Protein AF-0000000084655156 (afdb_homodimer)

InterPro domains:
  IPR001694 NADH:ubiquinone oxidoreductase, subunit 1/F420H2 oxidoreductase subunit H [PF00146] (1-252)
  IPR052561 Complex I Subunit 1 [PTHR43359] (1-250)

Solvent-accessible surface area (backbone atoms only — not comparable to full-atom values): 25939 Å² total; per-residue (Å²): 130,79,80,69,74,67,76,60,91,57,41,65,58,54,49,38,55,52,23,56,71,34,74,52,56,90,54,58,68,64,24,53,49,24,44,52,50,16,36,50,28,42,49,51,19,51,50,34,60,73,71,27,32,47,48,57,59,23,50,45,33,37,52,49,16,50,50,31,38,32,47,20,13,53,60,60,76,35,72,49,14,37,52,25,20,52,50,49,50,52,42,46,63,46,41,48,60,44,52,53,52,46,52,52,48,48,22,69,69,60,74,38,54,31,42,50,56,42,34,55,25,87,63,39,42,41,79,70,33,50,37,34,49,53,32,49,56,54,39,47,45,61,62,68,45,77,68,65,49,44,61,55,80,59,78,61,86,72,64,81,76,54,66,20,47,52,61,71,44,31,23,38,56,38,28,49,50,50,52,40,50,52,50,50,51,51,53,54,38,47,57,54,24,55,31,40,18,21,55,49,73,66,26,49,55,51,11,51,49,49,32,52,49,52,52,51,48,41,52,52,48,56,71,66,52,71,80,47,49,46,66,57,52,48,52,51,40,48,51,40,35,53,50,28,32,47,47,35,46,52,55,41,56,73,76,96,130,78,80,69,74,67,74,60,90,58,42,64,57,53,49,38,56,51,23,57,71,34,74,53,57,91,53,57,69,65,25,54,50,24,45,51,50,15,37,50,27,43,49,52,20,51,51,35,60,74,71,28,31,47,49,58,59,24,51,45,34,37,52,50,15,51,51,31,39,34,47,19,14,52,60,62,75,35,74,49,15,38,52,25,20,53,52,50,50,53,43,45,62,49,41,48,60,45,52,52,50,46,51,53,47,49,22,69,69,59,74,38,55,30,42,50,57,43,36,56,23,88,62,40,43,41,77,69,33,51,36,36,49,54,32,49,55,56,40,46,45,60,64,67,45,77,67,67,50,44,61,54,80,57,79,61,87,71,64,82,76,54,66,23,45,52,62,70,42,31,22,39,56,39,27,50,50,50,51,40,51,52,49,51,51,51,52,54,38,47,56,53,23,54,30,41,17,21,55,50,73,68,26,49,54,52,12,51,48,49,31,50,51,53,54,50,50,40,52,50,48,55,72,66,52,72,79,49,49,44,66,59,52,48,51,50,40,50,49,39,35,53,50,30,31,49,48,34,46,53,56,41,57,73,76,94

Radius of gyration: 23.28 Å; Cα contacts (8 Å, |Δi|>4): 681; chains: 2; bounding box: 81×56×57 Å

Sequence (512 aa):
MQGRKGPSVLQPFYDVLKLFQKESIEVNTMHRFFVYISLIFVIFTTIIMLLGGDILLALFALTLGSIFFVLGGYASNSPYSTIGSERELLQMMAFEPMILLTAIGLYYGDKSFFIKDIIAAKIPSIVYLPGVFLGLIYILTFKLRKSPFDLSMSHHGHQEIVQGITTEYSGKDLAIIQITHWYETIITLTLVYLFFAFKSPVSHVIAILACIIAYLLEIVIDNAFARAKWQFALKSTWVITGVLASVNLIILSFFRMQGRKGPSVLQPFYDVLKLFQKESIEVNTMHRFFVYISLIFVIFTTIIMLLGGDILLALFALTLGSIFFVLGGYASNSPYSTIGSERELLQMMAFEPMILLTAIGLYYGDKSFFIKDIIAAKIPSIVYLPGVFLGLIYILTFKLRKSPFDLSMSHHGHQEIVQGITTEYSGKDLAIIQITHWYETIITLTLVYLFFAFKSPVSHVIAILACIIAYLLEIVIDNAFARAKWQFALKSTWVITGVLASVNLIILSFFR

pLDDT: mean 80.12, std 14.97, range [31.55, 95.88]

Secondary structure (DSSP, 8-state):
--------TTHHHHHHHHHHHS------HHHHHHHHHHHHHHHHHHHHHHTT-BHHHHHHHHHHHHHHHHHHHHHT--HHHHHHHHHHHHHHHHHHHHHHHHHHHHHHHHS--BHHHHHT-SS-HHHH-HHHHHHHHHHHHHHS--S--B-TTS--GGGGS--GGGGG--THHHHHHHHHHHHHHHHHHHHHHHHH--SSHHHHHHHHHHHHHHHHHHHHHHHHS---BHHHHHHHHHHHIIIIIHHHHHHHHHH-/--------TTHHHHHHHHHHHS------HHHHHHHHHHHHHHHHHHHHHHTT-BHHHHHHHHHHHHHHHHHHHHHT--HHHHHHHHHHHHHHHHHHHHHHHHHHHHHHHHS--BHHHHHT-SS-HHHH-HHHHHHHHHHHHHHS--S--B-TTS--GGGGS--GGGGG--THHHHHHHHHHHHHHHHHHHHHHHHH--SSHHHHHHHHHHHHHHHHHHHHHHHHS---BHHHHHHHHHHHIIIIIHHHHHHHHHH-

Foldseek 3Di:
DPPPPPPDPCVVVVVLVVLQVDDKDDQPPLLLVLLVQLLVLLVVLVVCLVVQHFNVSSLVSNLSSLVSNLVSLVVSVDPLSPLLSVLSVLLCLLQVLLSVLLQVLLCLVQVGRGLVSLLAAPDFSCVLAVLSLVLLLLSVLVNPQQDPQCLVPPVPPPNRPRSRNCNNTGRNSNSSNVVSVVSVLVSSLSSQLSRQRYNDPVSNVVSVVSSVVSVVVSVVCSVPDDRHHSVVSSVVSVVSSCPRSVVSVVVSVVVD/DPPPPPPDPCVVVVVLVVLQVDDKDDQPPLLLVLLVQLLVLLVVLVVCLVVQHFNVSSLVSNLSSLVSNLVSLVVSVDPLSPLLSVLSVLLCLLQVLLSVLLQVLLCLVQVGRGLVSLLAAPDFSCVLAVLSLVLLLLSVLVNPQQDPQCLVPPVDPPNRPRSRNCNNTGRNSNSSNVVSVVSVLVSSLSSQLSRQRYNDPVSNVVSVVSSVVSVVVSVVCSVPDDRHHSVVSSVVSVVSSCPRSVVSVVVSVVVD

Nearest PDB structures (foldseek):
  7z0s-assembly1_D  TM=8.161E-01  e=2.554E-07  Escherichia coli K-12
  7z80-assembly1_H  TM=7.327E-01  e=8.088E-07  Escherichia coli BL21(DE3)
  4hea-assembly1_H  TM=7.549E-01  e=2.058E-05  Thermus thermophilus HB8
  8esw-assembly1_1  TM=7.235E-01  e=9.715E-05  Drosophila melanogaster
  8beh-assembly1_M  TM=4.166E-01  e=4.038E-02  Arabidopsis thaliana

Organism: NCBI:txid1294263

Structure (mmCIF, N/CA/C/O backbone):
data_AF-0000000084655156-model_v1
#
loop_
_entity.id
_entity.type
_entity.pdbx_description
1 polymer 'Energy-conserving hydrogenase'
#
loop_
_atom_site.group_PDB
_atom_site.id
_atom_site.type_symbol
_atom_site.label_atom_id
_atom_site.label_alt_id
_atom_site.label_comp_id
_atom_site.label_asym_id
_atom_site.label_entity_id
_atom_site.label_seq_id
_atom_site.pdbx_PDB_ins_code
_atom_site.Cartn_x
_atom_site.Cartn_y
_atom_site.Cartn_z
_atom_site.occupancy
_atom_site.B_iso_or_equiv
_atom_site.auth_seq_id
_atom_site.auth_comp_id
_atom_site.auth_asym_id
_atom_site.auth_atom_id
_atom_site.pdbx_PDB_model_num
ATOM 1 N N . MET A 1 1 ? 39.312 13.789 6.031 1 31.55 1 MET A N 1
ATOM 2 C CA . MET A 1 1 ? 38.562 12.734 6.707 1 31.55 1 MET A CA 1
ATOM 3 C C . MET A 1 1 ? 39.219 12.391 8.047 1 31.55 1 MET A C 1
ATOM 5 O O . MET A 1 1 ? 40.344 11.922 8.102 1 31.55 1 MET A O 1
ATOM 9 N N . GLN A 1 2 ? 39 13.141 9.039 1 33 2 GLN A N 1
ATOM 10 C CA . GLN A 1 2 ? 39.656 12.875 10.312 1 33 2 GLN A CA 1
ATOM 11 C C . GLN A 1 2 ? 39.375 11.461 10.797 1 33 2 GLN A C 1
ATOM 13 O O . GLN A 1 2 ? 38.344 10.883 10.461 1 33 2 GLN A O 1
ATOM 18 N N . GLY A 1 3 ? 40.312 10.602 11.062 1 37.69 3 GLY A N 1
ATOM 19 C CA . GLY A 1 3 ? 40.375 9.219 11.508 1 37.69 3 GLY A CA 1
ATOM 20 C C . GLY A 1 3 ? 39.438 8.914 12.656 1 37.69 3 GLY A C 1
ATOM 21 O O . GLY A 1 3 ? 39.812 8.203 13.594 1 37.69 3 GLY A O 1
ATOM 22 N N . ARG A 1 4 ? 38.531 9.789 12.953 1 43.53 4 ARG A N 1
ATOM 23 C CA . ARG A 1 4 ? 37.625 9.383 14.031 1 43.53 4 ARG A CA 1
ATOM 24 C C . ARG A 1 4 ? 37.125 7.949 13.828 1 43.53 4 ARG A C 1
ATOM 26 O O . ARG A 1 4 ? 36.781 7.57 12.711 1 43.53 4 ARG A O 1
ATOM 33 N N . LYS A 1 5 ? 37.719 7.008 14.406 1 43.47 5 LYS A N 1
ATOM 34 C CA . LYS A 1 5 ? 37.25 5.621 14.453 1 43.47 5 LYS A CA 1
ATOM 35 C C . LYS A 1 5 ? 35.719 5.543 14.5 1 43.47 5 LYS A C 1
ATOM 37 O O . LYS A 1 5 ? 35.094 6.117 15.398 1 43.47 5 LYS A O 1
ATOM 42 N N . GLY A 1 6 ? 35.094 5.531 13.344 1 49.38 6 GLY A N 1
ATOM 43 C CA . GLY A 1 6 ? 33.656 5.359 13.305 1 49.38 6 GLY A CA 1
ATOM 44 C C . GLY A 1 6 ? 33.156 4.367 14.328 1 49.38 6 GLY A C 1
ATOM 45 O O . GLY A 1 6 ? 33.906 3.557 14.852 1 49.38 6 GLY A O 1
ATOM 46 N N . PRO A 1 7 ? 32.188 4.711 15.086 1 57.09 7 PRO A N 1
ATOM 47 C CA . PRO A 1 7 ? 31.656 3.795 16.094 1 57.09 7 PRO A CA 1
ATOM 48 C C . PRO A 1 7 ? 31.625 2.344 15.617 1 57.09 7 PRO A C 1
ATOM 50 O O . PRO A 1 7 ? 31.641 2.088 14.414 1 57.09 7 PRO A O 1
ATOM 53 N N . SER A 1 8 ? 32 1.415 16.578 1 60.12 8 SER A N 1
ATOM 54 C CA . SER A 1 8 ? 31.984 -0.03 16.375 1 60.12 8 SER A CA 1
ATOM 55 C C . SER A 1 8 ? 30.719 -0.473 15.664 1 60.12 8 SER A C 1
ATOM 57 O O . SER A 1 8 ? 29.672 0.183 15.773 1 60.12 8 SER A O 1
ATOM 59 N N . VAL A 1 9 ? 30.781 -1.319 14.742 1 67.56 9 VAL A N 1
ATOM 60 C CA . VAL A 1 9 ? 29.719 -1.931 13.953 1 67.56 9 VAL A CA 1
ATOM 61 C C . VAL A 1 9 ? 28.578 -2.359 14.875 1 67.56 9 VAL A C 1
ATOM 63 O O . VAL A 1 9 ? 27.406 -2.371 14.469 1 67.56 9 VAL A O 1
ATOM 66 N N . LEU A 1 10 ? 28.969 -2.598 16.062 1 71.81 10 LEU A N 1
ATOM 67 C CA . LEU A 1 10 ? 27.953 -3.092 16.984 1 71.81 10 LEU A CA 1
ATOM 68 C C . LEU A 1 10 ? 27.312 -1.944 17.766 1 71.81 10 LEU A C 1
ATOM 70 O O . LEU A 1 10 ? 26.375 -2.154 18.531 1 71.81 10 LEU A O 1
ATOM 74 N N . GLN A 1 11 ? 27.766 -0.851 17.594 1 73.62 11 GLN A N 1
ATOM 75 C CA . GLN A 1 11 ? 27.344 0.303 18.375 1 73.62 11 GLN A CA 1
ATOM 76 C C . GLN A 1 11 ? 25.844 0.549 18.234 1 73.62 11 GLN A C 1
ATOM 78 O O . GLN A 1 11 ? 25.156 0.809 19.234 1 73.62 11 GLN A O 1
ATOM 83 N N . PRO A 1 12 ? 25.422 0.423 17.078 1 72.94 12 PRO A N 1
ATOM 84 C CA . PRO A 1 12 ? 23.984 0.637 16.969 1 72.94 12 PRO A CA 1
ATOM 85 C C . PRO A 1 12 ? 23.172 -0.336 17.828 1 72.94 12 PRO A C 1
ATOM 87 O O . PRO A 1 12 ? 22.141 0.035 18.375 1 72.94 12 PRO A O 1
ATOM 90 N N . PHE A 1 13 ? 23.641 -1.448 18 1 79.75 13 PHE A N 1
ATOM 91 C CA . PHE A 1 13 ? 22.953 -2.434 18.828 1 79.75 13 PHE A CA 1
ATOM 92 C C . PHE A 1 13 ? 23 -2.037 20.297 1 79.75 13 PHE A C 1
ATOM 94 O O . PHE A 1 13 ? 22 -2.176 21.016 1 79.75 13 PHE A O 1
ATOM 101 N N . TYR A 1 14 ? 24.156 -1.584 20.672 1 74.62 14 TYR A N 1
ATOM 102 C CA . TYR A 1 14 ? 24.281 -1.142 22.062 1 74.62 14 TYR A CA 1
ATOM 103 C C . TYR A 1 14 ? 23.406 0.075 22.328 1 74.62 14 TYR A C 1
ATOM 105 O O . TYR A 1 14 ? 22.812 0.196 23.406 1 74.62 14 TYR A O 1
ATOM 113 N N . ASP A 1 15 ? 23.328 0.815 21.375 1 75.88 15 ASP A N 1
ATOM 114 C CA . ASP A 1 15 ? 22.5 2.014 21.531 1 75.88 15 ASP A CA 1
ATOM 115 C C . ASP A 1 15 ? 21.031 1.652 21.688 1 75.88 15 ASP A C 1
ATOM 117 O O . ASP A 1 15 ? 20.312 2.242 22.5 1 75.88 15 ASP A O 1
ATOM 121 N N . VAL A 1 16 ? 20.625 0.788 20.891 1 78.38 16 VAL A N 1
ATOM 122 C CA . VAL A 1 16 ? 19.234 0.37 20.969 1 78.38 16 VAL A CA 1
ATOM 123 C C . VAL A 1 16 ? 18.969 -0.284 22.328 1 78.38 16 VAL A C 1
ATOM 125 O O . VAL A 1 16 ? 17.922 -0.061 22.922 1 78.38 16 VAL A O 1
ATOM 128 N N . LEU A 1 17 ? 19.875 -1.057 22.75 1 78.31 17 LEU A N 1
ATOM 129 C CA . LEU A 1 17 ? 19.734 -1.694 24.062 1 78.31 17 LEU A CA 1
ATOM 130 C C . LEU A 1 17 ? 19.672 -0.652 25.172 1 78.31 17 LEU A C 1
ATOM 132 O O . LEU A 1 17 ? 18.906 -0.805 26.125 1 78.31 17 LEU A O 1
ATOM 136 N N . LYS A 1 18 ? 20.422 0.341 25.047 1 80.81 18 LYS A N 1
ATOM 137 C CA . LYS A 1 18 ? 20.406 1.43 26.016 1 80.81 18 LYS A CA 1
ATOM 138 C C . LYS A 1 18 ? 19.078 2.154 26.016 1 80.81 18 LYS A C 1
ATOM 140 O O . LYS A 1 18 ? 18.562 2.539 27.062 1 80.81 18 LYS A O 1
ATOM 145 N N . LEU A 1 19 ? 18.594 2.291 24.938 1 78.31 19 LEU A N 1
ATOM 146 C CA . LEU A 1 19 ? 17.312 2.982 24.812 1 78.31 19 LEU A CA 1
ATOM 147 C C . LEU A 1 19 ? 16.203 2.188 25.484 1 78.31 19 LEU A C 1
ATOM 149 O O . LEU A 1 19 ? 15.289 2.77 26.078 1 78.31 19 LEU A O 1
ATOM 153 N N . PHE A 1 20 ? 16.281 0.924 25.375 1 79.19 20 PHE A N 1
ATOM 154 C CA . PHE A 1 20 ? 15.258 0.072 25.984 1 79.19 20 PHE A CA 1
ATOM 155 C C . PHE A 1 20 ? 15.25 0.231 27.5 1 79.19 20 PHE A C 1
ATOM 157 O O . PHE A 1 20 ? 14.234 -0.014 28.141 1 79.19 20 PHE A O 1
ATOM 164 N N . GLN A 1 21 ? 16.328 0.692 27.938 1 74.31 21 GLN A N 1
ATOM 165 C CA . GLN A 1 21 ? 16.469 0.844 29.391 1 74.31 21 GLN A CA 1
ATOM 166 C C . GLN A 1 21 ? 15.977 2.217 29.844 1 74.31 21 GLN A C 1
ATOM 168 O O . GLN A 1 21 ? 15.766 2.445 31.031 1 74.31 21 GLN A O 1
ATOM 173 N N . LYS A 1 22 ? 15.766 3.025 28.875 1 74.94 22 LYS A N 1
ATOM 174 C CA . LYS A 1 22 ? 15.305 4.367 29.219 1 74.94 22 LYS A CA 1
ATOM 175 C C . LYS A 1 22 ? 13.781 4.426 29.25 1 74.94 22 LYS A C 1
ATOM 177 O O . LYS A 1 22 ? 13.102 3.666 28.562 1 74.94 22 LYS A O 1
ATOM 182 N N . GLU A 1 23 ? 13.281 5.227 30.234 1 68.5 23 GLU A N 1
ATOM 183 C CA . GLU A 1 23 ? 11.836 5.379 30.344 1 68.5 23 GLU A CA 1
ATOM 184 C C . GLU A 1 23 ? 11.273 6.203 29.188 1 68.5 23 GLU A C 1
ATOM 186 O O . GLU A 1 23 ? 11.898 7.16 28.75 1 68.5 23 GLU A O 1
ATOM 191 N N . SER A 1 24 ? 10.258 5.641 28.625 1 64.5 24 SER A N 1
ATOM 192 C CA . SER A 1 24 ? 9.578 6.359 27.547 1 64.5 24 SER A CA 1
ATOM 193 C C . SER A 1 24 ? 8.758 7.523 28.094 1 64.5 24 SER A C 1
ATOM 195 O O . SER A 1 24 ? 8.039 7.371 29.078 1 64.5 24 SER A O 1
ATOM 197 N N . ILE A 1 25 ? 9.219 8.711 27.812 1 61.91 25 ILE A N 1
ATOM 198 C CA . ILE A 1 25 ? 8.328 9.82 28.156 1 61.91 25 ILE A CA 1
ATOM 199 C C . ILE A 1 25 ? 6.988 9.648 27.453 1 61.91 25 ILE A C 1
ATOM 201 O O . ILE A 1 25 ? 6.926 9.125 26.328 1 61.91 25 ILE A O 1
ATOM 205 N N . GLU A 1 26 ? 5.863 9.93 28.219 1 56.53 26 GLU A N 1
ATOM 206 C CA . GLU A 1 26 ? 4.469 9.703 27.859 1 56.53 26 GLU A CA 1
ATOM 207 C C . GLU A 1 26 ? 4.18 10.211 26.453 1 56.53 26 GLU A C 1
ATOM 209 O O . GLU A 1 26 ? 4.258 11.406 26.188 1 56.53 26 GLU A O 1
ATOM 214 N N . VAL A 1 27 ? 4.441 9.336 25.516 1 61.88 27 VAL A N 1
ATOM 215 C CA . VAL A 1 27 ? 3.963 9.656 24.172 1 61.88 27 VAL A CA 1
ATOM 216 C C . VAL A 1 27 ? 2.502 9.234 24.047 1 61.88 27 VAL A C 1
ATOM 218 O O . VAL A 1 27 ? 2.016 8.391 24.797 1 61.88 27 VAL A O 1
ATOM 221 N N . ASN A 1 28 ? 1.603 10.008 23.406 1 69.88 28 ASN A N 1
ATOM 222 C CA . ASN A 1 28 ? 0.234 9.664 23.031 1 69.88 28 ASN A CA 1
ATOM 223 C C . ASN A 1 28 ? 0.107 8.188 22.688 1 69.88 28 ASN A C 1
ATOM 225 O O . ASN A 1 28 ? 0.967 7.629 22 1 69.88 28 ASN A O 1
ATOM 229 N N . THR A 1 29 ? -0.716 7.488 23.516 1 76.38 29 THR A N 1
ATOM 230 C CA . THR A 1 29 ? -0.969 6.062 23.359 1 76.38 29 THR A CA 1
ATOM 231 C C . THR A 1 29 ? -1.205 5.711 21.891 1 76.38 29 THR A C 1
ATOM 233 O O . THR A 1 29 ? -0.776 4.656 21.422 1 76.38 29 THR A O 1
ATOM 236 N N . MET A 1 30 ? -1.735 6.594 21.172 1 74.5 30 MET A N 1
ATOM 237 C CA . MET A 1 30 ? -2.021 6.328 19.766 1 74.5 30 MET A CA 1
ATOM 238 C C . MET A 1 30 ? -0.735 6.285 18.953 1 74.5 30 MET A C 1
ATOM 240 O O . MET A 1 30 ? -0.596 5.461 18.047 1 74.5 30 MET A O 1
ATOM 244 N N . HIS A 1 31 ? 0.122 7.078 19.391 1 77.62 31 HIS A N 1
ATOM 245 C CA . HIS A 1 31 ? 1.404 7.133 18.703 1 77.62 31 HIS A CA 1
ATOM 246 C C . HIS A 1 31 ? 2.182 5.836 18.875 1 77.62 31 HIS A C 1
ATOM 248 O O . HIS A 1 31 ? 2.711 5.281 17.906 1 77.62 31 HIS A O 1
ATOM 254 N N . ARG A 1 32 ? 2.146 5.371 20.031 1 82.12 32 ARG A N 1
ATOM 255 C CA . ARG A 1 32 ? 2.83 4.117 20.344 1 82.12 32 ARG A CA 1
ATOM 256 C C . ARG A 1 32 ? 2.182 2.951 19.609 1 82.12 32 ARG A C 1
ATOM 258 O O . ARG A 1 32 ? 2.877 2.082 19.078 1 82.12 32 ARG A O 1
ATOM 265 N N . PHE A 1 33 ? 0.994 3.016 19.547 1 83.94 33 PHE A N 1
ATOM 266 C CA . PHE A 1 33 ? 0.248 1.954 18.875 1 83.94 33 PHE A CA 1
ATOM 267 C C . PHE A 1 33 ? 0.639 1.854 17.406 1 83.94 33 PHE A C 1
ATOM 269 O O . PHE A 1 33 ? 0.937 0.766 16.906 1 83.94 33 PHE A O 1
ATOM 276 N N . PHE A 1 34 ? 0.738 2.914 16.75 1 85.25 34 PHE A N 1
ATOM 277 C CA . PHE A 1 34 ? 1.013 2.916 15.32 1 85.25 34 PHE A CA 1
ATOM 278 C C . PHE A 1 34 ? 2.445 2.475 15.039 1 85.25 34 PHE A C 1
ATOM 280 O O . PHE A 1 34 ? 2.699 1.74 14.086 1 85.25 34 PHE A O 1
ATOM 287 N N . VAL A 1 35 ? 3.316 2.836 15.883 1 86.69 35 VAL A N 1
ATOM 288 C CA . VAL A 1 35 ? 4.719 2.486 15.672 1 86.69 35 VAL A CA 1
ATOM 289 C C . VAL A 1 35 ? 4.918 0.991 15.906 1 86.69 35 VAL A C 1
ATOM 291 O O . VAL A 1 35 ? 5.641 0.329 15.156 1 86.69 35 VAL A O 1
ATOM 294 N N . TYR A 1 36 ? 4.219 0.467 16.859 1 90.31 36 TYR A N 1
ATOM 295 C CA . TYR A 1 36 ? 4.336 -0.958 17.141 1 90.31 36 TYR A CA 1
ATOM 296 C C . TYR A 1 36 ? 3.707 -1.791 16.031 1 90.31 36 TYR A C 1
ATOM 298 O O . TYR A 1 36 ? 4.25 -2.828 15.641 1 90.31 36 TYR A O 1
ATOM 306 N N . ILE A 1 37 ? 2.643 -1.336 15.562 1 90.12 37 ILE A N 1
ATOM 307 C CA . ILE A 1 37 ? 1.988 -2.045 14.469 1 90.12 37 ILE A CA 1
ATOM 308 C C . ILE A 1 37 ? 2.877 -2.01 13.227 1 90.12 37 ILE A C 1
ATOM 310 O O . ILE A 1 37 ? 2.932 -2.982 12.461 1 90.12 37 ILE A O 1
ATOM 314 N N . SER A 1 38 ? 3.475 -0.854 13.062 1 92.75 38 SER A N 1
ATOM 315 C CA . SER A 1 38 ? 4.406 -0.757 11.945 1 92.75 38 SER A CA 1
ATOM 316 C C . SER A 1 38 ? 5.5 -1.814 12.039 1 92.75 38 SER A C 1
ATOM 318 O O . SER A 1 38 ? 5.824 -2.473 11.047 1 92.75 38 SER A O 1
ATOM 320 N N . LEU A 1 39 ? 6.02 -1.999 13.227 1 93.88 39 LEU A N 1
ATOM 321 C CA . LEU A 1 39 ? 7.055 -3.004 13.43 1 93.88 39 LEU A CA 1
ATOM 322 C C . LEU A 1 39 ? 6.523 -4.402 13.148 1 93.88 39 LEU A C 1
ATOM 324 O O . LEU A 1 39 ? 7.203 -5.215 12.523 1 93.88 39 LEU A O 1
ATOM 328 N N . ILE A 1 40 ? 5.352 -4.66 13.562 1 94.19 40 ILE A N 1
ATOM 329 C CA . ILE A 1 40 ? 4.746 -5.969 13.359 1 94.19 40 ILE A CA 1
ATOM 330 C C . ILE A 1 40 ? 4.629 -6.258 11.859 1 94.19 40 ILE A C 1
ATOM 332 O O . ILE A 1 40 ? 4.949 -7.359 11.406 1 94.19 40 ILE A O 1
ATOM 336 N N . PHE A 1 41 ? 4.215 -5.328 11.117 1 94.75 41 PHE A N 1
ATOM 337 C CA . PHE A 1 41 ? 4.059 -5.523 9.68 1 94.75 41 PHE A CA 1
ATOM 338 C C . PHE A 1 41 ? 5.414 -5.738 9.008 1 94.75 41 PHE A C 1
ATOM 340 O O . PHE A 1 41 ? 5.531 -6.539 8.078 1 94.75 41 PHE A O 1
ATOM 347 N N . VAL A 1 42 ? 6.363 -5 9.5 1 94.75 42 VAL A N 1
ATOM 348 C CA . VAL A 1 42 ? 7.688 -5.133 8.898 1 94.75 42 VAL A CA 1
ATOM 349 C C . VAL A 1 42 ? 8.266 -6.508 9.219 1 94.75 42 VAL A C 1
ATOM 351 O O . VAL A 1 42 ? 8.891 -7.141 8.367 1 94.75 42 VAL A O 1
ATOM 354 N N . ILE A 1 43 ? 8.047 -6.977 10.422 1 95.75 43 ILE A N 1
ATOM 355 C CA . ILE A 1 43 ? 8.477 -8.32 10.797 1 95.75 43 ILE A CA 1
ATOM 356 C C . ILE A 1 43 ? 7.73 -9.352 9.961 1 95.75 43 ILE A C 1
ATOM 358 O O . ILE A 1 43 ? 8.328 -10.312 9.469 1 95.75 43 ILE A O 1
ATOM 362 N N . PHE A 1 44 ? 6.473 -9.141 9.844 1 95.56 44 PHE A N 1
ATOM 363 C CA . PHE A 1 44 ? 5.645 -10.016 9.023 1 95.56 44 PHE A CA 1
ATOM 364 C C . PHE A 1 44 ? 6.184 -10.094 7.598 1 95.56 44 PHE A C 1
ATOM 366 O O . PHE A 1 44 ? 6.258 -11.172 7.012 1 95.56 44 PHE A O 1
ATOM 373 N N . THR A 1 45 ? 6.574 -9.008 7.078 1 95.81 45 THR A N 1
ATOM 374 C CA . THR A 1 45 ? 7.156 -8.945 5.742 1 95.81 45 THR A CA 1
ATOM 375 C C . THR A 1 45 ? 8.438 -9.773 5.672 1 95.81 45 THR A C 1
ATOM 377 O O . THR A 1 45 ? 8.625 -10.555 4.734 1 95.81 45 THR A O 1
ATOM 380 N N . THR A 1 46 ? 9.281 -9.633 6.648 1 95.12 46 THR A N 1
ATOM 381 C CA . THR A 1 46 ? 10.555 -10.344 6.688 1 95.12 46 THR A CA 1
ATOM 382 C C . THR A 1 46 ? 10.32 -11.852 6.742 1 95.12 46 THR A C 1
ATOM 384 O O . THR A 1 46 ? 11 -12.617 6.051 1 95.12 46 THR A O 1
ATOM 387 N N . ILE A 1 47 ? 9.32 -12.219 7.457 1 95.06 47 ILE A N 1
ATOM 388 C CA . ILE A 1 47 ? 9.016 -13.641 7.598 1 95.06 47 ILE A CA 1
ATOM 389 C C . ILE A 1 47 ? 8.531 -14.195 6.258 1 95.06 47 ILE A C 1
ATOM 391 O O . ILE A 1 47 ? 8.961 -15.281 5.84 1 95.06 47 ILE A O 1
ATOM 395 N N . ILE A 1 48 ? 7.699 -13.523 5.598 1 94.69 48 ILE A N 1
ATOM 396 C CA . ILE A 1 48 ? 7.191 -13.953 4.301 1 94.69 48 ILE A CA 1
ATOM 397 C C . ILE A 1 48 ? 8.359 -14.133 3.326 1 94.69 48 ILE A C 1
ATOM 399 O O . ILE A 1 48 ? 8.422 -15.133 2.605 1 94.69 48 ILE A O 1
ATOM 403 N N . MET A 1 49 ? 9.266 -13.18 3.324 1 94.38 49 MET A N 1
ATOM 404 C CA . MET A 1 49 ? 10.383 -13.219 2.383 1 94.38 49 MET A CA 1
ATOM 405 C C . MET A 1 49 ? 11.328 -14.367 2.715 1 94.38 49 MET A C 1
ATOM 407 O O . MET A 1 49 ? 11.812 -15.055 1.816 1 94.38 49 MET A O 1
ATOM 411 N N . LEU A 1 50 ? 11.523 -14.625 3.99 1 92 50 LEU A N 1
ATOM 412 C CA . LEU A 1 50 ? 12.438 -15.68 4.426 1 92 50 LEU A CA 1
ATOM 413 C C . LEU A 1 50 ? 11.859 -17.062 4.117 1 92 50 LEU A C 1
ATOM 415 O O . LEU A 1 50 ? 12.602 -17.984 3.793 1 92 50 LEU A O 1
ATOM 419 N N . LEU A 1 51 ? 10.523 -17.156 4.129 1 93.44 51 LEU A N 1
ATOM 420 C CA . LEU A 1 51 ? 9.875 -18.453 3.898 1 93.44 51 LEU A CA 1
ATOM 421 C C . LEU A 1 51 ? 9.641 -18.672 2.41 1 93.44 51 LEU A C 1
ATOM 423 O O . LEU A 1 51 ? 9.062 -19.688 2.02 1 93.44 51 LEU A O 1
ATOM 427 N N . GLY A 1 52 ? 10.102 -17.812 1.6 1 93.44 52 GLY A N 1
ATOM 428 C CA . GLY A 1 52 ? 9.922 -17.938 0.164 1 93.44 52 GLY A CA 1
ATOM 429 C C . GLY A 1 52 ? 8.492 -17.719 -0.282 1 93.44 52 GLY A C 1
ATOM 430 O O . GLY A 1 52 ? 8.016 -18.375 -1.219 1 93.44 52 GLY A O 1
ATOM 431 N N . GLY A 1 53 ? 7.805 -16.828 0.424 1 93.12 53 GLY A N 1
ATOM 432 C CA . GLY A 1 53 ? 6.398 -16.578 0.136 1 93.12 53 GLY A CA 1
ATOM 433 C C . GLY A 1 53 ? 6.184 -15.641 -1.033 1 93.12 53 GLY A C 1
ATOM 434 O O . GLY A 1 53 ? 7.047 -15.508 -1.902 1 93.12 53 GLY A O 1
ATOM 435 N N . ASP A 1 54 ? 4.992 -15.188 -1.182 1 93.94 54 ASP A N 1
ATOM 436 C CA . ASP A 1 54 ? 4.594 -14.312 -2.279 1 93.94 54 ASP A CA 1
ATOM 437 C C . ASP A 1 54 ? 5.199 -12.922 -2.121 1 93.94 54 ASP A C 1
ATOM 439 O O . ASP A 1 54 ? 5.004 -12.266 -1.097 1 93.94 54 ASP A O 1
ATOM 443 N N . ILE A 1 55 ? 5.918 -12.5 -3.1 1 94.06 55 ILE A N 1
ATOM 444 C CA . ILE A 1 55 ? 6.656 -11.242 -3.027 1 94.06 55 ILE A CA 1
ATOM 445 C C . ILE A 1 55 ? 5.676 -10.07 -2.963 1 94.06 55 ILE A C 1
ATOM 447 O O . ILE A 1 55 ? 5.926 -9.078 -2.275 1 94.06 55 ILE A O 1
ATOM 451 N N . LEU A 1 56 ? 4.602 -10.164 -3.627 1 93.81 56 LEU A N 1
ATOM 452 C CA . LEU A 1 56 ? 3.617 -9.086 -3.613 1 93.81 56 LEU A CA 1
ATOM 453 C C . LEU A 1 56 ? 2.977 -8.953 -2.234 1 93.81 56 LEU A C 1
ATOM 455 O O . LEU A 1 56 ? 2.746 -7.84 -1.756 1 93.81 56 LEU A O 1
ATOM 459 N N . LEU A 1 57 ? 2.713 -10.078 -1.686 1 93.44 57 LEU A N 1
ATOM 460 C CA . LEU A 1 57 ? 2.18 -10.07 -0.328 1 93.44 57 LEU A CA 1
ATOM 461 C C . LEU A 1 57 ? 3.158 -9.406 0.635 1 93.44 57 LEU A C 1
ATOM 463 O O . LEU A 1 57 ? 2.756 -8.602 1.479 1 93.44 57 LEU A O 1
ATOM 467 N N . ALA A 1 58 ? 4.348 -9.727 0.468 1 95.06 58 ALA A N 1
ATOM 468 C CA . ALA A 1 58 ? 5.391 -9.148 1.313 1 95.06 58 ALA A CA 1
ATOM 469 C C . ALA A 1 58 ? 5.48 -7.641 1.121 1 95.06 58 ALA A C 1
ATOM 471 O O . ALA A 1 58 ? 5.504 -6.883 2.096 1 95.06 58 ALA A O 1
ATOM 472 N N . LEU A 1 59 ? 5.488 -7.215 -0.087 1 94 59 LEU A N 1
ATOM 473 C CA . LEU A 1 59 ? 5.633 -5.797 -0.387 1 94 59 LEU A CA 1
ATOM 474 C C . LEU A 1 59 ? 4.398 -5.02 0.051 1 94 59 LEU A C 1
ATOM 476 O O . LEU A 1 59 ? 4.504 -3.875 0.497 1 94 59 LEU A O 1
ATOM 480 N N . PHE A 1 60 ? 3.311 -5.621 -0.104 1 93.69 60 PHE A N 1
ATOM 481 C CA . PHE A 1 60 ? 2.08 -5 0.369 1 93.69 60 PHE A CA 1
ATOM 482 C C . PHE A 1 60 ? 2.12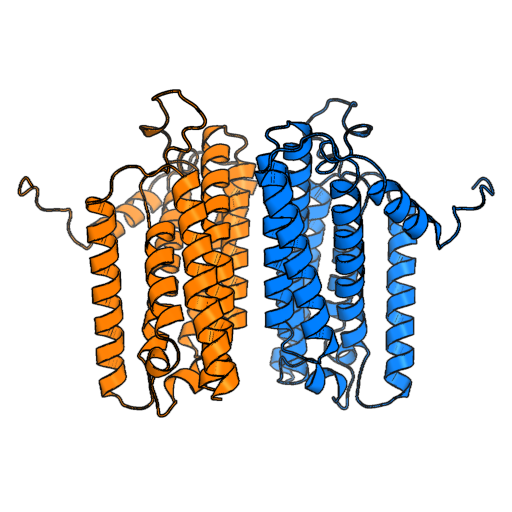3 -4.793 1.879 1 93.69 60 PHE A C 1
ATOM 484 O O . PHE A 1 60 ? 1.766 -3.725 2.375 1 93.69 60 PHE A O 1
ATOM 491 N N . ALA A 1 61 ? 2.537 -5.773 2.549 1 93.31 61 ALA A N 1
ATOM 492 C CA . ALA A 1 61 ? 2.666 -5.676 4 1 93.31 61 ALA A CA 1
ATOM 493 C C . ALA A 1 61 ? 3.664 -4.59 4.391 1 93.31 61 ALA A C 1
ATOM 495 O O . ALA A 1 61 ? 3.439 -3.848 5.352 1 93.31 61 ALA A O 1
ATOM 496 N N . LEU A 1 62 ? 4.688 -4.535 3.654 1 93.69 62 LEU A N 1
ATOM 497 C CA . LEU A 1 62 ? 5.691 -3.506 3.906 1 93.69 62 LEU A CA 1
ATOM 498 C C . LEU A 1 62 ? 5.09 -2.111 3.76 1 93.69 62 LEU A C 1
ATOM 500 O O . LEU A 1 62 ? 5.34 -1.234 4.59 1 93.69 62 LEU A O 1
ATOM 504 N N . THR A 1 63 ? 4.363 -1.917 2.705 1 91.44 63 THR A N 1
ATOM 505 C CA . THR A 1 63 ? 3.73 -0.627 2.453 1 91.44 63 THR A CA 1
ATOM 506 C C . THR A 1 63 ? 2.766 -0.268 3.578 1 91.44 63 THR A C 1
ATOM 508 O O . THR A 1 63 ? 2.711 0.885 4.012 1 91.44 63 THR A O 1
ATOM 511 N N . LEU A 1 64 ? 2.078 -1.209 4.062 1 90.56 64 LEU A N 1
ATOM 512 C CA . LEU A 1 64 ? 1.176 -0.972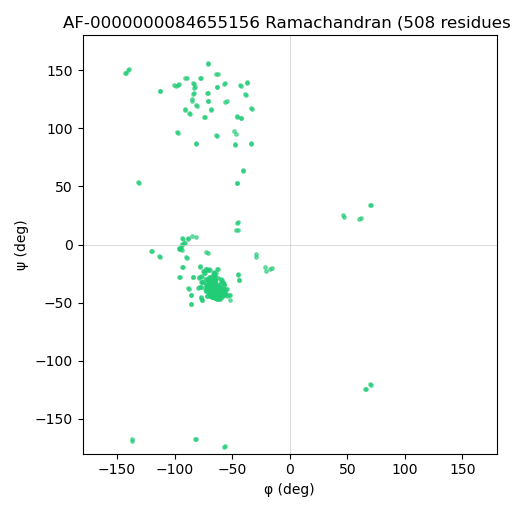 5.184 1 90.56 64 LEU A CA 1
ATOM 513 C C . LEU A 1 64 ? 1.952 -0.535 6.422 1 90.56 64 LEU A C 1
ATOM 515 O O . LEU A 1 64 ? 1.532 0.384 7.133 1 90.56 64 LEU A O 1
ATOM 519 N N . GLY A 1 65 ? 3.016 -1.236 6.629 1 92.12 65 GLY A N 1
ATOM 520 C CA . GLY A 1 65 ? 3.857 -0.828 7.742 1 92.12 65 GLY A CA 1
ATOM 521 C C . GLY A 1 65 ? 4.316 0.615 7.645 1 92.12 65 GLY A C 1
ATOM 522 O O . GLY A 1 65 ? 4.301 1.346 8.633 1 92.12 65 GLY A O 1
ATOM 523 N N . SER A 1 66 ? 4.648 1.004 6.469 1 90.38 66 SER A N 1
ATOM 524 C CA . SER A 1 66 ? 5.105 2.373 6.254 1 90.38 66 SER A CA 1
ATOM 525 C C . SER A 1 66 ? 3.975 3.373 6.469 1 90.38 66 SER A C 1
ATOM 527 O O . SER A 1 66 ? 4.199 4.473 6.977 1 90.38 66 SER A O 1
ATOM 529 N N . ILE A 1 67 ? 2.83 2.99 6.059 1 88.06 67 ILE A N 1
ATOM 530 C CA . ILE A 1 67 ? 1.678 3.869 6.234 1 88.06 67 ILE A CA 1
ATOM 531 C C . ILE A 1 67 ? 1.412 4.074 7.723 1 88.06 67 ILE A C 1
ATOM 533 O O . ILE A 1 67 ? 1.188 5.203 8.172 1 88.06 67 ILE A O 1
ATOM 537 N N . PHE A 1 68 ? 1.489 3.055 8.453 1 88.12 68 PHE A N 1
ATOM 538 C CA . PHE A 1 68 ? 1.253 3.154 9.891 1 88.12 68 PHE A CA 1
ATOM 539 C C . PHE A 1 68 ? 2.35 3.973 10.562 1 88.12 68 PHE A C 1
ATOM 541 O O . PHE A 1 68 ? 2.086 4.699 11.523 1 88.12 68 PHE A O 1
ATOM 548 N N . PHE A 1 69 ? 3.492 3.793 10.047 1 88.31 69 PHE A N 1
ATOM 549 C CA . PHE A 1 69 ? 4.59 4.586 10.586 1 88.31 69 PHE A CA 1
ATOM 550 C C . PHE A 1 69 ? 4.336 6.074 10.375 1 88.31 69 PHE A C 1
ATOM 552 O O . PHE A 1 69 ? 4.531 6.879 11.289 1 88.31 69 PHE A O 1
ATOM 559 N N . VAL A 1 70 ? 3.9 6.438 9.227 1 84.94 70 VAL A N 1
ATOM 560 C CA . VAL A 1 70 ? 3.596 7.828 8.898 1 84.94 70 VAL A CA 1
ATOM 561 C C . VAL A 1 70 ? 2.461 8.328 9.789 1 84.94 70 VAL A C 1
ATOM 563 O O . VAL A 1 70 ? 2.512 9.453 10.297 1 84.94 70 VAL A O 1
ATOM 566 N N . LEU A 1 71 ? 1.565 7.547 10.039 1 81.69 71 LEU A N 1
ATOM 567 C CA . LEU A 1 71 ? 0.432 7.926 10.875 1 81.69 71 LEU A CA 1
ATOM 568 C C . LEU A 1 71 ? 0.874 8.164 12.312 1 81.69 71 LEU A C 1
ATOM 570 O O . LEU A 1 71 ? 0.32 9.023 13 1 81.69 71 LEU A O 1
ATOM 574 N N . GLY A 1 72 ? 1.748 7.344 12.75 1 80.38 72 GLY A N 1
ATOM 575 C CA . GLY A 1 72 ? 2.293 7.586 14.078 1 80.38 72 GLY A CA 1
ATOM 576 C C . GLY A 1 72 ? 2.885 8.977 14.234 1 80.38 72 GLY A C 1
ATOM 577 O O . GLY A 1 72 ? 2.727 9.602 15.281 1 80.38 72 GLY A O 1
ATOM 578 N N . GLY A 1 73 ? 3.539 9.484 13.227 1 79.31 73 GLY A N 1
ATOM 579 C CA . GLY A 1 73 ? 4.059 10.844 13.242 1 79.31 73 GLY A C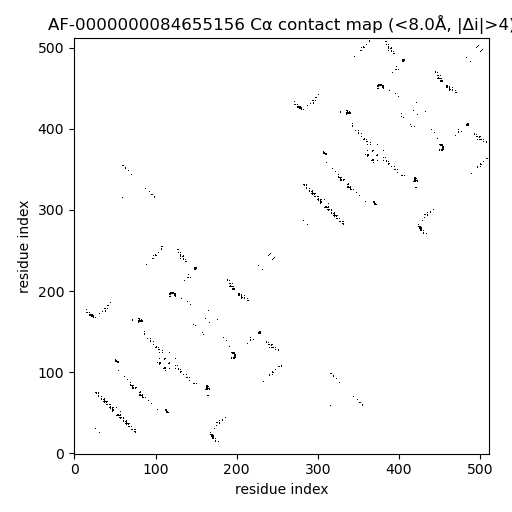A 1
ATOM 580 C C . GLY A 1 73 ? 2.971 11.898 13.273 1 79.31 73 GLY A C 1
ATOM 581 O O . GLY A 1 73 ? 3.068 12.883 14.008 1 79.31 73 GLY A O 1
ATOM 582 N N . TYR A 1 74 ? 1.906 11.648 12.531 1 74.69 74 TYR A N 1
ATOM 583 C CA . TYR A 1 74 ? 0.811 12.609 12.477 1 74.69 74 TYR A CA 1
ATOM 584 C C . TYR A 1 74 ? 0.022 12.617 13.781 1 74.69 74 TYR A C 1
ATOM 586 O O . TYR A 1 74 ? -0.565 13.633 14.156 1 74.69 74 TYR A O 1
ATOM 594 N N . ALA A 1 75 ? -0.016 11.531 14.43 1 74.75 75 ALA A N 1
ATOM 595 C CA . ALA A 1 75 ? -0.787 11.391 15.664 1 74.75 75 ALA A CA 1
ATOM 596 C C . ALA A 1 75 ? -0.109 12.125 16.812 1 74.75 75 ALA A C 1
ATOM 598 O O . ALA A 1 75 ? -0.744 12.422 17.828 1 74.75 75 ALA A O 1
ATOM 599 N N . SER A 1 76 ? 1.158 12.422 16.766 1 71.75 76 SER A N 1
ATOM 600 C CA . SER A 1 76 ? 1.883 13.109 17.844 1 71.75 76 SER A CA 1
ATOM 601 C C . SER A 1 76 ? 1.49 14.578 17.906 1 71.75 76 SER A C 1
ATOM 603 O O . SER A 1 76 ? 1.726 15.242 18.922 1 71.75 76 SER A O 1
ATOM 605 N N . ASN A 1 77 ? 0.733 15.133 17.031 1 68.06 77 ASN A N 1
ATOM 606 C CA . ASN A 1 77 ? 0.291 16.516 16.953 1 68.06 77 ASN A CA 1
ATOM 607 C C . ASN A 1 77 ? 1.449 17.484 17.172 1 68.06 77 ASN A C 1
ATOM 609 O O . ASN A 1 77 ? 1.271 18.547 17.766 1 68.06 77 ASN A O 1
ATOM 613 N N . SER A 1 78 ? 2.67 17.109 16.906 1 74.06 78 SER A N 1
ATOM 614 C CA . SER A 1 78 ? 3.83 18 16.938 1 74.06 78 SER A CA 1
ATOM 615 C C . SER A 1 78 ? 4.227 18.438 15.539 1 74.06 78 SER A C 1
ATOM 617 O O . SER A 1 78 ? 4.145 17.656 14.594 1 74.06 78 SER A O 1
ATOM 619 N N . PRO A 1 79 ? 4.512 19.719 15.508 1 75.19 79 PRO A N 1
ATOM 620 C CA . PRO A 1 79 ? 4.918 20.219 14.195 1 75.19 79 PRO A CA 1
ATOM 621 C C . PRO A 1 79 ? 6.129 19.484 13.625 1 75.19 79 PRO A C 1
ATOM 623 O O . PRO A 1 79 ? 6.199 19.25 12.414 1 75.19 79 PRO A O 1
ATOM 626 N N . TYR A 1 80 ? 6.969 19.125 14.477 1 74.5 80 TYR A N 1
ATOM 627 C CA . TYR A 1 80 ? 8.172 18.438 14.016 1 74.5 80 TYR A CA 1
ATOM 628 C C . TYR A 1 80 ? 7.848 17.031 13.539 1 74.5 80 TYR A C 1
ATOM 630 O O . TYR A 1 80 ? 8.398 16.562 12.539 1 74.5 80 TYR A O 1
ATOM 638 N N . SER A 1 81 ? 6.957 16.422 14.219 1 77.44 81 SER A N 1
ATOM 639 C CA . SER A 1 81 ? 6.543 15.078 13.82 1 77.44 81 SER A CA 1
ATOM 640 C C . SER A 1 81 ? 5.742 15.109 12.523 1 77.44 81 SER A C 1
ATOM 642 O O . SER A 1 81 ? 5.84 14.188 11.703 1 77.44 81 SER A O 1
ATOM 644 N N . THR A 1 82 ? 5.07 16.172 12.383 1 76.12 82 THR A N 1
ATOM 645 C CA . THR A 1 82 ? 4.289 16.328 11.164 1 76.12 82 THR A CA 1
ATOM 646 C C . THR A 1 82 ? 5.203 16.484 9.953 1 76.12 82 THR A C 1
ATOM 648 O O . THR A 1 82 ? 4.973 15.883 8.906 1 76.12 82 THR A O 1
ATOM 651 N N . ILE A 1 83 ? 6.211 17.234 10.125 1 75.06 83 ILE A N 1
ATOM 652 C CA . ILE A 1 83 ? 7.168 17.438 9.047 1 75.06 83 ILE A CA 1
ATOM 653 C C . ILE A 1 83 ? 7.863 16.125 8.711 1 75.06 83 ILE A C 1
ATOM 655 O O . ILE A 1 83 ? 8.07 15.797 7.543 1 75.06 83 ILE A O 1
ATOM 659 N N . GLY A 1 84 ? 8.234 15.445 9.758 1 78.81 84 GLY A N 1
ATOM 660 C CA . GLY A 1 84 ? 8.836 14.141 9.547 1 78.81 84 GLY A CA 1
ATOM 661 C C . GLY A 1 84 ? 7.93 13.172 8.812 1 78.81 84 GLY A C 1
ATOM 662 O O . GLY A 1 84 ? 8.383 12.414 7.957 1 78.81 84 GLY A O 1
ATOM 663 N N . SER A 1 85 ? 6.684 13.219 9.125 1 81.38 85 SER A N 1
ATOM 664 C CA . SER A 1 85 ? 5.715 12.344 8.469 1 81.38 85 SER A CA 1
ATOM 665 C C . SER A 1 85 ? 5.547 12.703 7 1 81.38 85 SER A C 1
ATOM 667 O O . SER A 1 85 ? 5.371 11.828 6.152 1 81.38 85 SER A O 1
ATOM 669 N N . GLU A 1 86 ? 5.566 13.93 6.746 1 76.19 86 GLU A N 1
ATOM 670 C CA . GLU A 1 86 ? 5.465 14.367 5.355 1 76.19 86 GLU A CA 1
ATOM 671 C C . GLU A 1 86 ? 6.66 13.891 4.539 1 76.19 86 GLU A C 1
ATOM 673 O O . GLU A 1 86 ? 6.512 13.516 3.375 1 76.19 86 GLU A O 1
ATOM 678 N N . ARG A 1 87 ? 7.766 13.922 5.168 1 77.31 87 ARG A N 1
ATOM 679 C CA . ARG A 1 87 ? 8.961 13.422 4.504 1 77.31 87 ARG A CA 1
ATOM 680 C C . ARG A 1 87 ? 8.852 11.93 4.219 1 77.31 87 ARG A C 1
ATOM 682 O O . ARG A 1 87 ? 9.227 11.469 3.141 1 77.31 87 ARG A O 1
ATOM 689 N N . GLU A 1 88 ? 8.391 11.219 5.176 1 82.25 88 GLU A N 1
ATOM 690 C CA . GLU A 1 88 ? 8.203 9.781 4.988 1 82.25 88 GLU A CA 1
ATOM 691 C C . GLU A 1 88 ? 7.219 9.5 3.861 1 82.25 88 GLU A C 1
ATOM 693 O O . GLU A 1 88 ? 7.395 8.539 3.104 1 82.25 88 GLU A O 1
ATOM 698 N N . LEU A 1 89 ? 6.258 10.281 3.779 1 81.25 89 LEU A N 1
ATOM 699 C CA . LEU A 1 89 ? 5.27 10.117 2.721 1 81.25 89 LEU A CA 1
ATOM 700 C C . LEU A 1 89 ? 5.891 10.367 1.352 1 81.25 89 LEU A C 1
ATOM 702 O O . LEU A 1 89 ? 5.586 9.656 0.389 1 81.25 89 LEU A O 1
ATOM 706 N N . LEU A 1 90 ? 6.73 11.352 1.324 1 78.75 90 LEU A N 1
ATOM 707 C CA . LEU A 1 90 ? 7.41 11.648 0.067 1 78.75 90 LEU A CA 1
ATOM 708 C C . LEU A 1 90 ? 8.312 10.492 -0.343 1 78.75 90 LEU A C 1
ATOM 710 O O . LEU A 1 90 ? 8.391 10.141 -1.523 1 78.75 90 LEU A O 1
ATOM 714 N N . GLN A 1 91 ? 8.938 9.953 0.626 1 83.88 91 GLN A N 1
ATOM 715 C CA . GLN A 1 91 ? 9.797 8.805 0.347 1 83.88 91 GLN A CA 1
ATOM 716 C C . GLN A 1 91 ? 8.984 7.609 -0.137 1 83.88 91 GLN A C 1
ATOM 718 O O . GLN A 1 91 ? 9.422 6.875 -1.027 1 83.88 91 GLN A O 1
ATOM 723 N N . MET A 1 92 ? 7.82 7.438 0.402 1 85.75 92 MET A N 1
ATOM 724 C CA . MET A 1 92 ? 6.941 6.352 -0.016 1 85.75 92 MET A CA 1
ATOM 725 C C . MET A 1 92 ? 6.492 6.539 -1.461 1 85.75 92 MET A C 1
ATOM 727 O O . MET A 1 92 ? 6.375 5.566 -2.211 1 85.75 92 MET A O 1
ATOM 731 N N . MET A 1 93 ? 6.387 7.656 -1.828 1 83.38 93 MET A N 1
ATOM 732 C CA . MET A 1 93 ? 5.926 7.973 -3.178 1 83.38 93 MET A CA 1
ATOM 733 C C . MET A 1 93 ? 6.988 7.613 -4.211 1 83.38 93 MET A C 1
ATOM 735 O O . MET A 1 93 ? 6.66 7.262 -5.348 1 83.38 93 MET A O 1
ATOM 739 N N . ALA A 1 94 ? 8.117 7.848 -3.795 1 83.44 94 ALA A N 1
ATOM 740 C CA . ALA A 1 94 ? 9.219 7.527 -4.703 1 83.44 94 ALA A CA 1
ATOM 741 C C . ALA A 1 94 ? 9.484 6.023 -4.734 1 83.44 94 ALA A C 1
ATOM 743 O O . ALA A 1 94 ? 9.711 5.449 -5.805 1 83.44 94 ALA A O 1
ATOM 744 N N . PHE A 1 95 ? 9.266 5.414 -3.666 1 88.5 95 PHE A N 1
ATOM 745 C CA . PHE A 1 95 ? 9.695 4.039 -3.457 1 88.5 95 PHE A CA 1
ATOM 746 C C . PHE A 1 95 ? 8.633 3.061 -3.945 1 88.5 95 PHE A C 1
ATOM 748 O O . PHE A 1 95 ? 8.945 2.059 -4.59 1 88.5 95 PHE A O 1
ATOM 755 N N . GLU A 1 96 ? 7.418 3.359 -3.758 1 89.44 96 GLU A N 1
ATOM 756 C CA . GLU A 1 96 ? 6.348 2.383 -3.934 1 89.44 96 GLU A CA 1
ATOM 757 C C . GLU A 1 96 ? 6.129 2.059 -5.41 1 89.44 96 GLU A C 1
ATOM 759 O O . GLU A 1 96 ? 5.996 0.892 -5.781 1 89.44 96 GLU A O 1
ATOM 764 N N . PRO A 1 97 ? 6.117 3.031 -6.211 1 89.38 97 PRO A N 1
ATOM 765 C CA . PRO A 1 97 ? 5.949 2.668 -7.621 1 89.38 97 PRO A CA 1
ATOM 766 C C . PRO A 1 97 ? 7.078 1.779 -8.141 1 89.38 97 PRO A C 1
ATOM 768 O O . PRO A 1 97 ? 6.832 0.854 -8.922 1 89.38 97 PRO A O 1
ATOM 771 N N . MET A 1 98 ? 8.195 2.074 -7.734 1 92 98 MET A N 1
ATOM 772 C CA . MET A 1 98 ? 9.344 1.277 -8.172 1 92 98 MET A CA 1
ATOM 773 C C . MET A 1 98 ? 9.234 -0.154 -7.652 1 92 98 MET A C 1
ATOM 775 O O . MET A 1 98 ? 9.516 -1.104 -8.383 1 92 98 MET A O 1
ATOM 779 N N . ILE A 1 99 ? 8.805 -0.304 -6.477 1 92.12 99 ILE A N 1
ATOM 780 C CA . ILE A 1 99 ? 8.719 -1.638 -5.891 1 92.12 99 ILE A CA 1
ATOM 781 C C . ILE A 1 99 ? 7.613 -2.432 -6.59 1 92.12 99 ILE A C 1
ATOM 783 O O . ILE A 1 99 ? 7.746 -3.641 -6.793 1 92.12 99 ILE A O 1
ATOM 787 N N . LEU A 1 100 ? 6.574 -1.759 -6.926 1 91.5 100 LEU A N 1
ATOM 788 C CA . LEU A 1 100 ? 5.512 -2.42 -7.676 1 91.5 100 LEU A CA 1
ATOM 789 C C . LEU A 1 100 ? 6.023 -2.92 -9.023 1 91.5 100 LEU A C 1
ATOM 791 O O . LEU A 1 100 ? 5.785 -4.07 -9.391 1 91.5 100 LEU A O 1
ATOM 795 N N . LEU A 1 101 ? 6.734 -2.1 -9.688 1 92 101 LEU A N 1
ATOM 796 C CA . LEU A 1 101 ? 7.258 -2.473 -11 1 92 101 LEU A CA 1
ATOM 797 C C . LEU A 1 101 ? 8.312 -3.572 -10.875 1 92 101 LEU A C 1
ATOM 799 O O . LEU A 1 101 ? 8.422 -4.43 -11.75 1 92 101 LEU A O 1
ATOM 803 N N . THR A 1 102 ? 9.07 -3.5 -9.828 1 92.81 102 THR A N 1
ATOM 804 C CA . THR A 1 102 ? 10.047 -4.555 -9.57 1 92.81 102 THR A CA 1
ATOM 805 C C . THR A 1 102 ? 9.359 -5.902 -9.398 1 92.81 102 THR A C 1
ATOM 807 O O . THR A 1 102 ? 9.805 -6.91 -9.961 1 92.81 102 THR A O 1
ATOM 810 N N . ALA A 1 103 ? 8.281 -5.922 -8.695 1 92.19 103 ALA A N 1
ATOM 811 C CA . ALA A 1 103 ? 7.523 -7.156 -8.492 1 92.19 103 ALA A CA 1
ATOM 812 C C . ALA A 1 103 ? 6.969 -7.684 -9.812 1 92.19 103 ALA A C 1
ATOM 814 O O . ALA A 1 103 ? 7.02 -8.883 -10.078 1 92.19 103 ALA A O 1
ATOM 815 N N . ILE A 1 104 ? 6.457 -6.801 -10.578 1 91.19 104 ILE A N 1
ATOM 816 C CA . ILE A 1 104 ? 5.922 -7.188 -11.883 1 91.19 104 ILE A CA 1
ATOM 817 C C . ILE A 1 104 ? 7.039 -7.758 -12.75 1 91.19 104 ILE A C 1
ATOM 819 O O . ILE A 1 104 ? 6.844 -8.766 -13.438 1 91.19 104 ILE A O 1
ATOM 823 N N . GLY A 1 105 ? 8.156 -7.137 -12.711 1 90.88 105 GLY A N 1
ATOM 824 C CA . GLY A 1 105 ? 9.297 -7.625 -13.477 1 90.88 105 GLY A CA 1
ATOM 825 C C . GLY A 1 105 ? 9.75 -9.008 -13.062 1 90.88 105 GLY A C 1
ATOM 826 O O . GLY A 1 105 ? 10.055 -9.852 -13.906 1 90.88 105 GLY A O 1
ATOM 827 N N . LEU A 1 106 ? 9.789 -9.211 -11.812 1 89.5 106 LEU A N 1
ATOM 828 C CA . LEU A 1 106 ? 10.203 -10.516 -11.305 1 89.5 106 LEU A CA 1
ATOM 829 C C . LEU A 1 106 ? 9.211 -11.602 -11.734 1 89.5 106 LEU A C 1
ATOM 831 O O . LEU A 1 106 ? 9.609 -12.727 -12.031 1 89.5 106 LEU A O 1
ATOM 835 N N . TYR A 1 107 ? 7.957 -11.227 -11.742 1 87.88 107 TYR A N 1
ATOM 836 C CA . TYR A 1 107 ? 6.953 -12.172 -12.219 1 87.88 107 TYR A CA 1
ATOM 837 C C . TYR A 1 107 ? 7.172 -12.516 -13.688 1 87.88 107 TYR A C 1
ATOM 839 O O . TYR A 1 107 ? 7.027 -13.672 -14.086 1 87.88 107 TYR A O 1
ATOM 847 N N . TYR A 1 108 ? 7.484 -11.508 -14.445 1 84.94 108 TYR A N 1
ATOM 848 C CA . TYR A 1 108 ? 7.672 -11.734 -15.875 1 84.94 108 TYR A CA 1
ATOM 849 C C . TYR A 1 108 ? 8.867 -12.641 -16.125 1 84.94 108 TYR A C 1
ATOM 851 O O . TYR A 1 108 ? 8.883 -13.398 -17.094 1 84.94 108 TYR A O 1
ATOM 859 N N . GLY A 1 109 ? 9.812 -12.578 -15.344 1 78.81 109 GLY A N 1
ATOM 860 C CA . GLY A 1 109 ? 10.992 -13.414 -15.516 1 78.81 109 GLY A CA 1
ATOM 861 C C . GLY A 1 109 ? 10.742 -14.867 -15.172 1 78.81 109 GLY A C 1
ATOM 862 O O . GLY A 1 109 ? 11.117 -15.766 -15.93 1 78.81 109 GLY A O 1
ATOM 863 N N . ASP A 1 110 ? 9.977 -15.133 -14.109 1 81.88 110 ASP A N 1
ATOM 864 C CA . ASP A 1 110 ? 9.867 -16.5 -13.602 1 81.88 110 ASP A CA 1
ATOM 865 C C . ASP A 1 110 ? 8.422 -16.984 -13.641 1 81.88 110 ASP A C 1
ATOM 867 O O . ASP A 1 110 ? 8.141 -18.141 -13.336 1 81.88 110 ASP A O 1
ATOM 871 N N . LYS A 1 111 ? 7.504 -16.156 -13.977 1 83.94 111 LYS A N 1
ATOM 872 C CA . LYS A 1 111 ? 6.074 -16.438 -14.094 1 83.94 111 LYS A CA 1
ATOM 873 C C . LYS A 1 111 ? 5.496 -16.875 -12.75 1 83.94 111 LYS A C 1
ATOM 875 O O . LYS A 1 111 ? 4.668 -17.797 -12.695 1 83.94 111 LYS A O 1
ATOM 880 N N . SER A 1 112 ? 6.215 -16.469 -11.727 1 88.56 112 SER A N 1
ATOM 881 C CA . SER A 1 112 ? 5.715 -16.734 -10.383 1 88.56 112 SER A CA 1
ATOM 882 C C . SER A 1 112 ? 6.027 -15.57 -9.445 1 88.56 112 SER A C 1
ATOM 884 O O . SER A 1 112 ? 7.062 -14.906 -9.586 1 88.56 112 SER A O 1
ATOM 886 N N . PHE A 1 113 ? 5.148 -15.367 -8.523 1 91.38 113 PHE A N 1
ATOM 887 C CA . PHE A 1 113 ? 5.359 -14.32 -7.535 1 91.38 113 PHE A CA 1
ATOM 888 C C . PHE A 1 113 ? 5.992 -14.883 -6.27 1 91.38 113 PHE A C 1
ATOM 890 O O . PHE A 1 113 ? 6.34 -14.141 -5.352 1 91.38 113 PHE A O 1
ATOM 897 N N . PHE A 1 114 ? 6.152 -16.172 -6.254 1 92.56 114 PHE A N 1
ATOM 898 C CA . PHE A 1 114 ? 6.723 -16.781 -5.055 1 92.56 114 PHE A CA 1
ATOM 899 C C . PHE A 1 114 ? 8.242 -16.703 -5.086 1 92.56 114 PHE A C 1
ATOM 901 O O . PHE A 1 114 ? 8.867 -17.078 -6.078 1 92.56 114 PHE A O 1
ATOM 908 N N . ILE A 1 115 ? 8.766 -16.25 -4.039 1 93.69 115 ILE A N 1
ATOM 909 C CA . ILE A 1 115 ? 10.211 -16.047 -3.92 1 93.69 115 ILE A CA 1
ATOM 910 C C . ILE A 1 115 ? 10.93 -17.391 -4.062 1 93.69 115 ILE A C 1
ATOM 912 O O . ILE A 1 115 ? 12.008 -17.453 -4.652 1 93.69 115 ILE A O 1
ATOM 916 N N . LYS A 1 116 ? 10.297 -18.469 -3.562 1 92.88 116 LYS A N 1
ATOM 917 C CA . LYS A 1 116 ? 10.883 -19.797 -3.674 1 92.88 116 LYS A CA 1
ATOM 918 C C . LYS A 1 116 ? 11.102 -20.188 -5.133 1 92.88 116 LYS A C 1
ATOM 920 O O . LYS A 1 116 ? 12.117 -20.797 -5.473 1 92.88 116 LYS A O 1
ATOM 925 N N . ASP A 1 117 ? 10.188 -19.828 -5.988 1 91.81 117 ASP A N 1
ATOM 926 C CA . ASP A 1 117 ? 10.297 -20.141 -7.41 1 91.81 117 ASP A CA 1
ATOM 927 C C . ASP A 1 117 ? 11.305 -19.219 -8.094 1 91.81 117 ASP A C 1
ATOM 929 O O . ASP A 1 117 ? 12.016 -19.656 -9.008 1 91.81 117 ASP A O 1
ATOM 933 N N . ILE A 1 118 ? 11.43 -18.016 -7.645 1 89.44 118 ILE A N 1
ATOM 934 C CA . ILE A 1 118 ? 12.336 -17.047 -8.242 1 89.44 118 ILE A CA 1
ATOM 935 C C . ILE A 1 118 ? 13.781 -17.453 -7.988 1 89.44 118 ILE A C 1
ATOM 937 O O . ILE A 1 118 ? 14.617 -17.391 -8.891 1 89.44 118 ILE A O 1
ATOM 941 N N . ILE A 1 119 ? 14 -17.938 -6.785 1 89.25 119 ILE A N 1
ATOM 942 C CA . ILE A 1 119 ? 15.359 -18.312 -6.414 1 89.25 119 ILE A CA 1
ATOM 943 C C . ILE A 1 119 ? 15.711 -19.656 -7.047 1 89.25 119 ILE A C 1
ATOM 945 O O . ILE A 1 119 ? 16.891 -19.984 -7.203 1 89.25 119 ILE A O 1
ATOM 949 N N . ALA A 1 120 ? 14.727 -20.438 -7.465 1 89.44 120 ALA A N 1
ATOM 950 C CA . ALA A 1 120 ? 14.953 -21.75 -8.07 1 89.44 120 ALA A CA 1
ATOM 951 C C . ALA A 1 120 ? 15.039 -21.641 -9.594 1 89.44 120 ALA A C 1
ATOM 953 O O . ALA A 1 120 ? 15.219 -22.641 -10.281 1 89.44 120 ALA A O 1
ATOM 954 N N . ALA A 1 121 ? 14.992 -20.484 -10.055 1 86.38 121 ALA A N 1
ATOM 955 C CA . ALA A 1 121 ? 15 -20.281 -11.5 1 86.38 121 ALA A CA 1
ATOM 956 C C . ALA A 1 121 ? 16.375 -20.609 -12.086 1 86.38 121 ALA A C 1
ATOM 958 O O . ALA A 1 121 ? 17.375 -20.609 -11.375 1 86.38 121 ALA A O 1
ATOM 959 N N . LYS A 1 122 ? 16.438 -20.922 -13.312 1 84.5 122 LYS A N 1
ATOM 960 C CA . LYS A 1 122 ? 17.672 -21.297 -13.984 1 84.5 122 LYS A CA 1
ATOM 961 C C . LYS A 1 122 ? 18.5 -20.078 -14.344 1 84.5 122 LYS A C 1
ATOM 963 O O . LYS A 1 122 ? 19.734 -20.094 -14.242 1 84.5 122 LYS A O 1
ATOM 968 N N . ILE A 1 123 ? 17.875 -18.984 -14.742 1 85.44 123 ILE A N 1
ATOM 969 C CA . ILE A 1 123 ? 18.547 -17.75 -15.133 1 85.44 123 ILE A CA 1
ATOM 970 C C . ILE A 1 123 ? 18.234 -16.656 -14.117 1 85.44 123 ILE A C 1
ATOM 972 O O . ILE A 1 123 ? 17.078 -16.484 -13.703 1 85.44 123 ILE A O 1
ATOM 976 N N . PRO A 1 124 ? 19.312 -16.031 -13.742 1 87 124 PRO A N 1
ATOM 977 C CA . PRO A 1 124 ? 19.078 -14.945 -12.781 1 87 124 PRO A CA 1
ATOM 978 C C . PRO A 1 124 ? 18.203 -13.828 -13.352 1 87 124 PRO A C 1
ATOM 980 O O . PRO A 1 124 ? 18.281 -13.531 -14.547 1 87 124 PRO A O 1
ATOM 983 N N . SER A 1 125 ? 17.438 -13.25 -12.523 1 87.81 125 SER A N 1
ATOM 984 C CA . SER A 1 125 ? 16.484 -12.227 -12.922 1 87.81 125 SER A CA 1
ATOM 985 C C . SER A 1 125 ? 17.188 -10.969 -13.43 1 87.81 125 SER A C 1
ATOM 987 O O . SER A 1 125 ? 16.609 -10.195 -14.203 1 87.81 125 SER A O 1
ATOM 989 N N . ILE A 1 126 ? 18.453 -10.75 -13.016 1 89.06 126 ILE A N 1
ATOM 990 C CA . ILE A 1 126 ? 19.188 -9.547 -13.391 1 89.06 126 ILE A CA 1
ATOM 991 C C . ILE A 1 126 ? 19.391 -9.516 -14.898 1 89.06 126 ILE A C 1
ATOM 993 O O . ILE A 1 126 ? 19.469 -8.445 -15.5 1 89.06 126 ILE A O 1
ATOM 997 N N . VAL A 1 127 ? 19.453 -10.68 -15.477 1 86.62 127 VAL A N 1
ATOM 998 C CA . VAL A 1 127 ? 19.672 -10.773 -16.906 1 86.62 127 VAL A CA 1
ATOM 999 C C . VAL A 1 127 ? 18.484 -10.203 -17.672 1 86.62 127 VAL A C 1
ATOM 1001 O O . VAL A 1 127 ? 18.641 -9.523 -18.688 1 86.62 127 VAL A O 1
ATOM 1004 N N . TYR A 1 128 ? 17.312 -10.375 -17.156 1 87.06 128 TYR A N 1
ATOM 1005 C CA . TYR A 1 128 ? 16.094 -9.922 -17.828 1 87.06 128 TYR A CA 1
ATOM 1006 C C . TYR A 1 128 ? 15.711 -8.523 -17.359 1 87.06 128 TYR A C 1
ATOM 1008 O O . TYR A 1 128 ? 15 -7.801 -18.062 1 87.06 128 TYR A O 1
ATOM 1016 N N . LEU A 1 129 ? 16.266 -8.148 -16.188 1 92.5 129 LEU A N 1
ATOM 1017 C CA . LEU A 1 129 ? 15.75 -6.934 -15.57 1 92.5 129 LEU A CA 1
ATOM 1018 C C . LEU A 1 129 ? 16.875 -6.008 -15.148 1 92.5 129 LEU A C 1
ATOM 1020 O O . LEU A 1 129 ? 16.906 -5.523 -14.016 1 92.5 129 LEU A O 1
ATOM 1024 N N . PRO A 1 130 ? 17.766 -5.656 -16 1 91.75 130 PRO A N 1
ATOM 1025 C CA . PRO A 1 130 ? 18.844 -4.746 -15.617 1 91.75 130 PRO A CA 1
ATOM 1026 C C . PRO A 1 130 ? 18.344 -3.326 -15.352 1 91.75 130 PRO A C 1
ATOM 1028 O O . PRO A 1 130 ? 18.844 -2.656 -14.438 1 91.75 130 PRO A O 1
ATOM 1031 N N . GLY A 1 131 ? 17.469 -2.908 -16.219 1 92.56 131 GLY A N 1
ATOM 1032 C CA . GLY A 1 131 ? 16.922 -1.577 -16.016 1 92.56 131 GLY A CA 1
ATOM 1033 C C . GLY A 1 131 ? 16.172 -1.435 -14.703 1 92.56 131 GLY A C 1
ATOM 1034 O O . GLY A 1 131 ? 16.328 -0.435 -14 1 92.56 131 GLY A O 1
ATOM 1035 N N . VAL A 1 132 ? 15.398 -2.393 -14.383 1 92.88 132 VAL A N 1
ATOM 1036 C CA . VAL A 1 132 ? 14.648 -2.373 -13.133 1 92.88 132 VAL A CA 1
ATOM 1037 C C . VAL A 1 132 ? 15.617 -2.389 -11.945 1 92.88 132 VAL A C 1
ATOM 1039 O O . VAL A 1 132 ? 15.406 -1.689 -10.953 1 92.88 132 VAL A O 1
ATOM 1042 N N . PHE A 1 133 ? 16.688 -3.127 -12.094 1 94.06 133 PHE A N 1
ATOM 1043 C CA . PHE A 1 133 ? 17.688 -3.211 -11.031 1 94.06 133 PHE A CA 1
ATOM 1044 C C . PHE A 1 133 ? 18.344 -1.858 -10.805 1 94.06 133 PHE A C 1
ATOM 1046 O O . PHE A 1 133 ? 18.469 -1.404 -9.664 1 94.06 133 PHE A O 1
ATOM 1053 N N . LEU A 1 134 ? 18.688 -1.229 -11.82 1 92.75 134 LEU A N 1
ATOM 1054 C CA . LEU A 1 134 ? 19.328 0.079 -11.711 1 92.75 134 LEU A CA 1
ATOM 1055 C C . LEU A 1 134 ? 18.375 1.102 -11.102 1 92.75 134 LEU A C 1
ATOM 1057 O O . LEU A 1 134 ? 18.781 1.939 -10.297 1 92.75 134 LEU A O 1
ATOM 1061 N N . GLY A 1 135 ? 17.203 1.001 -11.594 1 92.12 135 GLY A N 1
ATOM 1062 C CA . GLY A 1 135 ? 16.203 1.878 -10.992 1 92.12 135 GLY A CA 1
ATOM 1063 C C . GLY A 1 135 ? 16.016 1.634 -9.508 1 92.12 135 GLY A C 1
ATOM 1064 O O . GLY A 1 135 ? 15.867 2.58 -8.734 1 92.12 135 GLY A O 1
ATOM 1065 N N . LEU A 1 136 ? 16.031 0.402 -9.133 1 92.31 136 LEU A N 1
ATOM 1066 C CA . LEU A 1 136 ? 15.867 0.039 -7.727 1 92.31 136 LEU A CA 1
ATOM 1067 C C . LEU A 1 136 ? 17.016 0.589 -6.887 1 92.31 136 LEU A C 1
ATOM 1069 O O . LEU A 1 136 ? 16.781 1.148 -5.809 1 92.31 136 LEU A O 1
ATOM 1073 N N . ILE A 1 137 ? 18.156 0.51 -7.367 1 90.88 137 ILE A N 1
ATOM 1074 C CA . ILE A 1 137 ? 19.328 0.998 -6.648 1 90.88 137 ILE A CA 1
ATOM 1075 C C . ILE A 1 137 ? 19.234 2.512 -6.473 1 90.88 137 ILE A C 1
ATOM 1077 O O . ILE A 1 137 ? 19.562 3.043 -5.406 1 90.88 137 ILE A O 1
ATOM 1081 N N . TYR A 1 138 ? 18.781 3.125 -7.445 1 89.5 138 TYR A N 1
ATOM 1082 C CA . TYR A 1 138 ? 18.641 4.578 -7.379 1 89.5 138 TYR A CA 1
ATOM 1083 C C . TYR A 1 138 ? 17.625 4.98 -6.324 1 89.5 138 TYR A C 1
ATOM 1085 O O . TYR A 1 138 ? 17.859 5.906 -5.547 1 89.5 138 TYR A O 1
ATOM 1093 N N . ILE A 1 139 ? 16.562 4.316 -6.355 1 88.38 139 ILE A N 1
ATOM 1094 C CA . ILE A 1 139 ? 15.484 4.664 -5.434 1 88.38 139 ILE A CA 1
ATOM 1095 C C . ILE A 1 139 ? 15.906 4.328 -4.004 1 88.38 139 ILE A C 1
ATOM 1097 O O . ILE A 1 139 ? 15.492 5.004 -3.055 1 88.38 139 ILE A O 1
ATOM 1101 N N . LEU A 1 140 ? 16.734 3.336 -3.877 1 86.62 140 LEU A N 1
ATOM 1102 C CA . LEU A 1 140 ? 17.203 2.953 -2.553 1 86.62 140 LEU A CA 1
ATOM 1103 C C . LEU A 1 140 ? 18.062 4.066 -1.941 1 86.62 140 LEU A C 1
ATOM 1105 O O . LEU A 1 140 ? 18.062 4.246 -0.722 1 86.62 140 LEU A O 1
ATOM 1109 N N . THR A 1 141 ? 18.656 4.766 -2.789 1 81.94 141 THR A N 1
ATOM 1110 C CA . THR A 1 141 ? 19.453 5.895 -2.311 1 81.94 141 THR A CA 1
ATOM 1111 C C . THR A 1 141 ? 18.547 6.945 -1.659 1 81.94 141 THR A C 1
ATOM 1113 O O . THR A 1 141 ? 18.922 7.543 -0.646 1 81.94 141 THR A O 1
ATOM 1116 N N . PHE A 1 142 ? 17.422 7.035 -2.225 1 77 142 PHE A N 1
ATOM 1117 C CA . PHE A 1 142 ? 16.469 8.008 -1.706 1 77 142 PHE A CA 1
ATOM 1118 C C . PHE A 1 142 ? 15.82 7.504 -0.423 1 77 142 PHE A C 1
ATOM 1120 O O . PHE A 1 142 ? 15.602 8.273 0.515 1 77 142 PHE A O 1
ATOM 1127 N N . LYS A 1 143 ? 15.57 6.258 -0.366 1 76.69 143 LYS A N 1
ATOM 1128 C CA . LYS A 1 143 ? 14.883 5.672 0.783 1 76.69 143 LYS A CA 1
ATOM 1129 C C . LYS A 1 143 ? 15.797 5.625 2.002 1 76.69 143 LYS A C 1
ATOM 1131 O O . LYS A 1 143 ? 15.344 5.805 3.135 1 76.69 143 LYS A O 1
ATOM 1136 N N . LEU A 1 144 ? 17.047 5.395 1.782 1 70.31 144 LEU A N 1
ATOM 1137 C CA . LEU A 1 144 ? 17.953 5.184 2.9 1 70.31 144 LEU A CA 1
ATOM 1138 C C . LEU A 1 144 ? 18.625 6.492 3.303 1 70.31 144 LEU A C 1
ATOM 1140 O O . LEU A 1 144 ? 19.391 6.535 4.277 1 70.31 144 LEU A O 1
ATOM 1144 N N . ARG A 1 145 ? 18.234 7.473 2.561 1 63.47 145 ARG A N 1
ATOM 1145 C CA . ARG A 1 145 ? 18.875 8.75 2.869 1 63.47 145 ARG A CA 1
ATOM 1146 C C . ARG A 1 145 ? 18.438 9.266 4.234 1 63.47 145 ARG A C 1
ATOM 1148 O O . ARG A 1 145 ? 17.234 9.281 4.543 1 63.47 145 ARG A O 1
ATOM 1155 N N . LYS A 1 146 ? 19.391 9.352 5.141 1 55.91 146 LYS A N 1
ATOM 1156 C CA . LYS A 1 146 ? 19.203 9.836 6.508 1 55.91 146 LYS A CA 1
ATOM 1157 C C . LYS A 1 146 ? 19.078 11.352 6.539 1 55.91 146 LYS A C 1
ATOM 1159 O O . LYS A 1 146 ? 18.453 11.914 7.441 1 55.91 146 LYS A O 1
ATOM 1164 N N . SER A 1 147 ? 19.703 12 5.555 1 49.84 147 SER A N 1
ATOM 1165 C CA . SER A 1 147 ? 19.75 13.453 5.691 1 49.84 147 SER A CA 1
ATOM 1166 C C . SER A 1 147 ? 18.438 14.086 5.25 1 49.84 147 SER A C 1
ATOM 1168 O O . SER A 1 147 ? 17.812 13.633 4.289 1 49.84 147 SER A O 1
ATOM 1170 N N . PRO A 1 148 ? 17.844 14.75 6.184 1 48.22 148 PRO A N 1
ATOM 1171 C CA . PRO A 1 148 ? 16.562 15.422 5.918 1 48.22 148 PRO A CA 1
ATOM 1172 C C . PRO A 1 148 ? 16.547 16.125 4.562 1 48.22 148 PRO A C 1
ATOM 1174 O O . PRO A 1 148 ? 17.562 16.625 4.105 1 48.22 148 PRO A O 1
ATOM 1177 N N . PHE A 1 149 ? 15.891 15.68 3.684 1 48.69 149 PHE A N 1
ATOM 1178 C CA . PHE A 1 149 ? 15.648 16.516 2.514 1 48.69 149 PHE A CA 1
ATOM 1179 C C . PHE A 1 149 ? 15.242 17.922 2.93 1 48.69 149 PHE A C 1
ATOM 1181 O O . PHE A 1 149 ? 14.594 18.109 3.957 1 48.69 149 PHE A O 1
ATOM 1188 N N . ASP A 1 150 ? 16.125 18.906 2.699 1 43.44 150 ASP A N 1
ATOM 1189 C CA . ASP A 1 150 ? 15.695 20.281 2.904 1 43.44 150 ASP A CA 1
ATOM 1190 C C . ASP A 1 150 ? 14.281 20.484 2.381 1 43.44 150 ASP A C 1
ATOM 1192 O O . ASP A 1 150 ? 14.039 20.422 1.173 1 43.44 150 ASP A O 1
ATOM 1196 N N . LEU A 1 151 ? 13.406 19.844 2.961 1 44.09 151 LEU A N 1
ATOM 1197 C CA . LEU A 1 151 ? 12.102 20.375 2.572 1 44.09 151 LEU A CA 1
ATOM 1198 C C . LEU A 1 151 ? 12.109 21.906 2.633 1 44.09 151 LEU A C 1
ATOM 1200 O O . LEU A 1 151 ? 12.055 22.484 3.717 1 44.09 151 LEU A O 1
ATOM 1204 N N . SER A 1 152 ? 13.062 22.406 1.973 1 37.94 152 SER A N 1
ATOM 1205 C CA . SER A 1 152 ? 13.242 23.844 1.848 1 37.94 152 SER A CA 1
ATOM 1206 C C . SER A 1 152 ? 11.914 24.578 1.926 1 37.94 152 SER A C 1
ATOM 1208 O O . SER A 1 152 ? 11.852 25.797 1.702 1 37.94 152 SER A O 1
ATOM 1210 N N . MET A 1 153 ? 10.852 23.922 1.868 1 37.78 153 MET A N 1
ATOM 1211 C CA . MET A 1 153 ? 9.805 24.938 1.958 1 37.78 153 MET A CA 1
ATOM 1212 C C . MET A 1 153 ? 9.992 25.812 3.193 1 37.78 153 MET A C 1
ATOM 1214 O O . MET A 1 153 ? 9.344 26.844 3.33 1 37.78 153 MET A O 1
ATOM 1218 N N . SER A 1 154 ? 10.281 25.281 4.363 1 35.88 154 SER A N 1
ATOM 1219 C CA . SER A 1 154 ? 10.445 26.328 5.367 1 35.88 154 SER A CA 1
ATOM 1220 C C . SER A 1 154 ? 11.836 26.938 5.293 1 35.88 154 SER A C 1
ATOM 1222 O O . SER A 1 154 ? 12.836 26.234 5.312 1 35.88 154 SER A O 1
ATOM 1224 N N . HIS A 1 155 ? 12.07 27.844 4.551 1 35.94 155 HIS A N 1
ATOM 1225 C CA . HIS A 1 155 ? 13.156 28.812 4.566 1 35.94 155 HIS A CA 1
ATOM 1226 C C . HIS A 1 155 ? 13.852 28.844 5.926 1 35.94 155 HIS A C 1
ATOM 1228 O O . HIS A 1 155 ? 14.828 29.578 6.113 1 35.94 155 HIS A O 1
ATOM 1234 N N . HIS A 1 156 ? 13.234 28.406 6.973 1 36.84 156 HIS A N 1
ATOM 1235 C CA . HIS A 1 156 ? 13.898 28.734 8.227 1 36.84 156 HIS A CA 1
ATOM 1236 C C . HIS A 1 156 ? 14.945 27.672 8.586 1 36.84 156 HIS A C 1
ATOM 1238 O O . HIS A 1 156 ? 14.727 26.484 8.375 1 36.84 156 HIS A O 1
ATOM 1244 N N . GLY A 1 157 ? 16.266 27.906 8.586 1 38.72 157 GLY A N 1
ATOM 1245 C CA . GLY A 1 157 ? 17.531 27.328 9.016 1 38.72 157 GLY A CA 1
ATOM 1246 C C . GLY A 1 157 ? 17.375 26.297 10.102 1 38.72 157 GLY A C 1
ATOM 1247 O O . GLY A 1 157 ? 18.359 25.672 10.523 1 38.72 157 GLY A O 1
ATOM 1248 N N . HIS A 1 158 ? 16.328 26.234 10.93 1 38.94 158 HIS A N 1
ATOM 1249 C CA . HIS A 1 158 ? 16.25 25.438 12.156 1 38.94 158 HIS A CA 1
ATOM 1250 C C . HIS A 1 158 ? 15.898 24 11.859 1 38.94 158 HIS A C 1
ATOM 1252 O O . HIS A 1 158 ? 15.523 23.25 12.766 1 38.94 158 HIS A O 1
ATOM 1258 N N . GLN A 1 159 ? 15.828 23.562 10.711 1 42.72 159 GLN A N 1
ATOM 1259 C CA . GLN A 1 159 ? 15.383 22.234 10.266 1 42.72 159 GLN A CA 1
ATOM 1260 C C . GLN A 1 159 ? 16.359 21.156 10.703 1 42.72 159 GLN A C 1
ATOM 1262 O O . GLN A 1 159 ? 16.031 19.969 10.656 1 42.72 159 GLN A O 1
ATOM 1267 N N . GLU A 1 160 ? 17.656 21.469 10.875 1 43.34 160 GLU A N 1
ATOM 1268 C CA . GLU A 1 160 ? 18.703 20.531 11.25 1 43.34 160 GLU A CA 1
ATOM 1269 C C . GLU A 1 160 ? 18.328 19.766 12.508 1 43.34 160 GLU A C 1
ATOM 1271 O O . GLU A 1 160 ? 18.781 18.625 12.711 1 43.34 160 GLU A O 1
ATOM 1276 N N . ILE A 1 161 ? 17.781 20.484 13.484 1 41.72 161 ILE A N 1
ATOM 1277 C CA . ILE A 1 161 ? 17.719 19.953 14.844 1 41.72 161 ILE A CA 1
ATOM 1278 C C . ILE A 1 161 ? 16.625 18.891 14.938 1 41.72 161 ILE A C 1
ATOM 1280 O O . ILE A 1 161 ? 16.625 18.078 15.867 1 41.72 161 ILE A O 1
ATOM 1284 N N . VAL A 1 162 ? 15.578 18.859 14.047 1 47.91 162 VAL A N 1
ATOM 1285 C CA . VAL A 1 162 ? 14.375 18.125 14.43 1 47.91 162 VAL A CA 1
ATOM 1286 C C . VAL A 1 162 ? 14.406 16.734 13.812 1 47.91 162 VAL A C 1
ATOM 1288 O O . VAL A 1 162 ? 14.539 16.578 12.594 1 47.91 162 VAL A O 1
ATOM 1291 N N . GLN A 1 163 ? 14.867 15.727 14.609 1 56.19 163 GLN A N 1
ATOM 1292 C CA . GLN A 1 163 ? 14.953 14.312 14.266 1 56.19 163 GLN A CA 1
ATOM 1293 C C . GLN A 1 163 ? 13.68 13.828 13.594 1 56.19 163 GLN A C 1
ATOM 1295 O O . GLN A 1 163 ? 13.5 12.625 13.383 1 56.19 163 GLN A O 1
ATOM 1300 N N . GLY A 1 164 ? 12.961 14.852 13.102 1 61.94 164 GLY A N 1
ATOM 1301 C CA . GLY A 1 164 ? 11.789 14.484 12.328 1 61.94 164 GLY A CA 1
ATOM 1302 C C . GLY A 1 164 ? 10.727 13.781 13.148 1 61.94 164 GLY A C 1
ATOM 1303 O O . GLY A 1 164 ? 10.312 14.281 14.195 1 61.94 164 GLY A O 1
ATOM 1304 N N . ILE A 1 165 ? 10.305 12.562 12.719 1 63.56 165 ILE A N 1
ATOM 1305 C CA . ILE A 1 165 ? 9.219 11.797 13.328 1 63.56 165 ILE A CA 1
ATOM 1306 C C . ILE A 1 165 ? 9.656 11.289 14.703 1 63.56 165 ILE A C 1
ATOM 1308 O O . ILE A 1 165 ? 8.82 11.117 15.594 1 63.56 165 ILE A O 1
ATOM 1312 N N . THR A 1 166 ? 11.008 11.234 14.906 1 66.62 166 THR A N 1
ATOM 1313 C CA . THR A 1 166 ? 11.508 10.594 16.125 1 66.62 166 THR A CA 1
ATOM 1314 C C . THR A 1 166 ? 11.68 11.617 17.234 1 66.62 166 THR A C 1
ATOM 1316 O O . THR A 1 166 ? 12.016 11.25 18.375 1 66.62 166 THR A O 1
ATOM 1319 N N . THR A 1 167 ? 11.344 12.836 16.969 1 66.25 167 THR A N 1
ATOM 1320 C CA . THR A 1 167 ? 11.609 13.898 17.938 1 66.25 167 THR A CA 1
ATOM 1321 C C . THR A 1 167 ? 10.789 13.68 19.219 1 66.25 167 THR A C 1
ATOM 1323 O O . THR A 1 167 ? 11.242 14 20.312 1 66.25 167 THR A O 1
ATOM 1326 N N . GLU A 1 168 ? 9.625 13.07 19 1 69.56 168 GLU A N 1
ATOM 1327 C CA . GLU A 1 168 ? 8.734 12.938 20.156 1 69.56 168 GLU A CA 1
ATOM 1328 C C . GLU A 1 168 ? 8.898 11.578 20.828 1 69.56 168 GLU A C 1
ATOM 1330 O O . GLU A 1 168 ? 8.297 11.32 21.875 1 69.56 168 GLU A O 1
ATOM 1335 N N . TYR A 1 169 ? 9.727 10.852 20.203 1 72.31 169 TYR A N 1
ATOM 1336 C CA . TYR A 1 169 ? 9.898 9.508 20.734 1 72.31 169 TYR A CA 1
ATOM 1337 C C . TYR A 1 169 ? 11.125 9.438 21.641 1 72.31 169 TYR A C 1
ATOM 1339 O O . TYR A 1 169 ? 12.109 10.156 21.438 1 72.31 169 TYR A O 1
ATOM 1347 N N . SER A 1 170 ? 10.82 8.727 22.703 1 75.69 170 SER A N 1
ATOM 1348 C CA . SER A 1 170 ? 11.938 8.539 23.625 1 75.69 170 SER A CA 1
ATOM 1349 C C . SER A 1 170 ? 11.961 7.121 24.188 1 75.69 170 SER A C 1
ATOM 1351 O O . SER A 1 170 ? 10.969 6.395 24.078 1 75.69 170 SER A O 1
ATOM 1353 N N . GLY A 1 171 ? 13.164 6.719 24.5 1 80.5 171 GLY A N 1
ATOM 1354 C CA . GLY A 1 171 ? 13.336 5.457 25.203 1 80.5 171 GLY A CA 1
ATOM 1355 C C . GLY A 1 171 ? 13.016 4.246 24.359 1 80.5 171 GLY A C 1
ATOM 1356 O O . GLY A 1 171 ? 13.586 4.074 23.281 1 80.5 171 GLY A O 1
ATOM 1357 N N . LYS A 1 172 ? 12.07 3.523 24.844 1 81.44 172 LYS A N 1
ATOM 1358 C CA . LYS A 1 172 ? 11.727 2.26 24.188 1 81.44 172 LYS A CA 1
ATOM 1359 C C . LYS A 1 172 ? 11.094 2.492 22.828 1 81.44 172 LYS A C 1
ATOM 1361 O O . LYS A 1 172 ? 11.328 1.73 21.891 1 81.44 172 LYS A O 1
ATOM 1366 N N . ASP A 1 173 ? 10.359 3.52 22.719 1 83 173 ASP A N 1
ATOM 1367 C CA . ASP A 1 173 ? 9.688 3.814 21.453 1 83 173 ASP A CA 1
ATOM 1368 C C . ASP A 1 173 ? 10.688 4.164 20.359 1 83 173 ASP A C 1
ATOM 1370 O O . ASP A 1 173 ? 10.508 3.789 19.203 1 83 173 ASP A O 1
ATOM 1374 N N . LEU A 1 174 ? 11.703 4.871 20.797 1 82.94 174 LEU A N 1
ATOM 1375 C CA . LEU A 1 174 ? 12.758 5.191 19.844 1 82.94 174 LEU A CA 1
ATOM 1376 C C . LEU A 1 174 ? 13.508 3.932 19.406 1 82.94 174 LEU A C 1
ATOM 1378 O O . LEU A 1 174 ? 13.914 3.807 18.25 1 82.94 174 LEU A O 1
ATOM 1382 N N . ALA A 1 175 ? 13.695 3.043 20.312 1 83.88 175 ALA A N 1
ATOM 1383 C CA . ALA A 1 175 ? 14.344 1.771 20 1 83.88 175 ALA A CA 1
ATOM 1384 C C . ALA A 1 175 ? 13.531 0.98 18.969 1 83.88 175 ALA A C 1
ATOM 1386 O O . ALA A 1 175 ? 14.102 0.388 18.047 1 83.88 175 ALA A O 1
ATOM 1387 N N . ILE A 1 176 ? 12.289 1.019 19.172 1 87.06 176 ILE A N 1
ATOM 1388 C CA . ILE A 1 176 ? 11.406 0.293 18.266 1 87.06 176 ILE A CA 1
ATOM 1389 C C . ILE A 1 176 ? 11.484 0.901 16.875 1 87.06 176 ILE A C 1
ATOM 1391 O O . ILE A 1 176 ? 11.484 0.178 15.867 1 87.06 176 ILE A O 1
ATOM 1395 N N . ILE A 1 177 ? 11.578 2.143 16.844 1 86.31 177 ILE A N 1
ATOM 1396 C CA . ILE A 1 177 ? 11.68 2.824 15.555 1 86.31 177 ILE A CA 1
ATOM 1397 C C . ILE A 1 177 ? 12.992 2.441 14.875 1 86.31 177 ILE A C 1
ATOM 1399 O O . ILE A 1 177 ? 13.016 2.176 13.672 1 86.31 177 ILE A O 1
ATOM 1403 N N . GLN A 1 178 ? 14.023 2.387 15.633 1 85.75 178 GLN A N 1
ATOM 1404 C CA . GLN A 1 178 ? 15.32 2.016 15.078 1 85.75 178 GLN A CA 1
ATOM 1405 C C . GLN A 1 178 ? 15.305 0.583 14.555 1 85.75 178 GLN A C 1
ATOM 1407 O O . GLN A 1 178 ? 15.828 0.305 13.469 1 85.75 178 GLN A O 1
ATOM 1412 N N . ILE A 1 179 ? 14.711 -0.257 15.289 1 89.19 179 ILE A N 1
ATOM 1413 C CA . ILE A 1 179 ? 14.602 -1.65 14.875 1 89.19 179 ILE A CA 1
ATOM 1414 C C . ILE A 1 179 ? 13.781 -1.74 13.586 1 89.19 179 ILE A C 1
ATOM 1416 O O . ILE A 1 179 ? 14.125 -2.508 12.68 1 89.19 179 ILE A O 1
ATOM 1420 N N . THR A 1 180 ? 12.742 -0.979 13.523 1 88.69 180 THR A N 1
ATOM 1421 C CA . THR A 1 180 ? 11.914 -0.957 12.32 1 88.69 180 THR A CA 1
ATOM 1422 C C . THR A 1 180 ? 12.727 -0.529 11.109 1 88.69 180 THR A C 1
ATOM 1424 O O . THR A 1 180 ? 12.617 -1.127 10.031 1 88.69 180 THR A O 1
ATOM 1427 N N . HIS A 1 181 ? 13.562 0.418 11.312 1 85.88 181 HIS A N 1
ATOM 1428 C CA . HIS A 1 181 ? 14.398 0.896 10.219 1 85.88 181 HIS A CA 1
ATOM 1429 C C . HIS A 1 181 ? 15.414 -0.16 9.797 1 85.88 181 HIS A C 1
ATOM 1431 O O . HIS A 1 181 ? 15.688 -0.325 8.602 1 85.88 181 HIS A O 1
ATOM 1437 N N . TRP A 1 182 ? 15.914 -0.849 10.758 1 87.56 182 TRP A N 1
ATOM 1438 C CA . TRP A 1 182 ? 16.859 -1.922 10.445 1 87.56 182 TRP A CA 1
ATOM 1439 C C . TRP A 1 182 ? 16.188 -2.996 9.594 1 87.56 182 TRP A C 1
ATOM 1441 O O . TRP A 1 182 ? 16.766 -3.469 8.609 1 87.56 182 TRP A O 1
ATOM 1451 N N . TYR A 1 183 ? 15.039 -3.312 9.969 1 90.56 183 TYR A N 1
ATOM 1452 C CA . TYR A 1 183 ? 14.305 -4.32 9.211 1 90.56 183 TYR A CA 1
ATOM 1453 C C . TYR A 1 183 ? 14.008 -3.826 7.801 1 90.56 183 TYR A C 1
ATOM 1455 O O . TYR A 1 183 ? 14.094 -4.59 6.836 1 90.56 183 TYR A O 1
ATOM 1463 N N . GLU A 1 184 ? 13.641 -2.643 7.68 1 89.31 184 GLU A N 1
ATOM 1464 C CA . GLU A 1 184 ? 13.352 -2.088 6.363 1 89.31 184 GLU A CA 1
ATOM 1465 C C . GLU A 1 184 ? 14.578 -2.16 5.457 1 89.31 184 GLU A C 1
ATOM 1467 O O . GLU A 1 184 ? 14.461 -2.451 4.262 1 89.31 184 GLU A O 1
ATOM 1472 N N . THR A 1 185 ? 15.719 -1.876 6.031 1 87.25 185 THR A N 1
ATOM 1473 C CA . THR A 1 185 ? 16.953 -1.958 5.266 1 87.25 185 THR A CA 1
ATOM 1474 C C . THR A 1 185 ? 17.219 -3.391 4.809 1 87.25 185 THR A C 1
ATOM 1476 O O . THR A 1 185 ? 17.578 -3.625 3.652 1 87.25 185 THR A O 1
ATOM 1479 N N . ILE A 1 186 ? 16.953 -4.273 5.664 1 90.38 186 ILE A N 1
ATOM 1480 C CA . ILE A 1 186 ? 17.156 -5.684 5.344 1 90.38 186 ILE A CA 1
ATOM 1481 C C . ILE A 1 186 ? 16.203 -6.098 4.223 1 90.38 186 ILE A C 1
ATOM 1483 O O . ILE A 1 186 ? 16.594 -6.801 3.291 1 90.38 186 ILE A O 1
ATOM 1487 N N . ILE A 1 187 ? 15.016 -5.688 4.316 1 92.69 187 ILE A N 1
ATOM 1488 C CA . ILE A 1 187 ? 14.008 -6.023 3.316 1 92.69 187 ILE A CA 1
ATOM 1489 C C . ILE A 1 187 ? 14.422 -5.453 1.961 1 92.69 187 ILE A C 1
ATOM 1491 O O . ILE A 1 187 ? 14.328 -6.137 0.939 1 92.69 187 ILE A O 1
ATOM 1495 N N . THR A 1 188 ? 14.883 -4.281 2.01 1 89.25 188 THR A N 1
ATOM 1496 C CA . THR A 1 188 ? 15.305 -3.65 0.761 1 89.25 188 THR A CA 1
ATOM 1497 C C . THR A 1 188 ? 16.5 -4.379 0.158 1 89.25 188 THR A C 1
ATOM 1499 O O . THR A 1 188 ? 16.562 -4.578 -1.057 1 89.25 188 THR A O 1
ATOM 1502 N N . LEU A 1 189 ? 17.375 -4.797 0.973 1 90.56 189 LEU A N 1
ATOM 1503 C CA . LEU A 1 189 ? 18.531 -5.539 0.497 1 90.56 189 LEU A CA 1
ATOM 1504 C C . LEU A 1 189 ? 18.125 -6.922 -0.009 1 90.56 189 LEU A C 1
ATOM 1506 O O . LEU A 1 189 ? 18.75 -7.453 -0.934 1 90.56 189 LEU A O 1
ATOM 1510 N N . THR A 1 190 ? 17.141 -7.445 0.606 1 92.06 190 THR A N 1
ATOM 1511 C CA . THR A 1 190 ? 16.625 -8.727 0.137 1 92.06 190 THR A CA 1
ATOM 1512 C C . THR A 1 190 ? 16.109 -8.609 -1.291 1 92.06 190 THR A C 1
ATOM 1514 O O . THR A 1 190 ? 16.219 -9.555 -2.078 1 92.06 190 THR A O 1
ATOM 1517 N N . LEU A 1 191 ? 15.531 -7.543 -1.612 1 91.94 191 LEU A N 1
ATOM 1518 C CA . LEU A 1 191 ? 15.07 -7.328 -2.98 1 91.94 191 LEU A CA 1
ATOM 1519 C C . LEU A 1 191 ? 16.25 -7.34 -3.955 1 91.94 191 LEU A C 1
ATOM 1521 O O . LEU A 1 191 ? 16.141 -7.879 -5.059 1 91.94 191 LEU A O 1
ATOM 1525 N N . VAL A 1 192 ? 17.328 -6.75 -3.51 1 92 192 VAL A N 1
ATOM 1526 C CA . VAL A 1 192 ? 18.531 -6.781 -4.328 1 92 192 VAL A CA 1
ATOM 1527 C C . VAL A 1 192 ? 19.016 -8.219 -4.469 1 92 192 VAL A C 1
ATOM 1529 O O . VAL A 1 192 ? 19.422 -8.641 -5.551 1 92 192 VAL A O 1
ATOM 1532 N N . TYR A 1 193 ? 18.922 -8.945 -3.387 1 92.19 193 TYR A N 1
ATOM 1533 C CA . TYR A 1 193 ? 19.328 -10.344 -3.344 1 92.19 193 TYR A CA 1
ATOM 1534 C C . TYR A 1 193 ? 18.578 -11.164 -4.379 1 92.19 193 TYR A C 1
ATOM 1536 O O . TYR A 1 193 ? 19.156 -12.031 -5.043 1 92.19 193 TYR A O 1
ATOM 1544 N N . LEU A 1 194 ? 17.344 -10.922 -4.598 1 91 194 LEU A N 1
ATOM 1545 C CA . LEU A 1 194 ? 16.469 -11.711 -5.457 1 91 194 LEU A CA 1
ATOM 1546 C C . LEU A 1 194 ? 16.844 -11.516 -6.926 1 91 194 LEU A C 1
ATOM 1548 O O . LEU A 1 194 ? 16.531 -12.367 -7.766 1 91 194 LEU A O 1
ATOM 1552 N N . PHE A 1 195 ? 17.5 -10.43 -7.195 1 90.5 195 PHE A N 1
ATOM 1553 C CA . PHE A 1 195 ? 17.875 -10.195 -8.578 1 90.5 195 PHE A CA 1
ATOM 1554 C C . PHE A 1 195 ? 19.031 -11.109 -8.992 1 90.5 195 PHE A C 1
ATOM 1556 O O . PHE A 1 195 ? 19.172 -11.438 -10.172 1 90.5 195 PHE A O 1
ATOM 1563 N N . PHE A 1 196 ? 19.766 -11.555 -8.039 1 90.06 196 PHE A N 1
ATOM 1564 C CA . PHE A 1 196 ? 20.984 -12.289 -8.383 1 90.06 196 PHE A CA 1
ATOM 1565 C C . PHE A 1 196 ? 20.875 -13.75 -7.949 1 90.06 196 PHE A C 1
ATOM 1567 O O . PHE A 1 196 ? 21.672 -14.586 -8.359 1 90.06 196 PHE A O 1
ATOM 1574 N N . ALA A 1 197 ? 19.875 -14.023 -7.203 1 85.81 197 ALA A N 1
ATOM 1575 C CA . ALA A 1 197 ? 19.75 -15.391 -6.699 1 85.81 197 ALA A CA 1
ATOM 1576 C C . ALA A 1 197 ? 19.047 -16.281 -7.715 1 85.81 197 ALA A C 1
ATOM 1578 O O . ALA A 1 197 ? 17.984 -15.922 -8.25 1 85.81 197 ALA A O 1
ATOM 1579 N N . PHE A 1 198 ? 19.672 -17.344 -8.07 1 82.62 198 PHE A N 1
ATOM 1580 C CA . PHE A 1 198 ? 19.109 -18.375 -8.922 1 82.62 198 PHE A CA 1
ATOM 1581 C C . PHE A 1 198 ? 19.453 -19.766 -8.398 1 82.62 198 PHE A C 1
ATOM 1583 O O . PHE A 1 198 ? 19.828 -19.922 -7.234 1 82.62 198 PHE A O 1
ATOM 1590 N N . LYS A 1 199 ? 19.25 -20.828 -9.156 1 81.5 199 LYS A N 1
ATOM 1591 C CA . LYS A 1 199 ? 19.281 -22.219 -8.719 1 81.5 199 LYS A CA 1
ATOM 1592 C C . LYS A 1 199 ? 20.688 -22.625 -8.281 1 81.5 199 LYS A C 1
ATOM 1594 O O . LYS A 1 199 ? 20.859 -23.375 -7.32 1 81.5 199 LYS A O 1
ATOM 1599 N N . SER A 1 200 ? 21.734 -22.016 -8.719 1 84.31 200 SER A N 1
ATOM 1600 C CA . SER A 1 200 ? 23.094 -22.422 -8.414 1 84.31 200 SER A CA 1
ATOM 1601 C C . SER A 1 200 ? 23.547 -21.891 -7.059 1 84.31 200 SER A C 1
ATOM 1603 O O . SER A 1 200 ? 23.281 -20.75 -6.715 1 84.31 200 SER A O 1
ATOM 1605 N N . PRO A 1 201 ? 24.172 -22.719 -6.273 1 84.62 201 PRO A N 1
ATOM 1606 C CA . PRO A 1 201 ? 24.656 -22.297 -4.953 1 84.62 201 PRO A CA 1
ATOM 1607 C C . PRO A 1 201 ? 25.609 -21.109 -5.023 1 84.62 201 PRO A C 1
ATOM 1609 O O . PRO A 1 201 ? 25.641 -20.281 -4.117 1 84.62 201 PRO A O 1
ATOM 1612 N N . VAL A 1 202 ? 26.328 -21.109 -6.07 1 85.06 202 VAL A N 1
ATOM 1613 C CA . VAL A 1 202 ? 27.297 -20.016 -6.219 1 85.06 202 VAL A CA 1
ATOM 1614 C C . VAL A 1 202 ? 26.562 -18.688 -6.391 1 85.06 202 VAL A C 1
ATOM 1616 O O . VAL A 1 202 ? 27.078 -17.641 -6.023 1 85.06 202 VAL A O 1
ATOM 1619 N N . SER A 1 203 ? 25.422 -18.812 -6.852 1 88.31 203 SER A N 1
ATOM 1620 C CA . SER A 1 203 ? 24.641 -17.609 -7.102 1 88.31 203 SER A CA 1
ATOM 1621 C C . SER A 1 203 ? 24.234 -16.922 -5.793 1 88.31 203 SER A C 1
ATOM 1623 O O . SER A 1 203 ? 24.094 -15.703 -5.746 1 88.31 203 SER A O 1
ATOM 1625 N N . HIS A 1 204 ? 24.109 -17.734 -4.766 1 89.25 204 HIS A N 1
ATOM 1626 C CA . HIS A 1 204 ? 23.75 -17.156 -3.475 1 89.25 204 HIS A CA 1
ATOM 1627 C C . HIS A 1 204 ? 24.891 -16.297 -2.918 1 89.25 204 HIS A C 1
ATOM 1629 O O . HIS A 1 204 ? 24.641 -15.273 -2.287 1 89.25 204 HIS A O 1
ATOM 1635 N N . VAL A 1 205 ? 26.031 -16.719 -3.209 1 89.81 205 VAL A N 1
ATOM 1636 C CA . VAL A 1 205 ? 27.188 -15.945 -2.76 1 89.81 205 VAL A CA 1
ATOM 1637 C C . VAL A 1 205 ? 27.266 -14.633 -3.535 1 89.81 205 VAL A C 1
ATOM 1639 O O . VAL A 1 205 ? 27.516 -13.57 -2.953 1 89.81 205 VAL A O 1
ATOM 1642 N N . ILE A 1 206 ? 27.031 -14.742 -4.762 1 89.44 206 ILE A N 1
ATOM 1643 C CA . ILE A 1 206 ? 27.047 -13.555 -5.605 1 89.44 206 ILE A CA 1
ATOM 1644 C C . ILE A 1 206 ? 25.938 -12.586 -5.168 1 89.44 206 ILE A C 1
ATOM 1646 O O . ILE A 1 206 ? 26.141 -11.375 -5.16 1 89.44 206 ILE A O 1
ATOM 1650 N N . ALA A 1 207 ? 24.891 -13.148 -4.828 1 91.56 207 ALA A N 1
ATOM 1651 C CA . ALA A 1 207 ? 23.766 -12.328 -4.383 1 91.56 207 ALA A CA 1
ATOM 1652 C C . ALA A 1 207 ? 24.094 -11.602 -3.084 1 91.56 207 ALA A C 1
ATOM 1654 O O . ALA A 1 207 ? 23.766 -10.43 -2.92 1 91.56 207 ALA A O 1
ATOM 1655 N N . ILE A 1 208 ? 24.734 -12.281 -2.211 1 91.94 208 ILE A N 1
ATOM 1656 C CA . ILE A 1 208 ? 25.125 -11.672 -0.945 1 91.94 208 ILE A CA 1
ATOM 1657 C C . ILE A 1 208 ? 26.141 -10.562 -1.2 1 91.94 208 ILE A C 1
ATOM 1659 O O . ILE A 1 208 ? 26.078 -9.492 -0.593 1 91.94 208 ILE A O 1
ATOM 1663 N N . LEU A 1 209 ? 27.016 -10.852 -2.082 1 91.88 209 LEU A N 1
ATOM 1664 C CA . LEU A 1 209 ? 28.016 -9.852 -2.451 1 91.88 209 LEU A CA 1
ATOM 1665 C C . LEU A 1 209 ? 27.344 -8.625 -3.074 1 91.88 209 LEU A C 1
ATOM 1667 O O . LEU A 1 209 ? 27.734 -7.492 -2.787 1 91.88 209 LEU A O 1
ATOM 1671 N N . ALA A 1 210 ? 26.438 -8.906 -3.877 1 91.38 210 ALA A N 1
ATOM 1672 C CA . ALA A 1 210 ? 25.703 -7.809 -4.496 1 91.38 210 ALA A CA 1
ATOM 1673 C C . ALA A 1 210 ? 25 -6.949 -3.443 1 91.38 210 ALA A C 1
ATOM 1675 O O . ALA A 1 210 ? 24.953 -5.727 -3.57 1 91.38 210 ALA A O 1
ATOM 1676 N N . CYS A 1 211 ? 24.5 -7.535 -2.479 1 92.19 211 CYS A N 1
ATOM 1677 C CA . CYS A 1 211 ? 23.844 -6.809 -1.391 1 92.19 211 CYS A CA 1
ATOM 1678 C C . CYS A 1 211 ? 24.844 -5.93 -0.651 1 92.19 211 CYS A C 1
ATOM 1680 O O . CYS A 1 211 ? 24.562 -4.777 -0.337 1 92.19 211 CYS A O 1
ATOM 1682 N N . ILE A 1 212 ? 25.984 -6.48 -0.416 1 92.38 212 ILE A N 1
ATOM 1683 C CA . ILE A 1 212 ? 27.031 -5.746 0.292 1 92.38 212 ILE A CA 1
ATOM 1684 C C . ILE A 1 212 ? 27.484 -4.555 -0.548 1 92.38 212 ILE A C 1
ATOM 1686 O O . ILE A 1 212 ? 27.625 -3.443 -0.033 1 92.38 212 ILE A O 1
ATOM 1690 N N . ILE A 1 213 ? 27.641 -4.773 -1.751 1 92.19 213 ILE A N 1
ATOM 1691 C CA . ILE A 1 213 ? 28.078 -3.713 -2.65 1 92.19 213 ILE A CA 1
ATOM 1692 C C . ILE A 1 213 ? 27.016 -2.625 -2.721 1 92.19 213 ILE A C 1
ATOM 1694 O O . ILE A 1 213 ? 27.328 -1.434 -2.684 1 92.19 213 ILE A O 1
ATOM 1698 N N . ALA A 1 214 ? 25.828 -3.07 -2.865 1 90.69 214 ALA A N 1
ATOM 1699 C CA . ALA A 1 214 ? 24.734 -2.104 -2.918 1 90.69 214 ALA A CA 1
ATOM 1700 C C . ALA A 1 214 ? 24.672 -1.272 -1.639 1 90.69 214 ALA A C 1
ATOM 1702 O O . ALA A 1 214 ? 24.484 -0.056 -1.691 1 90.69 214 ALA A O 1
ATOM 1703 N N . TYR A 1 215 ? 24.812 -1.918 -0.566 1 89.44 215 TYR A N 1
ATOM 1704 C CA . TYR A 1 215 ? 24.766 -1.227 0.717 1 89.44 215 TYR A CA 1
ATOM 1705 C C . TYR A 1 215 ? 25.922 -0.244 0.846 1 89.44 215 TYR A C 1
ATOM 1707 O O . TYR A 1 215 ? 25.734 0.89 1.294 1 89.44 215 TYR A O 1
ATOM 1715 N N . LEU A 1 216 ? 27.109 -0.641 0.48 1 88.25 216 LEU A N 1
ATOM 1716 C CA . LEU A 1 216 ? 28.281 0.214 0.539 1 88.25 216 LEU A CA 1
ATOM 1717 C C . LEU A 1 216 ? 28.141 1.399 -0.411 1 88.25 216 LEU A C 1
ATOM 1719 O O . LEU A 1 216 ? 28.531 2.521 -0.07 1 88.25 216 LEU A O 1
ATOM 1723 N N . LEU A 1 217 ? 27.641 1.104 -1.508 1 87.62 217 LEU A N 1
ATOM 1724 C CA . LEU A 1 217 ? 27.391 2.172 -2.473 1 87.62 217 LEU A CA 1
ATOM 1725 C C . LEU A 1 217 ? 26.453 3.219 -1.901 1 87.62 217 LEU A C 1
ATOM 1727 O O . LEU A 1 217 ? 26.656 4.422 -2.076 1 87.62 217 LEU A O 1
ATOM 1731 N N . GLU A 1 218 ? 25.453 2.781 -1.241 1 83.62 218 GLU A N 1
ATOM 1732 C CA . GLU A 1 218 ? 24.484 3.699 -0.656 1 83.62 218 GLU A CA 1
ATOM 1733 C C . GLU A 1 218 ? 25.109 4.543 0.447 1 83.62 218 GLU A C 1
ATOM 1735 O O . GLU A 1 218 ? 24.797 5.727 0.59 1 83.62 218 GLU A O 1
ATOM 1740 N N . ILE A 1 219 ? 25.922 3.949 1.151 1 81.12 219 ILE A N 1
ATOM 1741 C CA . ILE A 1 219 ? 26.594 4.68 2.217 1 81.12 219 ILE A CA 1
ATOM 1742 C C . ILE A 1 219 ? 27.516 5.742 1.61 1 81.12 219 ILE A C 1
ATOM 1744 O O . ILE A 1 219 ? 27.562 6.879 2.088 1 81.12 219 ILE A O 1
ATOM 1748 N N . VAL A 1 220 ? 28.203 5.395 0.597 1 82.88 220 VAL A N 1
ATOM 1749 C CA . VAL A 1 220 ? 29.141 6.309 -0.055 1 82.88 220 VAL A CA 1
ATOM 1750 C C . VAL A 1 220 ? 28.359 7.473 -0.678 1 82.88 220 VAL A C 1
ATOM 1752 O O . VAL A 1 220 ? 28.766 8.633 -0.554 1 82.88 220 VAL A O 1
ATOM 1755 N N . ILE A 1 221 ? 27.281 7.129 -1.3 1 80.94 221 ILE A N 1
ATOM 1756 C CA . ILE A 1 221 ? 26.484 8.164 -1.943 1 80.94 221 ILE A CA 1
ATOM 1757 C C . ILE A 1 221 ? 25.891 9.086 -0.884 1 80.94 221 ILE A C 1
ATOM 1759 O O . ILE A 1 221 ? 25.812 10.297 -1.085 1 80.94 221 ILE A O 1
ATOM 1763 N N . ASP A 1 222 ? 25.438 8.547 0.169 1 76.06 222 ASP A N 1
ATOM 1764 C CA . ASP A 1 222 ? 24.875 9.336 1.254 1 76.06 222 ASP A CA 1
ATOM 1765 C C . ASP A 1 222 ? 25.906 10.297 1.837 1 76.06 222 ASP A C 1
ATOM 1767 O O . ASP A 1 222 ? 25.578 11.43 2.188 1 76.06 222 ASP A O 1
ATOM 1771 N N . ASN A 1 223 ? 27.047 9.867 1.896 1 72 223 ASN A N 1
ATOM 1772 C CA . ASN A 1 223 ? 28.109 10.695 2.459 1 72 223 ASN A CA 1
ATOM 1773 C C . ASN A 1 223 ? 28.609 11.734 1.458 1 72 223 ASN A C 1
ATOM 1775 O O . ASN A 1 223 ? 29.078 12.805 1.85 1 72 223 ASN A O 1
ATOM 1779 N N . ALA A 1 224 ? 28.5 11.43 0.236 1 71.38 224 ALA A N 1
ATOM 1780 C CA . ALA A 1 224 ? 29.031 12.312 -0.803 1 71.38 224 ALA A CA 1
ATOM 1781 C C . ALA A 1 224 ? 28.016 13.383 -1.179 1 71.38 224 ALA A C 1
ATOM 1783 O O . ALA A 1 224 ? 28.391 14.484 -1.601 1 71.38 224 ALA A O 1
ATOM 1784 N N . PHE A 1 225 ? 26.797 12.992 -1.317 1 64.62 225 PHE A N 1
ATOM 1785 C CA . PHE A 1 225 ? 25.812 13.922 -1.846 1 64.62 225 PHE A CA 1
ATOM 1786 C C . PHE A 1 225 ? 25.141 14.703 -0.717 1 64.62 225 PHE A C 1
ATOM 1788 O O . PHE A 1 225 ? 24.766 14.125 0.306 1 64.62 225 PHE A O 1
ATOM 1795 N N . ALA A 1 226 ? 25.406 16.062 -0.757 1 59.03 226 ALA A N 1
ATOM 1796 C CA . ALA A 1 226 ? 24.797 17.031 0.137 1 59.03 226 ALA A CA 1
ATOM 1797 C C . ALA A 1 226 ? 23.266 16.969 0.052 1 59.03 226 ALA A C 1
ATOM 1799 O O . ALA A 1 226 ? 22.719 16.219 -0.759 1 59.03 226 ALA A O 1
ATOM 1800 N N . ARG A 1 227 ? 22.594 17.906 0.735 1 61.84 227 ARG A N 1
ATOM 1801 C CA . ARG A 1 227 ? 21.156 18.125 0.894 1 61.84 227 ARG A CA 1
ATOM 1802 C C . ARG A 1 227 ? 20.5 18.438 -0.446 1 61.84 227 ARG A C 1
ATOM 1804 O O . ARG A 1 227 ? 20.922 19.344 -1.155 1 61.84 227 ARG A O 1
ATOM 1811 N N . ALA A 1 228 ? 19.984 17.391 -1.123 1 62.88 228 ALA A N 1
ATOM 1812 C CA . ALA A 1 228 ? 19.203 17.688 -2.314 1 62.88 228 ALA A CA 1
ATOM 1813 C C . ALA A 1 228 ? 17.797 18.156 -1.937 1 62.88 228 ALA A C 1
ATOM 1815 O O . ALA A 1 228 ? 17.266 17.781 -0.891 1 62.88 228 ALA A O 1
ATOM 1816 N N . LYS A 1 229 ? 17.344 19.125 -2.762 1 68.06 229 LYS A N 1
ATOM 1817 C CA . LYS A 1 229 ? 15.961 19.531 -2.596 1 68.06 229 LYS A CA 1
ATOM 1818 C C . LYS A 1 229 ? 15.008 18.375 -2.891 1 68.06 229 LYS A C 1
ATOM 1820 O O . LYS A 1 229 ? 15.234 17.594 -3.812 1 68.06 229 LYS A O 1
ATOM 1825 N N . TRP A 1 230 ? 14.094 18.25 -2.072 1 70.44 230 TRP A N 1
ATOM 1826 C CA . TRP A 1 230 ? 13.172 17.125 -2.15 1 70.44 230 TRP A CA 1
ATOM 1827 C C . TRP A 1 230 ? 12.43 17.109 -3.486 1 70.44 230 TRP A C 1
ATOM 1829 O O . TRP A 1 230 ? 12.141 16.047 -4.035 1 70.44 230 TRP A O 1
ATOM 1839 N N . GLN A 1 231 ? 12.234 18.266 -4.043 1 71.88 231 GLN A N 1
ATOM 1840 C CA . GLN A 1 231 ? 11.5 18.328 -5.305 1 71.88 231 GLN A CA 1
ATOM 1841 C C . GLN A 1 231 ? 12.305 17.688 -6.434 1 71.88 231 GLN A C 1
ATOM 1843 O O . GLN A 1 231 ? 11.758 16.922 -7.23 1 71.88 231 GLN A O 1
ATOM 1848 N N . PHE A 1 232 ? 13.5 18.062 -6.391 1 74.38 232 PHE A N 1
ATOM 1849 C CA . PHE A 1 232 ? 14.367 17.516 -7.43 1 74.38 232 PHE A CA 1
ATOM 1850 C C . PHE A 1 232 ? 14.562 16.016 -7.238 1 74.38 232 PHE A C 1
ATOM 1852 O O . PHE A 1 232 ? 14.539 15.25 -8.203 1 74.38 232 PHE A O 1
ATOM 1859 N N . ALA A 1 233 ? 14.688 15.664 -6.07 1 75.75 233 ALA A N 1
ATOM 1860 C CA . ALA A 1 233 ? 14.883 14.242 -5.77 1 75.75 233 ALA A CA 1
ATOM 1861 C C . ALA A 1 233 ? 13.664 13.422 -6.18 1 75.75 233 ALA A C 1
ATOM 1863 O O . ALA A 1 233 ? 13.805 12.375 -6.809 1 75.75 233 ALA A O 1
ATOM 1864 N N . LEU A 1 234 ? 12.562 13.945 -5.93 1 77.94 234 LEU A N 1
ATOM 1865 C CA . LEU A 1 234 ? 11.336 13.234 -6.262 1 77.94 234 LEU A CA 1
ATOM 1866 C C . LEU A 1 234 ? 11.148 13.148 -7.773 1 77.94 234 LEU A C 1
ATOM 1868 O O . LEU A 1 234 ? 10.805 12.086 -8.305 1 77.94 234 LEU A O 1
ATOM 1872 N N . LYS A 1 235 ? 11.391 14.227 -8.375 1 81.44 235 LYS A N 1
ATOM 1873 C CA . LYS A 1 235 ? 11.258 14.234 -9.836 1 81.44 235 LYS A CA 1
ATOM 1874 C C . LYS A 1 235 ? 12.234 13.25 -10.477 1 81.44 235 LYS A C 1
ATOM 1876 O O . LYS A 1 235 ? 11.875 12.531 -11.406 1 81.44 235 LYS A O 1
ATOM 1881 N N . SER A 1 236 ? 13.375 13.242 -9.992 1 85.75 236 SER A N 1
ATOM 1882 C CA . SER A 1 236 ? 14.391 12.344 -10.539 1 85.75 236 SER A CA 1
ATOM 1883 C C . SER A 1 236 ? 14.008 10.883 -10.336 1 85.75 236 SER A C 1
ATOM 1885 O O . SER A 1 236 ? 14.219 10.055 -11.219 1 85.75 236 SER A O 1
ATOM 1887 N N . THR A 1 237 ? 13.484 10.602 -9.234 1 85.81 237 THR A N 1
ATOM 1888 C CA . THR A 1 237 ? 13.094 9.219 -8.961 1 85.81 237 THR A CA 1
ATOM 1889 C C . THR A 1 237 ? 11.977 8.773 -9.891 1 85.81 237 THR A C 1
ATOM 1891 O O . THR A 1 237 ? 11.969 7.641 -10.375 1 85.81 237 THR A O 1
ATOM 1894 N N . TRP A 1 238 ? 11.125 9.617 -10.211 1 84.25 238 TRP A N 1
ATOM 1895 C CA . TRP A 1 238 ? 10 9.266 -11.07 1 84.25 238 TRP A CA 1
ATOM 1896 C C . TRP A 1 238 ? 10.461 9.078 -12.516 1 84.25 238 TRP A C 1
ATOM 1898 O O . TRP A 1 238 ? 9.969 8.195 -13.219 1 84.25 238 TRP A O 1
ATOM 1908 N N . VAL A 1 239 ? 11.352 9.922 -12.859 1 87.25 239 VAL A N 1
ATOM 1909 C CA . VAL A 1 239 ? 11.883 9.805 -14.219 1 87.25 239 VAL A CA 1
ATOM 1910 C C . VAL A 1 239 ? 12.648 8.484 -14.359 1 87.25 239 VAL A C 1
ATOM 1912 O O . VAL A 1 239 ? 12.453 7.75 -15.328 1 87.25 239 VAL A O 1
ATOM 1915 N N . ILE A 1 240 ? 13.375 8.203 -13.414 1 89.5 240 ILE A N 1
ATOM 1916 C CA . ILE A 1 240 ? 14.172 6.984 -13.453 1 89.5 240 ILE A CA 1
ATOM 1917 C C . ILE A 1 240 ? 13.258 5.762 -13.398 1 89.5 240 ILE A C 1
ATOM 1919 O O . ILE A 1 240 ? 13.461 4.793 -14.133 1 89.5 240 ILE A O 1
ATOM 1923 N N . THR A 1 241 ? 12.297 5.816 -12.555 1 89 241 THR A N 1
ATOM 1924 C CA . THR A 1 241 ? 11.344 4.715 -12.461 1 89 241 THR A CA 1
ATOM 1925 C C . THR A 1 241 ? 10.578 4.547 -13.766 1 89 241 THR A C 1
ATOM 1927 O O . THR A 1 241 ? 10.414 3.43 -14.258 1 89 241 THR A O 1
ATOM 1930 N N . GLY A 1 242 ? 10.148 5.633 -14.281 1 86.75 242 GLY A N 1
ATOM 1931 C CA . GLY A 1 242 ? 9.391 5.59 -15.523 1 86.75 242 GLY A CA 1
ATOM 1932 C C . GLY A 1 242 ? 10.211 5.105 -16.703 1 86.75 242 GLY A C 1
ATOM 1933 O O . GLY A 1 242 ? 9.75 4.262 -17.484 1 86.75 242 GLY A O 1
ATOM 1934 N N . VAL A 1 243 ? 11.367 5.523 -16.719 1 88.38 243 VAL A N 1
ATOM 1935 C CA . VAL A 1 243 ? 12.18 5.246 -17.906 1 88.38 243 VAL A CA 1
ATOM 1936 C C . VAL A 1 243 ? 12.836 3.873 -17.766 1 88.38 243 VAL A C 1
ATOM 1938 O O . VAL A 1 243 ? 12.633 2.996 -18.609 1 88.38 243 VAL A O 1
ATOM 1941 N N . LEU A 1 244 ? 13.469 3.623 -16.719 1 89.94 244 LEU A N 1
ATOM 1942 C CA . LEU A 1 244 ? 14.25 2.4 -16.609 1 89.94 244 LEU A CA 1
ATOM 1943 C C . LEU A 1 244 ? 13.352 1.197 -16.344 1 89.94 244 LEU A C 1
ATOM 1945 O O . LEU A 1 244 ? 13.508 0.151 -16.984 1 89.94 244 LEU A O 1
ATOM 1949 N N . ALA A 1 245 ? 12.469 1.336 -15.477 1 90.12 245 ALA A N 1
ATOM 1950 C CA . ALA A 1 245 ? 11.648 0.187 -15.102 1 90.12 245 ALA A CA 1
ATOM 1951 C C . ALA A 1 245 ? 10.602 -0.107 -16.172 1 90.12 245 ALA A C 1
ATOM 1953 O O . ALA A 1 245 ? 10.43 -1.256 -16.578 1 90.12 245 ALA A O 1
ATOM 1954 N N . SER A 1 246 ? 9.906 0.9 -16.609 1 88.5 246 SER A N 1
ATOM 1955 C CA . SER A 1 246 ? 8.836 0.678 -17.578 1 88.5 246 SER A CA 1
ATOM 1956 C C . SER A 1 246 ? 9.391 0.242 -18.938 1 88.5 246 SER A C 1
ATOM 1958 O O . SER A 1 246 ? 8.828 -0.645 -19.578 1 88.5 246 SER A O 1
ATOM 1960 N N . VAL A 1 247 ? 10.5 0.872 -19.281 1 88.75 247 VAL A N 1
ATOM 1961 C CA . VAL A 1 247 ? 11.094 0.511 -20.578 1 88.75 247 VAL A CA 1
ATOM 1962 C C . VAL A 1 247 ? 11.594 -0.932 -20.516 1 88.75 247 VAL A C 1
ATOM 1964 O O . VAL A 1 247 ? 11.391 -1.698 -21.469 1 88.75 247 VAL A O 1
ATOM 1967 N N . ASN A 1 248 ? 12.219 -1.272 -19.484 1 92.31 248 ASN A N 1
ATOM 1968 C CA . ASN A 1 248 ? 12.688 -2.645 -19.328 1 92.31 248 ASN A CA 1
ATOM 1969 C C . ASN A 1 248 ? 11.531 -3.641 -19.359 1 92.31 248 ASN A C 1
ATOM 1971 O O . ASN A 1 248 ? 11.633 -4.695 -20 1 92.31 248 ASN A O 1
ATOM 1975 N N . LEU A 1 249 ? 10.492 -3.334 -18.766 1 90.19 249 LEU A N 1
ATOM 1976 C CA . LEU A 1 249 ? 9.344 -4.234 -18.719 1 90.19 249 LEU A CA 1
ATOM 1977 C C . LEU A 1 249 ? 8.688 -4.352 -20.094 1 90.19 249 LEU A C 1
ATOM 1979 O O . LEU A 1 249 ? 8.234 -5.43 -20.484 1 90.19 249 LEU A O 1
ATOM 1983 N N . ILE A 1 250 ? 8.688 -3.232 -20.75 1 87.31 250 ILE A N 1
ATOM 1984 C CA . ILE A 1 250 ? 8.125 -3.254 -22.094 1 87.31 250 ILE A CA 1
ATOM 1985 C C . ILE A 1 250 ? 8.992 -4.133 -23 1 87.31 250 ILE A C 1
ATOM 1987 O O . ILE A 1 250 ? 8.469 -4.934 -23.781 1 87.31 250 ILE A O 1
ATOM 1991 N N . ILE A 1 251 ? 10.258 -3.988 -22.906 1 86.75 251 ILE A N 1
ATOM 1992 C CA . ILE A 1 251 ? 11.172 -4.797 -23.703 1 86.75 251 ILE A CA 1
ATOM 1993 C C . ILE A 1 251 ? 10.984 -6.273 -23.359 1 86.75 251 ILE A C 1
ATOM 1995 O O . ILE A 1 251 ? 10.93 -7.121 -24.25 1 86.75 251 ILE A O 1
ATOM 1999 N N . LEU A 1 252 ? 10.867 -6.562 -22.109 1 86.38 252 LEU A N 1
ATOM 2000 C CA . LEU A 1 252 ? 10.711 -7.945 -21.672 1 86.38 252 LEU A CA 1
ATOM 2001 C C . LEU A 1 252 ? 9.375 -8.516 -22.125 1 86.38 252 LEU A C 1
ATOM 2003 O O . LEU A 1 252 ? 9.266 -9.711 -22.422 1 86.38 252 LEU A O 1
ATOM 2007 N N . SER A 1 253 ? 8.328 -7.707 -22.172 1 83.19 253 SER A N 1
ATOM 2008 C CA . SER A 1 253 ? 7.012 -8.172 -22.594 1 83.19 253 SER A CA 1
ATOM 2009 C C . SER A 1 253 ? 7.02 -8.586 -24.062 1 83.19 253 SER A C 1
ATOM 2011 O O . SER A 1 253 ? 6.25 -9.461 -24.469 1 83.19 253 SER A O 1
ATOM 2013 N N . PHE A 1 254 ? 7.91 -8.016 -24.812 1 82.12 254 PHE A N 1
ATOM 2014 C CA . PHE A 1 254 ? 7.996 -8.367 -26.219 1 82.12 254 PHE A CA 1
ATOM 2015 C C . PHE A 1 254 ? 8.828 -9.625 -26.422 1 82.12 254 PHE A C 1
ATOM 2017 O O . PHE A 1 254 ? 8.625 -10.367 -27.375 1 82.12 254 PHE A O 1
ATOM 2024 N N . PHE A 1 255 ? 9.703 -9.891 -25.609 1 74.56 255 PHE A N 1
ATOM 2025 C CA . PHE A 1 255 ? 10.594 -11.031 -25.812 1 74.56 255 PHE A CA 1
ATOM 2026 C C . PHE A 1 255 ? 10.086 -12.242 -25.047 1 74.56 255 PHE A C 1
ATOM 2028 O O . PHE A 1 255 ? 10.43 -13.383 -25.375 1 74.56 255 PHE A O 1
ATOM 2035 N N . ARG A 1 256 ? 9.352 -12 -23.922 1 66.56 256 ARG A N 1
ATOM 2036 C CA . ARG A 1 256 ? 8.891 -13.156 -23.156 1 66.56 256 ARG A CA 1
ATOM 2037 C C . ARG A 1 256 ? 7.367 -13.195 -23.094 1 66.56 256 ARG A C 1
ATOM 2039 O O . ARG A 1 256 ? 6.727 -12.188 -22.812 1 66.56 256 ARG A O 1
ATOM 2046 N N . MET B 1 1 ? -39.094 11.531 5.574 1 31.75 1 MET B N 1
ATOM 2047 C CA . MET B 1 1 ? -38.344 11.461 4.32 1 31.75 1 MET B CA 1
ATOM 2048 C C . MET B 1 1 ? -39.062 12.219 3.213 1 31.75 1 MET B C 1
ATOM 2050 O O . MET B 1 1 ? -40.188 11.867 2.846 1 31.75 1 MET B O 1
ATOM 2054 N N . GLN B 1 2 ? -38.969 13.453 3.164 1 33.94 2 GLN B N 1
ATOM 2055 C CA . GLN B 1 2 ? -39.688 14.211 2.15 1 33.94 2 GLN B CA 1
ATOM 2056 C C . GLN B 1 2 ? -39.375 13.711 0.748 1 33.94 2 GLN B C 1
ATOM 2058 O O . GLN B 1 2 ? -38.281 13.164 0.515 1 33.94 2 GLN B O 1
ATOM 2063 N N . GLY B 1 3 ? -40.312 13.312 -0.071 1 37.88 3 GLY B N 1
ATOM 2064 C CA . GLY B 1 3 ? -40.344 12.766 -1.418 1 37.88 3 GLY B CA 1
ATOM 2065 C C . GLY B 1 3 ? -39.469 13.523 -2.393 1 37.88 3 GLY B C 1
ATOM 2066 O O . GLY B 1 3 ? -39.844 13.758 -3.537 1 37.88 3 GLY B O 1
ATOM 2067 N N . ARG B 1 4 ? -38.594 14.398 -1.909 1 43.41 4 ARG B N 1
ATOM 2068 C CA . ARG B 1 4 ? -37.75 15.016 -2.926 1 43.41 4 ARG B CA 1
ATOM 2069 C C . ARG B 1 4 ? -37.156 13.969 -3.869 1 43.41 4 ARG B C 1
ATOM 2071 O O . ARG B 1 4 ? -36.719 12.898 -3.43 1 43.41 4 ARG B O 1
ATOM 2078 N N . LYS B 1 5 ? -37.719 13.75 -4.992 1 43.91 5 LYS B N 1
ATOM 2079 C CA . LYS B 1 5 ? -37.188 12.914 -6.07 1 43.91 5 LYS B CA 1
ATOM 2080 C C . LYS B 1 5 ? -35.656 12.977 -6.141 1 43.91 5 LYS B C 1
ATOM 2082 O O . LYS B 1 5 ? -35.094 14.055 -6.281 1 43.91 5 LYS B O 1
ATOM 2087 N N . GLY B 1 6 ? -35 12.141 -5.371 1 49.88 6 GLY B N 1
ATOM 2088 C CA . GLY B 1 6 ? -33.562 12.07 -5.453 1 49.88 6 GLY B CA 1
ATOM 2089 C C . GLY B 1 6 ? -33.031 12.211 -6.867 1 49.88 6 GLY B C 1
ATOM 2090 O O . GLY B 1 6 ? -33.781 12.031 -7.832 1 49.88 6 GLY B O 1
ATOM 2091 N N . PRO B 1 7 ? -32.125 13.055 -7.09 1 57.25 7 PRO B N 1
ATOM 2092 C CA . PRO B 1 7 ? -31.578 13.242 -8.438 1 57.25 7 PRO B CA 1
ATOM 2093 C C . PRO B 1 7 ? -31.453 11.938 -9.219 1 57.25 7 PRO B C 1
ATOM 2095 O O . PRO B 1 7 ? -31.422 10.859 -8.617 1 57.25 7 PRO B O 1
ATOM 2098 N N . SER B 1 8 ? -31.812 12.023 -10.547 1 60.03 8 SER B N 1
ATOM 2099 C CA . SER B 1 8 ? -31.719 10.922 -11.5 1 60.03 8 SER B CA 1
ATOM 2100 C C . SER B 1 8 ? -30.422 10.156 -11.344 1 60.03 8 SER B C 1
ATOM 2102 O O . SER B 1 8 ? -29.406 10.711 -10.898 1 60.03 8 SER B O 1
ATOM 2104 N N . VAL B 1 9 ? -30.422 8.906 -11.375 1 67.44 9 VAL B N 1
ATOM 2105 C CA . VAL B 1 9 ? -29.312 7.961 -11.297 1 67.44 9 VAL B CA 1
ATOM 2106 C C . VAL B 1 9 ? -28.188 8.422 -12.203 1 67.44 9 VAL B C 1
ATOM 2108 O O . VAL B 1 9 ? -27.016 8.164 -11.922 1 67.44 9 VAL B O 1
ATOM 2111 N N . LEU B 1 10 ? -28.594 9.148 -13.172 1 71.62 10 LEU B N 1
ATOM 2112 C CA . LEU B 1 10 ? -27.562 9.555 -14.125 1 71.62 10 LEU B CA 1
ATOM 2113 C C . LEU B 1 10 ? -27 10.93 -13.766 1 71.62 10 LEU B C 1
ATOM 2115 O O . LEU B 1 10 ? -26.078 11.414 -14.414 1 71.62 10 LEU B O 1
ATOM 2119 N N . GLN B 1 11 ? -27.484 11.508 -12.836 1 73.5 11 GLN B N 1
ATOM 2120 C CA . GLN B 1 11 ? -27.125 12.883 -12.484 1 73.5 11 GLN B CA 1
ATOM 2121 C C . GLN B 1 11 ? -25.641 13.008 -12.18 1 73.5 11 GLN B C 1
ATOM 2123 O O . GLN B 1 11 ? -24.984 13.953 -12.625 1 73.5 11 GLN B O 1
ATOM 2128 N N . PRO B 1 12 ? -25.203 12.062 -11.492 1 72.75 12 PRO B N 1
ATOM 2129 C CA . PRO B 1 12 ? -23.766 12.188 -11.234 1 72.75 12 PRO B CA 1
ATOM 2130 C C . PRO B 1 12 ? -22.938 12.234 -12.516 1 72.75 12 PRO B C 1
ATOM 2132 O O . PRO B 1 12 ? -21.922 12.938 -12.578 1 7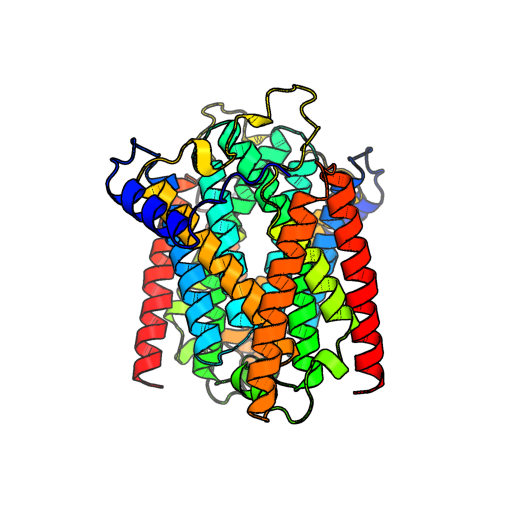2.75 12 PRO B O 1
ATOM 2135 N N . PHE B 1 13 ? -23.344 11.602 -13.477 1 79.56 13 PHE B N 1
ATOM 2136 C CA . PHE B 1 13 ? -22.625 11.609 -14.75 1 79.56 13 PHE B CA 1
ATOM 2137 C C . PHE B 1 13 ? -22.719 12.969 -15.414 1 79.56 13 PHE B C 1
ATOM 2139 O O . PHE B 1 13 ? -21.734 13.469 -15.977 1 79.56 13 PHE B O 1
ATOM 2146 N N . TYR B 1 14 ? -23.922 13.5 -15.344 1 74.31 14 TYR B N 1
ATOM 2147 C CA . TYR B 1 14 ? -24.094 14.828 -15.93 1 74.31 14 TYR B CA 1
ATOM 2148 C C . TYR B 1 14 ? -23.281 15.867 -15.172 1 74.31 14 TYR B C 1
ATOM 2150 O O . TYR B 1 14 ? -22.719 16.781 -15.781 1 74.31 14 TYR B O 1
ATOM 2158 N N . ASP B 1 15 ? -23.203 15.641 -13.984 1 75.62 15 ASP B N 1
ATOM 2159 C CA . ASP B 1 15 ? -22.438 16.578 -13.164 1 75.62 15 ASP B CA 1
ATOM 2160 C C . ASP B 1 15 ? -20.953 16.531 -13.508 1 75.62 15 ASP B C 1
ATOM 2162 O O . ASP B 1 15 ? -20.281 17.562 -13.586 1 75.62 15 ASP B O 1
ATOM 2166 N N . VAL B 1 16 ? -20.5 15.383 -13.633 1 78.12 16 VAL B N 1
ATOM 2167 C CA . VAL B 1 16 ? -19.078 15.234 -13.969 1 78.12 16 VAL B CA 1
ATOM 2168 C C . VAL B 1 16 ? -18.812 15.836 -15.352 1 78.12 16 VAL B C 1
ATOM 2170 O O . VAL B 1 16 ? -17.797 16.484 -15.562 1 78.12 16 VAL B O 1
ATOM 2173 N N . LEU B 1 17 ? -19.688 15.609 -16.25 1 78.06 17 LEU B N 1
ATOM 2174 C CA . LEU B 1 17 ? -19.547 16.172 -17.578 1 78.06 17 LEU B CA 1
ATOM 2175 C C . LEU B 1 17 ? -19.562 17.703 -17.531 1 78.06 17 LEU B C 1
ATOM 2177 O O . LEU B 1 17 ? -18.812 18.359 -18.25 1 78.06 17 LEU B O 1
ATOM 2181 N N . LYS B 1 18 ? -20.359 18.219 -16.703 1 80.69 18 LYS B N 1
ATOM 2182 C CA . LYS B 1 18 ? -20.422 19.672 -16.531 1 80.69 18 LYS B CA 1
ATOM 2183 C C . LYS B 1 18 ? -19.109 20.203 -15.953 1 80.69 18 LYS B C 1
ATOM 2185 O O . LYS B 1 18 ? -18.641 21.281 -16.359 1 80.69 18 LYS B O 1
ATOM 2190 N N . LEU B 1 19 ? -18.625 19.516 -15.141 1 77.88 19 LEU B N 1
ATOM 2191 C CA . LEU B 1 19 ? -17.375 19.938 -14.516 1 77.88 19 LEU B CA 1
ATOM 2192 C C . LEU B 1 19 ? -16.234 19.969 -15.531 1 77.88 19 LEU B C 1
ATOM 2194 O O . LEU B 1 19 ? -15.359 20.844 -15.461 1 77.88 19 LEU B O 1
ATOM 2198 N N . PHE B 1 20 ? -16.25 19.047 -16.406 1 79.06 20 PHE B N 1
ATOM 2199 C CA . PHE B 1 20 ? -15.211 19 -17.438 1 79.06 20 PHE B CA 1
ATOM 2200 C C . PHE B 1 20 ? -15.25 20.25 -18.312 1 79.06 20 PHE B C 1
ATOM 2202 O O . PHE B 1 20 ? -14.234 20.625 -18.906 1 79.06 20 PHE B O 1
ATOM 2209 N N . GLN B 1 21 ? -16.359 20.844 -18.266 1 74 21 GLN B N 1
ATOM 2210 C CA . GLN B 1 21 ? -16.516 22.016 -19.094 1 74 21 GLN B CA 1
ATOM 2211 C C . GLN B 1 21 ? -16.109 23.281 -18.359 1 74 21 GLN B C 1
ATOM 2213 O O . GLN B 1 21 ? -15.953 24.344 -18.953 1 74 21 GLN B O 1
ATOM 2218 N N . LYS B 1 22 ? -15.93 23.094 -17.109 1 74.81 22 LYS B N 1
ATOM 2219 C CA . LYS B 1 22 ? -15.531 24.25 -16.312 1 74.81 22 LYS B CA 1
ATOM 2220 C C . LYS B 1 22 ? -14.008 24.391 -16.266 1 74.81 22 LYS B C 1
ATOM 2222 O O . LYS B 1 22 ? -13.289 23.406 -16.375 1 74.81 22 LYS B O 1
ATOM 2227 N N . GLU B 1 23 ? -13.555 25.672 -16.281 1 68.5 23 GLU B N 1
ATOM 2228 C CA . GLU B 1 23 ? -12.117 25.922 -16.219 1 68.5 23 GLU B CA 1
ATOM 2229 C C . GLU B 1 23 ? -11.562 25.625 -14.836 1 68.5 23 GLU B C 1
ATOM 2231 O O . GLU B 1 23 ? -12.219 25.875 -13.82 1 68.5 23 GLU B O 1
ATOM 2236 N N . SER B 1 24 ? -10.508 24.875 -14.875 1 64.5 24 SER B N 1
ATOM 2237 C CA . SER B 1 24 ? -9.836 24.562 -13.617 1 64.5 24 SER B CA 1
ATOM 2238 C C . SER B 1 24 ? -9.062 25.766 -13.094 1 64.5 24 SER B C 1
ATOM 2240 O O . SER B 1 24 ? -8.352 26.438 -13.844 1 64.5 24 SER B O 1
ATOM 2242 N N . ILE B 1 25 ? -9.578 26.328 -12.016 1 61.78 25 ILE B N 1
ATOM 2243 C CA . ILE B 1 25 ? -8.742 27.344 -11.398 1 61.78 25 ILE B CA 1
ATOM 2244 C C . ILE B 1 25 ? -7.371 26.75 -11.062 1 61.78 25 ILE B C 1
ATOM 2246 O O . ILE B 1 25 ? -7.262 25.578 -10.742 1 61.78 25 ILE B O 1
ATOM 2250 N N . GLU B 1 26 ? -6.277 27.594 -11.32 1 56.59 26 GLU B N 1
ATOM 2251 C CA . GLU B 1 26 ? -4.863 27.234 -11.234 1 56.59 26 GLU B CA 1
ATOM 2252 C C . GLU B 1 26 ? -4.559 26.5 -9.93 1 56.59 26 GLU B C 1
ATOM 2254 O O . GLU B 1 26 ? -4.672 27.078 -8.844 1 56.59 26 GLU B O 1
ATOM 2259 N N . VAL B 1 27 ? -4.777 25.203 -9.969 1 61.91 27 VAL B N 1
ATOM 2260 C CA . VAL B 1 27 ? -4.285 24.422 -8.844 1 61.91 27 VAL B CA 1
ATOM 2261 C C . VAL B 1 27 ? -2.805 24.109 -9.047 1 61.91 27 VAL B C 1
ATOM 2263 O O . VAL B 1 27 ? -2.301 24.141 -10.172 1 61.91 27 VAL B O 1
ATOM 2266 N N . ASN B 1 28 ? -1.93 24.188 -8.031 1 69.88 28 ASN B N 1
ATOM 2267 C CA . ASN B 1 28 ? -0.54 23.75 -8.031 1 69.88 28 ASN B CA 1
ATOM 2268 C C . ASN B 1 28 ? -0.342 22.516 -8.906 1 69.88 28 ASN B C 1
ATOM 2270 O O . ASN B 1 28 ? -1.164 21.594 -8.891 1 69.88 28 ASN B O 1
ATOM 2274 N N . THR B 1 29 ? 0.486 22.719 -9.953 1 76.12 29 THR B N 1
ATOM 2275 C CA . THR B 1 29 ? 0.801 21.672 -10.922 1 76.12 29 THR B CA 1
ATOM 2276 C C . THR B 1 29 ? 1.085 20.344 -10.219 1 76.12 29 THR B C 1
ATOM 2278 O O . THR B 1 29 ? 0.714 19.281 -10.711 1 76.12 29 THR B O 1
ATOM 2281 N N . MET B 1 30 ? 1.584 20.422 -9.062 1 74.12 30 MET B N 1
ATOM 2282 C CA . MET B 1 30 ? 1.913 19.203 -8.336 1 74.12 30 MET B CA 1
ATOM 2283 C C . MET B 1 30 ? 0.648 18.5 -7.848 1 74.12 30 MET B C 1
ATOM 2285 O O . MET B 1 30 ? 0.567 17.281 -7.875 1 74.12 30 MET B O 1
ATOM 2289 N N . HIS B 1 31 ? -0.253 19.312 -7.562 1 77.56 31 HIS B N 1
ATOM 2290 C CA . HIS B 1 31 ? -1.521 18.766 -7.09 1 77.56 31 HIS B CA 1
ATOM 2291 C C . HIS B 1 31 ? -2.242 18 -8.203 1 77.56 31 HIS B C 1
ATOM 2293 O O . HIS B 1 31 ? -2.721 16.891 -7.992 1 77.56 31 HIS B O 1
ATOM 2299 N N . ARG B 1 32 ? -2.217 18.578 -9.305 1 81.94 32 ARG B N 1
ATOM 2300 C CA . ARG B 1 32 ? -2.85 17.953 -10.461 1 81.94 32 ARG B CA 1
ATOM 2301 C C . ARG B 1 32 ? -2.133 16.672 -10.844 1 81.94 32 ARG B C 1
ATOM 2303 O O . ARG B 1 32 ? -2.777 15.672 -11.164 1 81.94 32 ARG B O 1
ATOM 2310 N N . PHE B 1 33 ? -0.947 16.719 -10.734 1 83.75 33 PHE B N 1
ATOM 2311 C CA . PHE B 1 33 ? -0.142 15.547 -11.086 1 83.75 33 PHE B CA 1
ATOM 2312 C C . PHE B 1 33 ? -0.494 14.359 -10.203 1 83.75 33 PHE B C 1
ATOM 2314 O O . PHE B 1 33 ? -0.738 13.258 -10.703 1 83.75 33 PHE B O 1
ATOM 2321 N N . PHE B 1 34 ? -0.618 14.562 -8.977 1 85.25 34 PHE B N 1
ATOM 2322 C CA . PHE B 1 34 ? -0.86 13.469 -8.039 1 85.25 34 PHE B CA 1
ATOM 2323 C C . PHE B 1 34 ? -2.266 12.906 -8.219 1 85.25 34 PHE B C 1
ATOM 2325 O O . PHE B 1 34 ? -2.469 11.695 -8.148 1 85.25 34 PHE B O 1
ATOM 2332 N N . VAL B 1 35 ? -3.166 13.734 -8.508 1 86.69 35 VAL B N 1
ATOM 2333 C CA . VAL B 1 35 ? -4.547 13.289 -8.656 1 86.69 35 VAL B CA 1
ATOM 2334 C C . VAL B 1 35 ? -4.691 12.477 -9.938 1 86.69 35 VAL B C 1
ATOM 2336 O O . VAL B 1 35 ? -5.367 11.445 -9.961 1 86.69 35 VAL B O 1
ATOM 2339 N N . TYR B 1 36 ? -3.994 12.875 -10.945 1 90.25 36 TYR B N 1
ATOM 2340 C CA . TYR B 1 36 ? -4.055 12.148 -12.211 1 90.25 36 TYR B CA 1
ATOM 2341 C C . TYR B 1 36 ? -3.369 10.797 -12.094 1 90.25 36 TYR B C 1
ATOM 2343 O O . TYR B 1 36 ? -3.861 9.797 -12.633 1 90.25 36 TYR B O 1
ATOM 2351 N N . ILE B 1 37 ? -2.314 10.781 -11.422 1 89.94 37 ILE B N 1
ATOM 2352 C CA . ILE B 1 37 ? -1.606 9.516 -11.227 1 89.94 37 ILE B CA 1
ATOM 2353 C C . ILE B 1 37 ? -2.469 8.57 -10.406 1 89.94 37 ILE B C 1
ATOM 2355 O O . ILE B 1 37 ? -2.467 7.355 -10.641 1 89.94 37 ILE B O 1
ATOM 2359 N N . SER B 1 38 ? -3.115 9.18 -9.438 1 92.81 38 SER B N 1
ATOM 2360 C CA . SER B 1 38 ? -4.023 8.359 -8.641 1 92.81 38 SER B CA 1
ATOM 2361 C C . SER B 1 38 ? -5.074 7.691 -9.523 1 92.81 38 SER B C 1
ATOM 2363 O O . SER B 1 38 ? -5.352 6.5 -9.367 1 92.81 38 SER B O 1
ATOM 2365 N N . LEU B 1 39 ? -5.605 8.445 -10.438 1 93.88 39 LEU B N 1
ATOM 2366 C CA . LEU B 1 39 ? -6.605 7.902 -11.352 1 93.88 39 LEU B CA 1
ATOM 2367 C C . LEU B 1 39 ? -6.008 6.793 -12.211 1 93.88 39 LEU B C 1
ATOM 2369 O O . LEU B 1 39 ? -6.641 5.754 -12.422 1 93.88 39 LEU B O 1
ATOM 2373 N N . ILE B 1 40 ? -4.844 6.977 -12.656 1 94.12 40 ILE B N 1
ATOM 2374 C CA . ILE B 1 40 ? -4.18 5.988 -13.5 1 94.12 40 ILE B CA 1
ATOM 2375 C C . ILE B 1 40 ? -4.02 4.68 -12.734 1 94.12 40 ILE B C 1
ATOM 2377 O O . ILE B 1 40 ? -4.285 3.6 -13.273 1 94.12 40 ILE B O 1
ATOM 2381 N N . PHE B 1 41 ? -3.629 4.742 -11.539 1 94.69 41 PHE B N 1
ATOM 2382 C CA . PHE B 1 41 ? -3.432 3.539 -10.742 1 94.69 41 PHE B CA 1
ATOM 2383 C C . PHE B 1 41 ? -4.762 2.836 -10.484 1 94.69 41 PHE B C 1
ATOM 2385 O O . PHE B 1 41 ? -4.824 1.604 -10.484 1 94.69 41 PHE B O 1
ATOM 2392 N N . VAL B 1 42 ? -5.758 3.652 -10.266 1 94.88 42 VAL B N 1
ATOM 2393 C CA . VAL B 1 42 ? -7.059 3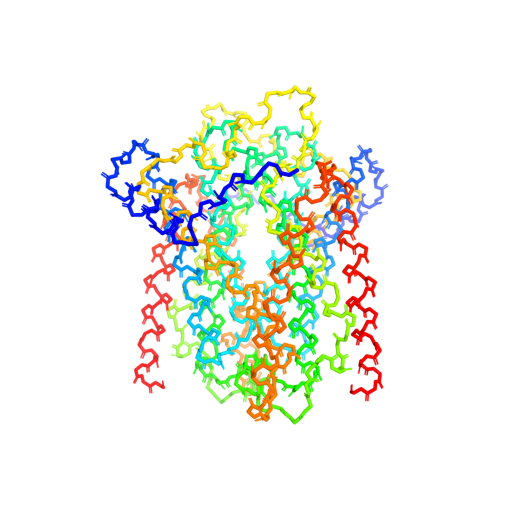.053 -9.992 1 94.88 42 VAL B CA 1
ATOM 2394 C C . VAL B 1 42 ? -7.586 2.369 -11.25 1 94.88 42 VAL B C 1
ATOM 2396 O O . VAL B 1 42 ? -8.172 1.283 -11.18 1 94.88 42 VAL B O 1
ATOM 2399 N N . ILE B 1 43 ? -7.367 2.971 -12.383 1 95.88 43 ILE B N 1
ATOM 2400 C CA . ILE B 1 43 ? -7.754 2.354 -13.648 1 95.88 43 ILE B CA 1
ATOM 2401 C C . ILE B 1 43 ? -6.945 1.076 -13.867 1 95.88 43 ILE B C 1
ATOM 2403 O O . ILE B 1 43 ? -7.492 0.05 -14.273 1 95.88 43 ILE B O 1
ATOM 2407 N N . PHE B 1 44 ? -5.691 1.175 -13.609 1 95.44 44 PHE B N 1
ATOM 2408 C CA . PHE B 1 44 ? -4.809 0.018 -13.719 1 95.44 44 PHE B CA 1
ATOM 2409 C C . PHE B 1 44 ? -5.312 -1.126 -12.844 1 95.44 44 PHE B C 1
ATOM 2411 O O . PHE B 1 44 ? -5.328 -2.281 -13.273 1 95.44 44 PHE B O 1
ATOM 2418 N N . THR B 1 45 ? -5.746 -0.823 -11.688 1 95.81 45 THR B N 1
ATOM 2419 C CA . THR B 1 45 ? -6.301 -1.814 -10.773 1 95.81 45 THR B CA 1
ATOM 2420 C C . THR B 1 45 ? -7.539 -2.469 -11.375 1 95.81 45 THR B C 1
ATOM 2422 O O . THR B 1 45 ? -7.676 -3.693 -11.352 1 95.81 45 THR B O 1
ATOM 2425 N N . THR B 1 46 ? -8.406 -1.667 -11.922 1 95.12 46 THR B N 1
ATOM 2426 C CA . THR B 1 46 ? -9.648 -2.164 -12.508 1 95.12 46 THR B CA 1
ATOM 2427 C C . THR B 1 46 ? -9.352 -3.102 -13.68 1 95.12 46 THR B C 1
ATOM 2429 O O . THR B 1 46 ? -9.984 -4.152 -13.812 1 95.12 46 THR B O 1
ATOM 2432 N N . ILE B 1 47 ? -8.367 -2.762 -14.406 1 95.06 47 ILE B N 1
ATOM 2433 C CA . ILE B 1 47 ? -8 -3.576 -15.562 1 95.06 47 ILE B CA 1
ATOM 2434 C C . ILE B 1 47 ? -7.473 -4.93 -15.094 1 95.06 47 ILE B C 1
ATOM 2436 O O . ILE B 1 47 ? -7.844 -5.973 -15.641 1 95.06 47 ILE B O 1
ATOM 2440 N N . ILE B 1 48 ? -6.641 -4.945 -14.125 1 94.75 48 ILE B N 1
ATOM 2441 C CA . ILE B 1 48 ? -6.09 -6.188 -13.594 1 94.75 48 ILE B CA 1
ATOM 2442 C C . ILE B 1 48 ? -7.223 -7.086 -13.102 1 94.75 48 ILE B C 1
ATOM 2444 O O . ILE B 1 48 ? -7.234 -8.289 -13.383 1 94.75 48 ILE B O 1
ATOM 2448 N N . MET B 1 49 ? -8.172 -6.504 -12.406 1 94.5 49 MET B N 1
ATOM 2449 C CA . MET B 1 49 ? -9.266 -7.289 -11.836 1 94.5 49 MET B CA 1
ATOM 2450 C C . MET B 1 49 ? -10.172 -7.836 -12.93 1 94.5 49 MET B C 1
ATOM 2452 O O . MET B 1 49 ? -10.609 -8.984 -12.867 1 94.5 49 MET B O 1
ATOM 2456 N N . LEU B 1 50 ? -10.383 -7.047 -13.969 1 91.94 50 LEU B N 1
ATOM 2457 C CA . LEU B 1 50 ? -11.266 -7.453 -15.062 1 91.94 50 LEU B CA 1
ATOM 2458 C C . LEU B 1 50 ? -10.625 -8.562 -15.883 1 91.94 50 LEU B C 1
ATOM 2460 O O . LEU B 1 50 ? -11.32 -9.445 -16.391 1 91.94 50 LEU B O 1
ATOM 2464 N N . LEU B 1 51 ? -9.281 -8.57 -15.961 1 93.38 51 LEU B N 1
ATOM 2465 C CA . LEU B 1 51 ? -8.578 -9.555 -16.766 1 93.38 51 LEU B CA 1
ATOM 2466 C C . LEU B 1 51 ? -8.297 -10.82 -15.961 1 93.38 51 LEU B C 1
ATOM 2468 O O . LEU B 1 51 ? -7.668 -11.758 -16.453 1 93.38 51 LEU B O 1
ATOM 2472 N N . GLY B 1 52 ? -8.773 -10.883 -14.773 1 93.5 52 GLY B N 1
ATOM 2473 C CA . GLY B 1 52 ? -8.555 -12.047 -13.93 1 93.5 52 GLY B CA 1
ATOM 2474 C C . GLY B 1 52 ? -7.125 -12.18 -13.445 1 93.5 52 GLY B C 1
ATOM 2475 O O . GLY B 1 52 ? -6.605 -13.289 -13.32 1 93.5 52 GLY B O 1
ATOM 2476 N N . GLY B 1 53 ? -6.492 -11.016 -13.219 1 93.06 53 GLY B N 1
ATOM 2477 C CA . GLY B 1 53 ? -5.09 -11.016 -12.82 1 93.06 53 GLY B CA 1
ATOM 2478 C C . GLY B 1 53 ? -4.891 -11.258 -11.344 1 93.06 53 GLY B C 1
ATOM 2479 O O . GLY B 1 53 ? -5.738 -11.867 -10.688 1 93.06 53 GLY B O 1
ATOM 2480 N N . ASP B 1 54 ? -3.721 -11.023 -10.883 1 94 54 ASP B N 1
ATOM 2481 C CA . ASP B 1 54 ? -3.334 -11.258 -9.492 1 94 54 ASP B CA 1
ATOM 2482 C C . ASP B 1 54 ? -4 -10.25 -8.562 1 94 54 ASP B C 1
ATOM 2484 O O . ASP B 1 54 ? -3.852 -9.039 -8.742 1 94 54 ASP B O 1
ATOM 2488 N N . ILE B 1 55 ? -4.707 -10.734 -7.617 1 94.06 55 ILE B N 1
ATOM 2489 C CA . ILE B 1 55 ? -5.496 -9.891 -6.734 1 94.06 55 ILE B CA 1
ATOM 2490 C C . ILE B 1 55 ? -4.566 -9.031 -5.879 1 94.06 55 ILE B C 1
ATOM 2492 O O . ILE B 1 55 ? -4.871 -7.867 -5.594 1 94.06 55 ILE B O 1
ATOM 2496 N N . LEU B 1 56 ? -3.484 -9.539 -5.488 1 93.88 56 LEU B N 1
ATOM 2497 C CA . LEU B 1 56 ? -2.549 -8.781 -4.668 1 93.88 56 LEU B CA 1
ATOM 2498 C C . LEU B 1 56 ? -1.94 -7.629 -5.465 1 93.88 56 LEU B C 1
ATOM 2500 O O . LEU B 1 56 ? -1.764 -6.531 -4.938 1 93.88 56 LEU B O 1
ATOM 2504 N N . LEU B 1 57 ? -1.64 -7.945 -6.668 1 93.38 57 LEU B N 1
ATOM 2505 C CA . LEU B 1 57 ? -1.134 -6.891 -7.543 1 93.38 57 LEU B CA 1
ATOM 2506 C C . LEU B 1 57 ? -2.158 -5.773 -7.695 1 93.38 57 LEU B C 1
ATOM 2508 O O . LEU B 1 57 ? -1.808 -4.594 -7.641 1 93.38 57 LEU B O 1
ATOM 2512 N N . ALA B 1 58 ? -3.34 -6.16 -7.852 1 95.06 58 ALA B N 1
ATOM 2513 C CA . ALA B 1 58 ? -4.422 -5.188 -7.992 1 95.06 58 ALA B CA 1
ATOM 2514 C C . ALA B 1 58 ? -4.57 -4.348 -6.727 1 95.06 58 ALA B C 1
ATOM 2516 O O . ALA B 1 58 ? -4.648 -3.117 -6.801 1 95.06 58 ALA B O 1
ATOM 2517 N N . LEU B 1 59 ? -4.566 -4.98 -5.625 1 94.19 59 LEU B N 1
ATOM 2518 C CA . LEU B 1 59 ? -4.758 -4.281 -4.359 1 94.19 59 LEU B CA 1
ATOM 2519 C C . LEU B 1 59 ? -3.564 -3.389 -4.043 1 94.19 59 LEU B C 1
ATOM 2521 O O . LEU B 1 59 ? -3.725 -2.309 -3.471 1 94.19 59 LEU B O 1
ATOM 2525 N N . PHE B 1 60 ? -2.461 -3.836 -4.367 1 93.62 60 PHE B N 1
ATOM 2526 C CA . PHE B 1 60 ? -1.27 -3.016 -4.184 1 93.62 60 PHE B CA 1
ATOM 2527 C C . PHE B 1 60 ? -1.354 -1.744 -5.016 1 93.62 60 PHE B C 1
ATOM 2529 O O . PHE B 1 60 ? -1.054 -0.653 -4.527 1 93.62 60 PHE B O 1
ATOM 2536 N N . ALA B 1 61 ? -1.727 -1.918 -6.215 1 93.5 61 ALA B N 1
ATOM 2537 C CA . ALA B 1 61 ? -1.895 -0.768 -7.102 1 93.5 61 ALA B CA 1
ATOM 2538 C C . ALA B 1 61 ? -2.947 0.194 -6.555 1 93.5 61 ALA B C 1
ATOM 2540 O O . ALA B 1 61 ? -2.777 1.414 -6.625 1 93.5 61 ALA B O 1
ATOM 2541 N N . LEU B 1 62 ? -3.949 -0.37 -6.043 1 93.75 62 LEU B N 1
ATOM 2542 C CA . LEU B 1 62 ? -5 0.45 -5.453 1 93.75 62 LEU B CA 1
ATOM 2543 C C . LEU B 1 62 ? -4.461 1.28 -4.293 1 93.75 62 LEU B C 1
ATOM 2545 O O . LEU B 1 62 ? -4.762 2.471 -4.184 1 93.75 62 LEU B O 1
ATOM 2549 N N . THR B 1 63 ? -3.729 0.65 -3.443 1 91.56 63 THR B N 1
ATOM 2550 C CA . THR B 1 63 ? -3.146 1.333 -2.293 1 91.56 63 THR B CA 1
ATOM 2551 C C . THR B 1 63 ? -2.221 2.459 -2.744 1 91.56 63 THR B C 1
ATOM 2553 O O . THR B 1 63 ? -2.225 3.545 -2.16 1 91.56 63 THR B O 1
ATOM 2556 N N . LEU B 1 64 ? -1.495 2.24 -3.756 1 90.62 64 LEU B N 1
ATOM 2557 C CA . LEU B 1 64 ? -0.628 3.279 -4.301 1 90.62 64 LEU B CA 1
ATOM 2558 C C . LEU B 1 64 ? -1.448 4.465 -4.801 1 90.62 64 LEU B C 1
ATOM 2560 O O . LEU B 1 64 ? -1.082 5.617 -4.57 1 90.62 64 LEU B O 1
ATOM 2564 N N . GLY B 1 65 ? -2.486 4.102 -5.48 1 92.12 65 GLY B N 1
ATOM 2565 C CA . GLY B 1 65 ? -3.369 5.168 -5.922 1 92.12 65 GLY B CA 1
ATOM 2566 C C . GLY B 1 65 ? -3.889 6.023 -4.781 1 92.12 65 GLY B C 1
ATOM 2567 O O . GLY B 1 65 ? -3.924 7.25 -4.883 1 92.12 65 GLY B O 1
ATOM 2568 N N . SER B 1 66 ? -4.207 5.387 -3.727 1 90.5 66 SER B N 1
ATOM 2569 C CA . SER B 1 66 ? -4.723 6.102 -2.564 1 90.5 66 SER B CA 1
ATOM 2570 C C . SER B 1 66 ? -3.641 6.969 -1.927 1 90.5 66 SER B C 1
ATOM 2572 O O . SER B 1 66 ? -3.922 8.062 -1.44 1 90.5 66 SER B O 1
ATOM 2574 N N . ILE B 1 67 ? -2.477 6.461 -1.919 1 88.12 67 ILE B N 1
ATOM 2575 C CA . ILE B 1 67 ? -1.367 7.223 -1.353 1 88.12 67 ILE B CA 1
ATOM 2576 C C . ILE B 1 67 ? -1.143 8.492 -2.17 1 88.12 67 ILE B C 1
ATOM 2578 O O . ILE B 1 67 ? -0.974 9.578 -1.608 1 88.12 67 ILE B O 1
ATOM 2582 N N . PHE B 1 68 ? -1.189 8.375 -3.42 1 88.06 68 PHE B N 1
ATOM 2583 C CA . PHE B 1 68 ? -0.99 9.539 -4.281 1 88.06 68 PHE B CA 1
ATOM 2584 C C . PHE B 1 68 ? -2.135 10.531 -4.129 1 88.06 68 PHE B C 1
ATOM 2586 O O . PHE B 1 68 ? -1.928 11.742 -4.211 1 88.06 68 PHE B O 1
ATOM 2593 N N . PHE B 1 69 ? -3.26 9.961 -3.941 1 88.25 69 PHE B N 1
ATOM 2594 C CA . PHE B 1 69 ? -4.402 10.844 -3.721 1 88.25 69 PHE B CA 1
ATOM 2595 C C . PHE B 1 69 ? -4.207 11.672 -2.457 1 88.25 69 PHE B C 1
ATOM 2597 O O . PHE B 1 69 ? -4.457 12.875 -2.455 1 88.25 69 PHE B O 1
ATOM 2604 N N . VAL B 1 70 ? -3.762 11.07 -1.423 1 85.19 70 VAL B N 1
ATOM 2605 C CA . VAL B 1 70 ? -3.512 11.75 -0.158 1 85.19 70 VAL B CA 1
ATOM 2606 C C . VAL B 1 70 ? -2.422 12.805 -0.347 1 85.19 70 VAL B C 1
ATOM 2608 O O . VAL B 1 70 ? -2.533 13.922 0.166 1 85.19 70 VAL B O 1
ATOM 2611 N N . LEU B 1 71 ? -1.502 12.516 -1.091 1 81.62 71 LEU B N 1
ATOM 2612 C CA . LEU B 1 71 ? -0.406 13.445 -1.333 1 81.62 71 LEU B CA 1
ATOM 2613 C C . LEU B 1 71 ? -0.891 14.672 -2.109 1 81.62 71 LEU B C 1
ATOM 2615 O O . LEU B 1 71 ? -0.391 15.781 -1.907 1 81.62 71 LEU B O 1
ATOM 2619 N N . GLY B 1 72 ? -1.729 14.414 -3.031 1 80.38 72 GLY B N 1
ATOM 2620 C CA . GLY B 1 72 ? -2.314 15.547 -3.732 1 80.38 72 GLY B CA 1
ATOM 2621 C C . GLY B 1 72 ? -2.973 16.547 -2.801 1 80.38 72 GLY B C 1
ATOM 2622 O O . GLY B 1 72 ? -2.869 17.75 -3.01 1 80.38 72 GLY B O 1
ATOM 2623 N N . GLY B 1 73 ? -3.619 16.094 -1.771 1 79.44 73 GLY B N 1
ATOM 2624 C CA . GLY B 1 73 ? -4.199 16.969 -0.766 1 79.44 73 GLY B CA 1
ATOM 2625 C C . GLY B 1 73 ? -3.158 17.734 0.032 1 79.44 73 GLY B C 1
ATOM 2626 O O . GLY B 1 73 ? -3.316 18.938 0.286 1 79.44 73 GLY B O 1
ATOM 2627 N N . TYR B 1 74 ? -2.068 17.062 0.347 1 74.62 74 TYR B N 1
ATOM 2628 C CA . TYR B 1 74 ? -1.016 17.703 1.13 1 74.62 74 TYR B CA 1
ATOM 2629 C C . TYR B 1 74 ? -0.257 18.734 0.293 1 74.62 74 TYR B C 1
ATOM 2631 O O . TYR B 1 74 ? 0.279 19.703 0.827 1 74.62 74 TYR B O 1
ATOM 2639 N N . ALA B 1 75 ? -0.186 18.5 -0.957 1 74.75 75 ALA B N 1
ATOM 2640 C CA . ALA B 1 75 ? 0.563 19.391 -1.853 1 74.75 75 ALA B CA 1
ATOM 2641 C C . ALA B 1 75 ? -0.169 20.703 -2.066 1 74.75 75 ALA B C 1
ATOM 2643 O O . ALA B 1 75 ? 0.43 21.688 -2.502 1 74.75 75 ALA B O 1
ATOM 2644 N N . SER B 1 76 ? -1.451 20.812 -1.852 1 71.62 76 SER B N 1
ATOM 2645 C CA . SER B 1 76 ? -2.225 22.031 -2.039 1 71.62 76 SER B CA 1
ATOM 2646 C C . SER B 1 76 ? -1.894 23.062 -0.968 1 71.62 76 SER B C 1
ATOM 2648 O O . SER B 1 76 ? -2.168 24.266 -1.14 1 71.62 76 SER B O 1
ATOM 2650 N N . ASN B 1 77 ? -1.138 22.797 0.039 1 67.69 77 ASN B N 1
ATOM 2651 C CA . ASN B 1 77 ? -0.754 23.672 1.147 1 67.69 77 ASN B CA 1
ATOM 2652 C C . ASN B 1 77 ? -1.957 24.406 1.718 1 67.69 77 ASN B C 1
ATOM 2654 O O . ASN B 1 77 ? -1.835 25.562 2.146 1 67.69 77 ASN B O 1
ATOM 2658 N N . SER B 1 78 ? -3.16 23.922 1.563 1 73.88 78 SER B N 1
ATOM 2659 C CA . SER B 1 78 ? -4.359 24.469 2.189 1 73.88 78 SER B CA 1
ATOM 2660 C C . SER B 1 78 ? -4.742 23.688 3.439 1 73.88 78 SER B C 1
ATOM 2662 O O . SER B 1 78 ? -4.602 22.469 3.477 1 73.88 78 SER B O 1
ATOM 2664 N N . PRO B 1 79 ? -5.07 24.484 4.418 1 74.94 79 PRO B N 1
ATOM 2665 C CA . PRO B 1 79 ? -5.465 23.812 5.656 1 74.94 79 PRO B CA 1
ATOM 2666 C C . PRO B 1 79 ? -6.629 22.844 5.453 1 74.94 79 PRO B C 1
ATOM 2668 O O . PRO B 1 79 ? -6.664 21.766 6.07 1 74.94 79 PRO B O 1
ATOM 2671 N N . TYR B 1 80 ? -7.473 23.219 4.605 1 74.25 80 TYR B N 1
ATOM 2672 C CA . TYR B 1 80 ? -8.633 22.359 4.375 1 74.25 80 TYR B CA 1
ATOM 2673 C C . TYR B 1 80 ? -8.234 21.094 3.633 1 74.25 80 TYR B C 1
ATOM 2675 O O . TYR B 1 80 ? -8.742 20 3.93 1 74.25 80 TYR B O 1
ATOM 2683 N N . SER B 1 81 ? -7.336 21.25 2.74 1 77.38 81 SER B N 1
ATOM 2684 C CA . SER B 1 81 ? -6.855 20.094 1.999 1 77.38 81 SER B CA 1
ATOM 2685 C C . SER B 1 81 ? -6.031 19.172 2.893 1 77.38 81 SER B C 1
ATOM 2687 O O . SER B 1 81 ? -6.074 17.953 2.734 1 77.38 81 SER B O 1
ATOM 2689 N N . THR B 1 82 ? -5.402 19.797 3.799 1 76 82 THR B N 1
ATOM 2690 C CA . THR B 1 82 ? -4.602 19 4.73 1 76 82 THR B CA 1
ATOM 2691 C C . THR B 1 82 ? -5.496 18.156 5.633 1 76 82 THR B C 1
ATOM 2693 O O . THR B 1 82 ? -5.219 16.984 5.867 1 76 82 THR B O 1
ATOM 2696 N N . ILE B 1 83 ? -6.531 18.734 6.055 1 75 83 ILE B N 1
ATOM 2697 C CA . ILE B 1 83 ? -7.473 18.016 6.906 1 75 83 ILE B CA 1
ATOM 2698 C C . ILE B 1 83 ? -8.109 16.875 6.117 1 75 83 ILE B C 1
ATOM 2700 O O . ILE B 1 83 ? -8.273 15.773 6.641 1 75 83 ILE B O 1
ATOM 2704 N N . GLY B 1 84 ? -8.477 17.203 4.918 1 78.88 84 GLY B N 1
ATOM 2705 C CA . GLY B 1 84 ? -9.016 16.156 4.062 1 78.88 84 GLY B CA 1
ATOM 2706 C C . GLY B 1 84 ? -8.055 15.008 3.838 1 78.88 84 GLY B C 1
ATOM 2707 O O . GLY B 1 84 ? -8.461 13.844 3.816 1 78.88 84 GLY B O 1
ATOM 2708 N N . SER B 1 85 ? -6.82 15.328 3.68 1 81.38 85 SER B N 1
ATOM 2709 C CA . SER B 1 85 ? -5.801 14.305 3.471 1 81.38 85 SER B CA 1
ATOM 2710 C C . SER B 1 85 ? -5.621 13.445 4.715 1 81.38 85 SER B C 1
ATOM 2712 O O . SER B 1 85 ? -5.395 12.234 4.613 1 81.38 85 SER B O 1
ATOM 2714 N N . GLU B 1 86 ? -5.691 14.055 5.805 1 76.06 86 GLU B N 1
ATOM 2715 C CA . GLU B 1 86 ? -5.586 13.297 7.051 1 76.06 86 GLU B CA 1
ATOM 2716 C C . GLU B 1 86 ? -6.742 12.32 7.203 1 76.06 86 GLU B C 1
ATOM 2718 O O . GLU B 1 86 ? -6.555 11.203 7.688 1 76.06 86 GLU B O 1
ATOM 2723 N N . ARG B 1 87 ? -7.855 12.773 6.793 1 77.38 87 ARG B N 1
ATOM 2724 C CA . ARG B 1 87 ? -9.016 11.891 6.836 1 77.38 87 ARG B CA 1
ATOM 2725 C C . ARG B 1 87 ? -8.836 10.703 5.898 1 77.38 87 ARG B C 1
ATOM 2727 O O . ARG B 1 87 ? -9.172 9.57 6.254 1 77.38 87 ARG B O 1
ATOM 2734 N N . GLU B 1 88 ? -8.367 10.969 4.742 1 82.25 88 GLU B N 1
ATOM 2735 C CA . GLU B 1 88 ? -8.117 9.891 3.787 1 82.25 88 GLU B CA 1
ATOM 2736 C C . GLU B 1 88 ? -7.098 8.898 4.332 1 82.25 88 GLU B C 1
ATOM 2738 O O . GLU B 1 88 ? -7.215 7.691 4.109 1 82.25 88 GLU B O 1
ATOM 2743 N N . LEU B 1 89 ? -6.168 9.391 5.004 1 81.19 89 LEU B N 1
ATOM 2744 C CA . LEU B 1 89 ? -5.152 8.531 5.602 1 81.19 89 LEU B CA 1
ATOM 2745 C C . LEU B 1 89 ? -5.758 7.633 6.672 1 81.19 89 LEU B C 1
ATOM 2747 O O . LEU B 1 89 ? -5.402 6.457 6.781 1 81.19 89 LEU B O 1
ATOM 2751 N N . LEU B 1 90 ? -6.633 8.227 7.41 1 78.75 90 LEU B N 1
ATOM 2752 C CA . LEU B 1 90 ? -7.305 7.441 8.445 1 78.75 90 LEU B CA 1
ATOM 2753 C C . LEU B 1 90 ? -8.148 6.336 7.82 1 78.75 90 LEU B C 1
ATOM 2755 O O . LEU B 1 90 ? -8.188 5.215 8.336 1 78.75 90 LEU B O 1
ATOM 2759 N N . GLN B 1 91 ? -8.766 6.68 6.77 1 83.88 91 GLN B N 1
ATOM 2760 C CA . GLN B 1 91 ? -9.562 5.68 6.074 1 83.88 91 GLN B CA 1
ATOM 2761 C C . GLN B 1 91 ? -8.688 4.562 5.512 1 83.88 91 GLN B C 1
ATOM 2763 O O . GLN B 1 91 ? -9.078 3.393 5.535 1 83.88 91 GLN B O 1
ATOM 2768 N N . MET B 1 92 ? -7.531 4.91 5.055 1 85.81 92 MET B N 1
ATOM 2769 C CA . MET B 1 92 ? -6.598 3.918 4.531 1 85.81 92 MET B CA 1
ATOM 2770 C C . MET B 1 92 ? -6.133 2.975 5.637 1 85.81 92 MET B C 1
ATOM 2772 O O . MET B 1 92 ? -5.957 1.776 5.402 1 85.81 92 MET B O 1
ATOM 2776 N N . MET B 1 93 ? -6.066 3.436 6.73 1 83.38 93 MET B N 1
ATOM 2777 C CA . MET B 1 93 ? -5.602 2.65 7.867 1 83.38 93 MET B CA 1
ATOM 2778 C C . MET B 1 93 ? -6.625 1.587 8.25 1 83.38 93 MET B C 1
ATOM 2780 O O . MET B 1 93 ? -6.262 0.515 8.742 1 83.38 93 MET B O 1
ATOM 2784 N N . ALA B 1 94 ? -7.773 2.01 8.117 1 83.44 94 ALA B N 1
ATOM 2785 C CA . ALA B 1 94 ? -8.836 1.068 8.453 1 83.44 94 ALA B CA 1
ATOM 2786 C C . ALA B 1 94 ? -9.039 0.048 7.336 1 83.44 94 ALA B C 1
ATOM 2788 O O . ALA B 1 94 ? -9.227 -1.144 7.602 1 83.44 94 ALA B O 1
ATOM 2789 N N . PHE B 1 95 ? -8.82 0.464 6.18 1 88.69 95 PHE B N 1
ATOM 2790 C CA . PHE B 1 95 ? -9.195 -0.301 4.996 1 88.69 95 PHE B CA 1
ATOM 2791 C C . PHE B 1 95 ? -8.086 -1.265 4.602 1 88.69 95 PHE B C 1
ATOM 2793 O O . PHE B 1 95 ? -8.352 -2.422 4.27 1 88.69 95 PHE B O 1
ATOM 2800 N N . GLU B 1 96 ? -6.895 -0.875 4.723 1 89.44 96 GLU B N 1
ATOM 2801 C CA . GLU B 1 96 ? -5.777 -1.601 4.121 1 89.44 96 GLU B CA 1
ATOM 2802 C C . GLU B 1 96 ? -5.516 -2.912 4.855 1 89.44 96 GLU B C 1
ATOM 2804 O O . GLU B 1 96 ? -5.32 -3.953 4.223 1 89.44 96 GLU B O 1
ATOM 2809 N N . PRO B 1 97 ? -5.523 -2.879 6.121 1 89.44 97 PRO B N 1
ATOM 2810 C CA . PRO B 1 97 ? -5.312 -4.168 6.785 1 89.44 97 PRO B CA 1
ATOM 2811 C C . PRO B 1 97 ? -6.391 -5.195 6.434 1 89.44 97 PRO B C 1
ATOM 2813 O O . PRO B 1 97 ? -6.086 -6.379 6.258 1 89.44 97 PRO B O 1
ATOM 2816 N N . MET B 1 98 ? -7.531 -4.742 6.367 1 92.12 98 MET B N 1
ATOM 2817 C CA . MET B 1 98 ? -8.625 -5.645 6.031 1 92.12 98 MET B CA 1
ATOM 2818 C C . MET B 1 98 ? -8.461 -6.195 4.617 1 92.12 98 MET B C 1
ATOM 2820 O O . MET B 1 98 ? -8.688 -7.379 4.375 1 92.12 98 MET B O 1
ATOM 2824 N N . ILE B 1 99 ? -8.062 -5.387 3.744 1 92.25 99 ILE B N 1
ATOM 2825 C CA . ILE B 1 99 ? -7.922 -5.82 2.357 1 92.25 99 ILE B CA 1
ATOM 2826 C C . ILE B 1 99 ? -6.77 -6.816 2.242 1 92.25 99 ILE B C 1
ATOM 2828 O O . ILE B 1 99 ? -6.844 -7.77 1.464 1 92.25 99 ILE B O 1
ATOM 2832 N N . LEU B 1 100 ? -5.754 -6.59 2.988 1 91.56 100 LEU B N 1
ATOM 2833 C CA . LEU B 1 100 ? -4.648 -7.543 3.006 1 91.56 100 LEU B CA 1
ATOM 2834 C C . LEU B 1 100 ? -5.113 -8.906 3.506 1 91.56 100 LEU B C 1
ATOM 2836 O O . LEU B 1 100 ? -4.816 -9.93 2.889 1 91.56 100 LEU B O 1
ATOM 2840 N N . LEU B 1 101 ? -5.848 -8.906 4.543 1 91.94 101 LEU B N 1
ATOM 2841 C CA . LEU B 1 101 ? -6.328 -10.156 5.117 1 91.94 101 LEU B CA 1
ATOM 2842 C C . LEU B 1 101 ? -7.332 -10.828 4.184 1 91.94 101 LEU B C 1
ATOM 2844 O O . LEU B 1 101 ? -7.391 -12.062 4.113 1 91.94 101 LEU B O 1
ATOM 2848 N N . THR B 1 102 ? -8.117 -10.023 3.539 1 92.88 102 THR B N 1
ATOM 2849 C CA . THR B 1 102 ? -9.055 -10.562 2.559 1 92.88 102 THR B CA 1
ATOM 2850 C C . THR B 1 102 ? -8.312 -11.289 1.445 1 92.88 102 THR B C 1
ATOM 2852 O O . THR B 1 102 ? -8.695 -12.391 1.049 1 92.88 102 THR B O 1
ATOM 2855 N N . ALA B 1 103 ? -7.242 -10.734 0.98 1 92.12 103 ALA B N 1
ATOM 2856 C CA . ALA B 1 103 ? -6.438 -11.359 -0.066 1 92.12 103 ALA B CA 1
ATOM 2857 C C . ALA B 1 103 ? -5.836 -12.68 0.42 1 92.12 103 ALA B C 1
ATOM 2859 O O . ALA B 1 103 ? -5.832 -13.672 -0.308 1 92.12 103 ALA B O 1
ATOM 2860 N N . ILE B 1 104 ? -5.352 -12.656 1.604 1 91.19 104 ILE B N 1
ATOM 2861 C CA . ILE B 1 104 ? -4.773 -13.867 2.18 1 91.19 104 ILE B CA 1
ATOM 2862 C C . ILE B 1 104 ? -5.848 -14.945 2.301 1 91.19 104 ILE B C 1
ATOM 2864 O O . ILE B 1 104 ? -5.598 -16.109 2.004 1 91.19 104 ILE B O 1
ATOM 2868 N N . GLY B 1 105 ? -6.992 -14.547 2.715 1 90.94 105 GLY B N 1
ATOM 2869 C CA . GLY B 1 105 ? -8.094 -15.492 2.83 1 90.94 105 GLY B CA 1
ATOM 2870 C C . GLY B 1 105 ? -8.492 -16.109 1.503 1 90.94 105 GLY B C 1
ATOM 2871 O O . GLY B 1 105 ? -8.75 -17.312 1.423 1 90.94 105 GLY B O 1
ATOM 2872 N N . LEU B 1 106 ? -8.547 -15.305 0.528 1 89.5 106 LEU B N 1
ATOM 2873 C CA . LEU B 1 106 ? -8.914 -15.805 -0.794 1 89.5 106 LEU B CA 1
ATOM 2874 C C . LEU B 1 106 ? -7.867 -16.797 -1.305 1 89.5 106 LEU B C 1
ATOM 2876 O O . LEU B 1 106 ? -8.211 -17.781 -1.966 1 89.5 106 LEU B O 1
ATOM 2880 N N . TYR B 1 107 ? -6.625 -16.5 -1.002 1 88.12 107 TYR B N 1
ATOM 2881 C CA . TYR B 1 107 ? -5.57 -17.438 -1.38 1 88.12 107 TYR B CA 1
ATOM 2882 C C . TYR B 1 107 ? -5.746 -18.781 -0.675 1 88.12 107 TYR B C 1
ATOM 2884 O O . TYR B 1 107 ? -5.539 -19.828 -1.275 1 88.12 107 TYR B O 1
ATOM 2892 N N . TYR B 1 108 ? -6.094 -18.703 0.584 1 85 108 TYR B N 1
ATOM 2893 C CA . TYR B 1 108 ? -6.242 -19.938 1.35 1 85 108 TYR B CA 1
ATOM 2894 C C . TYR B 1 108 ? -7.391 -20.781 0.805 1 85 108 TYR B C 1
ATOM 2896 O O . TYR B 1 108 ? -7.348 -22.016 0.869 1 85 108 TYR B O 1
ATOM 2904 N N . GLY B 1 109 ? -8.352 -20.188 0.324 1 78.75 109 GLY B N 1
ATOM 2905 C CA . GLY B 1 109 ? -9.484 -20.922 -0.215 1 78.75 109 GLY B CA 1
ATOM 2906 C C . GLY B 1 109 ? -9.18 -21.609 -1.536 1 78.75 109 GLY B C 1
ATOM 2907 O O . GLY B 1 109 ? -9.492 -22.781 -1.719 1 78.75 109 GLY B O 1
ATOM 2908 N N . ASP B 1 110 ? -8.422 -20.922 -2.416 1 81.88 110 ASP B N 1
ATOM 2909 C CA . ASP B 1 110 ? -8.258 -21.438 -3.775 1 81.88 110 ASP B CA 1
ATOM 2910 C C . ASP B 1 110 ? -6.789 -21.719 -4.086 1 81.88 110 ASP B C 1
ATOM 2912 O O . ASP B 1 110 ? -6.461 -22.234 -5.152 1 81.88 110 ASP B O 1
ATOM 2916 N N . LYS B 1 111 ? -5.898 -21.391 -3.213 1 84 111 LYS B N 1
ATOM 2917 C CA . LYS B 1 111 ? -4.461 -21.594 -3.326 1 84 111 LYS B CA 1
ATOM 2918 C C . LYS B 1 111 ? -3.887 -20.859 -4.527 1 84 111 LYS B C 1
ATOM 2920 O O . LYS B 1 111 ? -3.018 -21.375 -5.23 1 84 111 LYS B O 1
ATOM 2925 N N . SER B 1 112 ? -4.648 -19.859 -4.922 1 88.38 112 SER B N 1
ATOM 2926 C CA . SER B 1 112 ? -4.168 -19 -5.992 1 88.38 112 SER B CA 1
ATOM 2927 C C . SER B 1 112 ? -4.551 -17.547 -5.738 1 88.38 112 SER B C 1
ATOM 2929 O O . SER B 1 112 ? -5.609 -17.266 -5.172 1 88.38 112 SER B O 1
ATOM 2931 N N . PHE B 1 113 ? -3.699 -16.672 -6.188 1 91.44 113 PHE B N 1
ATOM 2932 C CA . PHE B 1 113 ? -3.98 -15.25 -6.047 1 91.44 113 PHE B CA 1
ATOM 2933 C C . PHE B 1 113 ? -4.613 -14.695 -7.32 1 91.44 113 PHE B C 1
ATOM 2935 O O . PHE B 1 113 ? -5.004 -13.531 -7.367 1 91.44 113 PHE B O 1
ATOM 2942 N N . PHE B 1 114 ? -4.727 -15.547 -8.297 1 92.56 114 PHE B N 1
ATOM 2943 C CA . PHE B 1 114 ? -5.297 -15.07 -9.555 1 92.56 114 PHE B CA 1
ATOM 2944 C C . PHE B 1 114 ? -6.82 -15.109 -9.508 1 92.56 114 PHE B C 1
ATOM 2946 O O . PHE B 1 114 ? -7.406 -16.125 -9.141 1 92.56 114 PHE B O 1
ATOM 2953 N N . ILE B 1 115 ? -7.387 -14.031 -9.859 1 93.69 115 ILE B N 1
ATOM 2954 C CA . ILE B 1 115 ? -8.836 -13.883 -9.82 1 93.69 115 ILE B CA 1
ATOM 2955 C C . ILE B 1 115 ? -9.492 -14.898 -10.75 1 93.69 115 ILE B C 1
ATOM 2957 O O . ILE B 1 115 ? -10.555 -15.438 -10.438 1 93.69 115 ILE B O 1
ATOM 2961 N N . LYS B 1 116 ? -8.828 -15.203 -11.875 1 92.94 116 LYS B N 1
ATOM 2962 C CA . LYS B 1 116 ? -9.352 -16.188 -12.812 1 92.94 116 LYS B CA 1
ATOM 2963 C C . LYS B 1 116 ? -9.523 -17.547 -12.141 1 92.94 116 LYS B C 1
ATOM 2965 O O . LYS B 1 116 ? -10.5 -18.266 -12.406 1 92.94 116 LYS B O 1
ATOM 2970 N N . ASP B 1 117 ? -8.609 -17.922 -11.305 1 91.81 117 ASP B N 1
ATOM 2971 C CA . ASP B 1 117 ? -8.672 -19.203 -10.602 1 91.81 117 ASP B CA 1
ATOM 2972 C C . ASP B 1 117 ? -9.711 -19.156 -9.477 1 91.81 117 ASP B C 1
ATOM 2974 O O . ASP B 1 117 ? -10.375 -20.156 -9.211 1 91.81 117 ASP B O 1
ATOM 2978 N N . ILE B 1 118 ? -9.891 -18.031 -8.867 1 89.62 118 ILE B N 1
ATOM 2979 C CA . ILE B 1 118 ? -10.82 -17.875 -7.754 1 89.62 118 ILE B CA 1
ATOM 2980 C C . ILE B 1 118 ? -12.258 -18.016 -8.258 1 89.62 118 ILE B C 1
ATOM 2982 O O . ILE B 1 118 ? -13.078 -18.703 -7.637 1 89.62 118 ILE B O 1
ATOM 2986 N N . ILE B 1 119 ? -12.477 -17.438 -9.43 1 89.31 119 ILE B N 1
ATOM 2987 C CA . ILE B 1 119 ? -13.828 -17.469 -9.984 1 89.31 119 ILE B CA 1
ATOM 2988 C C . ILE B 1 119 ? -14.109 -18.844 -10.586 1 89.31 119 ILE B C 1
ATOM 2990 O O . ILE B 1 119 ? -15.266 -19.234 -10.75 1 89.31 119 ILE B O 1
ATOM 2994 N N . ALA B 1 120 ? -13.078 -19.625 -10.875 1 89.44 120 ALA B N 1
ATOM 2995 C CA . ALA B 1 120 ? -13.242 -20.953 -11.461 1 89.44 120 ALA B CA 1
ATOM 2996 C C . ALA B 1 120 ? -13.289 -22.031 -10.383 1 89.44 120 ALA B C 1
ATOM 2998 O O . ALA B 1 120 ? -13.414 -23.219 -10.688 1 89.44 120 ALA B O 1
ATOM 2999 N N . ALA B 1 121 ? -13.297 -21.625 -9.211 1 86.38 121 ALA B N 1
ATOM 3000 C CA . ALA B 1 121 ? -13.289 -22.578 -8.102 1 86.38 121 ALA B CA 1
ATOM 3001 C C . ALA B 1 121 ? -14.625 -23.297 -7.988 1 86.38 121 ALA B C 1
ATOM 3003 O O . ALA B 1 121 ? -15.648 -22.812 -8.484 1 86.38 121 ALA B O 1
ATOM 3004 N N . LYS B 1 122 ? -14.641 -24.438 -7.43 1 84.62 122 LYS B N 1
ATOM 3005 C CA . LYS B 1 122 ? -15.852 -25.25 -7.293 1 84.62 122 LYS B CA 1
ATOM 3006 C C . LYS B 1 122 ? -16.719 -24.75 -6.145 1 84.62 122 LYS B C 1
ATOM 3008 O O . LYS B 1 122 ? -17.953 -24.75 -6.25 1 84.62 122 LYS B O 1
ATOM 3013 N N . ILE B 1 123 ? -16.141 -24.297 -5.062 1 85.44 123 ILE B N 1
ATOM 3014 C CA . ILE B 1 123 ? -16.844 -23.812 -3.885 1 85.44 123 ILE B CA 1
ATOM 3015 C C . ILE B 1 123 ? -16.609 -22.312 -3.723 1 85.44 123 ILE B C 1
ATOM 3017 O O . ILE B 1 123 ? -15.484 -21.828 -3.846 1 85.44 123 ILE B O 1
ATOM 3021 N N . PRO B 1 124 ? -17.719 -21.672 -3.506 1 86.94 124 PRO B N 1
ATOM 3022 C CA . PRO B 1 124 ? -17.547 -20.219 -3.324 1 86.94 124 PRO B CA 1
ATOM 3023 C C . PRO B 1 124 ? -16.719 -19.875 -2.09 1 86.94 124 PRO B C 1
ATOM 3025 O O . PRO B 1 124 ? -16.781 -20.578 -1.08 1 86.94 124 PRO B O 1
ATOM 3028 N N . SER B 1 125 ? -16 -18.844 -2.186 1 87.94 125 SER B N 1
ATOM 3029 C CA . SER B 1 125 ? -15.078 -18.422 -1.133 1 87.94 125 SER B CA 1
ATOM 3030 C C . SER B 1 125 ? -15.828 -18.016 0.129 1 87.94 125 SER B C 1
ATOM 3032 O O . SER B 1 125 ? -15.273 -18.047 1.229 1 87.94 125 SER B O 1
ATOM 3034 N N . ILE B 1 126 ? -17.094 -17.609 -0.008 1 89.12 126 ILE B N 1
ATOM 3035 C CA . ILE B 1 126 ? -17.875 -17.141 1.128 1 89.12 126 ILE B CA 1
ATOM 3036 C C . ILE B 1 126 ? -18.047 -18.266 2.145 1 89.12 126 ILE B C 1
ATOM 3038 O O . ILE B 1 126 ? -18.188 -18 3.344 1 89.12 126 ILE B O 1
ATOM 3042 N N . VAL B 1 127 ? -18.047 -19.453 1.645 1 86.69 127 VAL B N 1
ATOM 3043 C CA . VAL B 1 127 ? -18.25 -20.594 2.516 1 86.69 127 VAL B CA 1
ATOM 3044 C C . VAL B 1 127 ? -17.062 -20.75 3.465 1 86.69 127 VAL B C 1
ATOM 3046 O O . VAL B 1 127 ? -17.234 -21.062 4.645 1 86.69 127 VAL B O 1
ATOM 3049 N N . TYR B 1 128 ? -15.906 -20.422 3.025 1 87.31 128 TYR B N 1
ATOM 3050 C CA . TYR B 1 128 ? -14.695 -20.578 3.83 1 87.31 128 TYR B CA 1
ATOM 3051 C C . TYR B 1 128 ? -14.383 -19.281 4.582 1 87.31 128 TYR B C 1
ATOM 3053 O O . TYR B 1 128 ? -13.688 -19.312 5.602 1 87.31 128 TYR B O 1
ATOM 3061 N N . LEU B 1 129 ? -14.969 -18.172 4.078 1 92.5 129 LEU B N 1
ATOM 3062 C CA . LEU B 1 129 ? -14.516 -16.891 4.602 1 92.5 129 LEU B CA 1
ATOM 3063 C C . LEU B 1 129 ? -15.695 -16.016 5.004 1 92.5 129 LEU B C 1
ATOM 3065 O O . LEU B 1 129 ? -15.766 -14.852 4.621 1 92.5 129 LEU B O 1
ATOM 3069 N N . PRO B 1 130 ? -16.578 -16.469 5.801 1 91.75 130 PRO B N 1
ATOM 3070 C CA . PRO B 1 130 ? -17.703 -15.617 6.211 1 91.75 130 PRO B CA 1
ATOM 3071 C C . PRO B 1 130 ? -17.266 -14.469 7.113 1 91.75 130 PRO B C 1
ATOM 3073 O O . PRO B 1 130 ? -17.812 -13.359 7.008 1 91.75 130 PRO B O 1
ATOM 3076 N N . GLY B 1 131 ? -16.391 -14.812 8.016 1 92.56 131 GLY B N 1
ATOM 3077 C CA . GLY B 1 131 ? -15.906 -13.758 8.898 1 92.56 131 GLY B CA 1
ATOM 3078 C C . GLY B 1 131 ? -15.195 -12.648 8.156 1 92.56 131 GLY B C 1
ATOM 3079 O O . GLY B 1 131 ? -15.406 -11.469 8.438 1 92.56 131 GLY B O 1
ATOM 3080 N N . VAL B 1 132 ? -14.383 -13.008 7.238 1 92.94 132 VAL B N 1
ATOM 3081 C CA . VAL B 1 132 ? -13.656 -12.016 6.441 1 92.94 132 VAL B CA 1
ATOM 3082 C C . VAL B 1 132 ? -14.648 -11.18 5.637 1 92.94 132 VAL B C 1
ATOM 3084 O O . VAL B 1 132 ? -14.484 -9.969 5.516 1 92.94 132 VAL B O 1
ATOM 3087 N N . PHE B 1 133 ? -15.68 -11.82 5.156 1 94.12 133 PHE B N 1
ATOM 3088 C CA . PHE B 1 133 ? -16.688 -11.117 4.371 1 94.12 133 PHE B CA 1
ATOM 3089 C C . PHE B 1 133 ? -17.422 -10.086 5.227 1 94.12 133 PHE B C 1
ATOM 3091 O O . PHE B 1 133 ? -17.578 -8.938 4.816 1 94.12 133 PHE B O 1
ATOM 3098 N N . LEU B 1 134 ? -17.781 -10.453 6.355 1 92.81 134 LEU B N 1
ATOM 3099 C CA . LEU B 1 134 ? -18.469 -9.539 7.254 1 92.81 134 LEU B CA 1
ATOM 3100 C C . LEU B 1 134 ? -17.578 -8.367 7.641 1 92.81 134 LEU B C 1
ATOM 3102 O O . LEU B 1 134 ? -18.047 -7.227 7.734 1 92.81 134 LEU B O 1
ATOM 3106 N N . GLY B 1 135 ? -16.391 -8.758 7.914 1 92.19 135 GLY B N 1
ATOM 3107 C CA . GLY B 1 135 ? -15.453 -7.684 8.203 1 92.19 135 GLY B CA 1
ATOM 3108 C C . GLY B 1 135 ? -15.273 -6.719 7.043 1 92.19 135 GLY B C 1
ATOM 3109 O O . GLY B 1 135 ? -15.188 -5.504 7.25 1 92.19 135 GLY B O 1
ATOM 3110 N N . LEU B 1 136 ? -15.25 -7.242 5.871 1 92.31 136 LEU B N 1
ATOM 3111 C CA . LEU B 1 136 ? -15.094 -6.418 4.676 1 92.31 136 LEU B CA 1
ATOM 3112 C C . LEU B 1 136 ? -16.281 -5.473 4.516 1 92.31 136 LEU B C 1
ATOM 3114 O O . LEU B 1 136 ? -16.094 -4.285 4.234 1 92.31 136 LEU B O 1
ATOM 3118 N N . ILE B 1 137 ? -17.422 -5.934 4.75 1 90.94 137 ILE B N 1
ATOM 3119 C CA . ILE B 1 137 ? -18.625 -5.121 4.621 1 90.94 137 ILE B CA 1
ATOM 3120 C C . ILE B 1 137 ? -18.594 -3.992 5.648 1 90.94 137 ILE B C 1
ATOM 3122 O O . ILE B 1 137 ? -18.953 -2.854 5.34 1 90.94 137 ILE B O 1
ATOM 3126 N N . TYR B 1 138 ? -18.156 -4.301 6.762 1 89.62 138 TYR B N 1
ATOM 3127 C CA . TYR B 1 138 ? -18.078 -3.289 7.809 1 89.62 138 TYR B CA 1
ATOM 3128 C C . TYR B 1 138 ? -17.094 -2.189 7.438 1 89.62 138 TYR B C 1
ATOM 3130 O O . TYR B 1 138 ? -17.375 -1.003 7.617 1 89.62 138 TYR B O 1
ATOM 3138 N N . ILE B 1 139 ? -16 -2.604 6.98 1 88.5 139 ILE B N 1
ATOM 3139 C CA . ILE B 1 139 ? -14.961 -1.634 6.652 1 88.5 139 ILE B CA 1
ATOM 3140 C C . ILE B 1 139 ? -15.391 -0.796 5.453 1 88.5 139 ILE B C 1
ATOM 3142 O O . ILE B 1 139 ? -15.039 0.382 5.348 1 88.5 139 ILE B O 1
ATOM 3146 N N . LEU B 1 140 ? -16.172 -1.388 4.602 1 86.75 140 LEU B N 1
ATOM 3147 C CA . LEU B 1 140 ? -16.672 -0.665 3.438 1 86.75 140 LEU B CA 1
ATOM 3148 C C . LEU B 1 140 ? -17.578 0.484 3.855 1 86.75 140 LEU B C 1
ATOM 3150 O O . LEU B 1 140 ? -17.625 1.522 3.193 1 86.75 140 LEU B O 1
ATOM 3154 N N . THR B 1 141 ? -18.203 0.279 4.93 1 82.25 141 THR B N 1
ATOM 3155 C CA . THR B 1 141 ? -19.047 1.346 5.453 1 82.25 141 THR B CA 1
ATOM 3156 C C . THR B 1 141 ? -18.203 2.564 5.832 1 82.25 141 THR B C 1
ATOM 3158 O O . THR B 1 141 ? -18.625 3.703 5.609 1 82.25 141 THR B O 1
ATOM 3161 N N . PHE B 1 142 ? -17.078 2.248 6.297 1 77.06 142 PHE B N 1
ATOM 3162 C CA . PHE B 1 142 ? -16.188 3.32 6.711 1 77.06 142 PHE B CA 1
ATOM 3163 C C . PHE B 1 142 ? -15.539 3.986 5.496 1 77.06 142 PHE B C 1
ATOM 3165 O O . PHE B 1 142 ? -15.375 5.207 5.469 1 77.06 142 PHE B O 1
ATOM 3172 N N . LYS B 1 143 ? -15.234 3.221 4.523 1 76.75 143 LYS B N 1
ATOM 3173 C CA . LYS B 1 143 ? -14.547 3.734 3.34 1 76.75 143 LYS B CA 1
ATOM 3174 C C . LYS B 1 143 ? -15.484 4.578 2.484 1 76.75 143 LYS B C 1
ATOM 3176 O O . LYS B 1 143 ? -15.062 5.574 1.889 1 76.75 143 LYS B O 1
ATOM 3181 N N . LEU B 1 144 ? -16.719 4.207 2.43 1 70.5 144 LEU B N 1
ATOM 3182 C CA . LEU B 1 144 ? -17.641 4.871 1.521 1 70.5 144 LEU B CA 1
ATOM 3183 C C . LEU B 1 144 ? -18.375 6 2.229 1 70.5 144 LEU B C 1
ATOM 3185 O O . LEU B 1 144 ? -19.156 6.727 1.606 1 70.5 144 LEU B O 1
ATOM 3189 N N . ARG B 1 145 ? -18 6.109 3.461 1 63.97 145 ARG B N 1
ATOM 3190 C CA . ARG B 1 145 ? -18.703 7.156 4.203 1 63.97 145 ARG B CA 1
ATOM 3191 C C . ARG B 1 145 ? -18.312 8.539 3.691 1 63.97 145 ARG B C 1
ATOM 3193 O O . ARG B 1 145 ? -17.125 8.836 3.516 1 63.97 145 ARG B O 1
ATOM 3200 N N . LYS B 1 146 ? -19.297 9.25 3.158 1 55.81 146 LYS B N 1
ATOM 3201 C CA . LYS B 1 146 ? -19.156 10.602 2.619 1 55.81 146 LYS B CA 1
ATOM 3202 C C . LYS B 1 146 ? -19.078 11.633 3.738 1 55.81 146 LYS B C 1
ATOM 3204 O O . LYS B 1 146 ? -18.5 12.711 3.559 1 55.81 146 LYS B O 1
ATOM 3209 N N . SER B 1 147 ? -19.688 11.297 4.871 1 50 147 SER B N 1
ATOM 3210 C CA . SER B 1 147 ? -19.781 12.367 5.863 1 50 147 SER B CA 1
ATOM 3211 C C . SER B 1 147 ? -18.484 12.5 6.652 1 50 147 SER B C 1
ATOM 3213 O O . SER B 1 147 ? -17.828 11.5 6.965 1 50 147 SER B O 1
ATOM 3215 N N . PRO B 1 148 ? -17.938 13.672 6.527 1 48.16 148 PRO B N 1
ATOM 3216 C CA . PRO B 1 148 ? -16.672 13.953 7.227 1 48.16 148 PRO B CA 1
ATOM 3217 C C . PRO B 1 148 ? -16.656 13.406 8.648 1 48.16 148 PRO B C 1
ATOM 3219 O O . PRO B 1 148 ? -17.703 13.352 9.312 1 48.16 148 PRO B O 1
ATOM 3222 N N . PHE B 1 149 ? -15.977 12.469 8.906 1 48.75 149 PHE B N 1
ATOM 3223 C CA . PHE B 1 149 ? -15.758 12.141 10.312 1 48.75 149 PHE B CA 1
ATOM 3224 C C . PHE B 1 149 ? -15.414 13.398 11.109 1 48.75 149 PHE B C 1
ATOM 3226 O O . PHE B 1 149 ? -14.773 14.312 10.594 1 48.75 149 PHE B O 1
ATOM 3233 N N . ASP B 1 150 ? -16.359 13.828 11.969 1 43.53 150 ASP B N 1
ATOM 3234 C CA . ASP B 1 150 ? -15.984 14.898 12.883 1 43.53 150 ASP B CA 1
ATOM 3235 C C . ASP B 1 150 ? -14.578 14.695 13.43 1 43.53 150 ASP B C 1
ATOM 3237 O O . ASP B 1 150 ? -14.328 13.75 14.18 1 43.53 150 ASP B O 1
ATOM 3241 N N . LEU B 1 151 ? -13.68 14.719 12.602 1 44.16 151 LEU B N 1
ATOM 3242 C CA . LEU B 1 151 ? -12.406 14.828 13.305 1 44.16 151 LEU B CA 1
ATOM 3243 C C . LEU B 1 151 ? -12.477 15.891 14.398 1 44.16 151 LEU B C 1
ATOM 3245 O O . LEU B 1 151 ? -12.461 17.094 14.109 1 44.16 151 LEU B O 1
ATOM 3249 N N . SER B 1 152 ? -13.461 15.703 15.172 1 37.75 152 SER B N 1
ATOM 3250 C CA . SER B 1 152 ? -13.703 16.562 16.328 1 37.75 152 SER B CA 1
ATOM 3251 C C . SER B 1 152 ? -12.398 17.125 16.875 1 37.75 152 SER B C 1
ATOM 3253 O O . SER B 1 152 ? -12.375 17.734 17.953 1 37.75 152 SER B O 1
ATOM 3255 N N . MET B 1 153 ? -11.305 16.719 16.438 1 37.66 153 MET B N 1
ATOM 3256 C CA . MET B 1 153 ? -10.305 17.484 17.172 1 37.66 153 MET B CA 1
ATOM 3257 C C . MET B 1 153 ? -10.594 18.984 17.078 1 37.66 153 MET B C 1
ATOM 3259 O O . MET B 1 153 ? -10.008 19.781 17.812 1 37.66 153 MET B O 1
ATOM 3263 N N . SER B 1 154 ? -10.867 19.547 15.914 1 35.72 154 SER B N 1
ATOM 3264 C CA . SER B 1 154 ? -11.125 20.969 16.109 1 35.72 154 SER B CA 1
ATOM 3265 C C . SER B 1 154 ? -12.547 21.219 16.578 1 35.72 154 SER B C 1
ATOM 3267 O O . SER B 1 154 ? -13.5 20.703 16 1 35.72 154 SER B O 1
ATOM 3269 N N . HIS B 1 155 ? -12.828 21.203 17.734 1 36.09 155 HIS B N 1
ATOM 3270 C CA . HIS B 1 155 ? -13.969 21.781 18.438 1 36.09 155 HIS B CA 1
ATOM 3271 C C . HIS B 1 155 ? -14.688 22.812 17.562 1 36.09 155 HIS B C 1
ATOM 3273 O O . HIS B 1 155 ? -15.703 23.375 17.969 1 36.09 155 HIS B O 1
ATOM 3279 N N . HIS B 1 156 ? -14.078 23.359 16.562 1 37 156 HIS B N 1
ATOM 3280 C CA . HIS B 1 156 ? -14.781 24.484 15.969 1 37 156 HIS B CA 1
ATOM 3281 C C . HIS B 1 156 ? -15.758 24.031 14.898 1 37 156 HIS B C 1
ATOM 3283 O O . HIS B 1 156 ? -15.453 23.109 14.133 1 37 156 HIS B O 1
ATOM 3289 N N . GLY B 1 157 ? -17.078 24.125 14.992 1 38.72 157 GLY B N 1
ATOM 3290 C CA . GLY B 1 157 ? -18.328 24.016 14.242 1 38.72 157 GLY B CA 1
ATOM 3291 C C . GLY B 1 157 ? -18.125 24.172 12.75 1 38.72 157 GLY B C 1
ATOM 3292 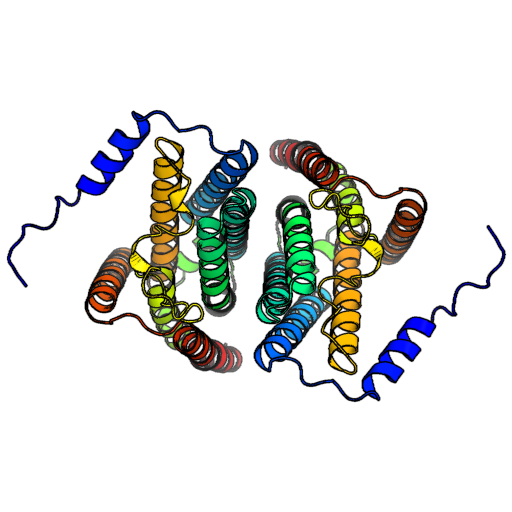O O . GLY B 1 157 ? -19.078 24.047 11.977 1 38.72 157 GLY B O 1
ATOM 3293 N N . HIS B 1 158 ? -17.047 24.75 12.195 1 39.06 158 HIS B N 1
ATOM 3294 C CA . HIS B 1 158 ? -16.953 25.172 10.805 1 39.06 158 HIS B CA 1
ATOM 3295 C C . HIS B 1 158 ? -16.531 24.016 9.906 1 39.06 158 HIS B C 1
ATOM 3297 O O . HIS B 1 158 ? -16.141 24.234 8.758 1 39.06 158 HIS B O 1
ATOM 3303 N N . GLN 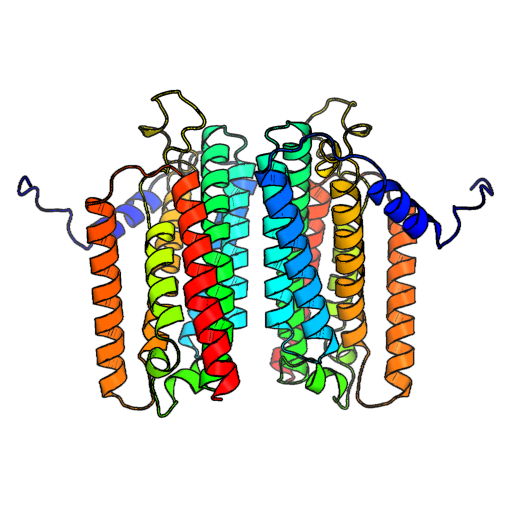B 1 159 ? -16.438 22.875 10.32 1 42.59 159 GLN B N 1
ATOM 3304 C CA . GLN B 1 159 ? -15.914 21.703 9.633 1 42.59 159 GLN B CA 1
ATOM 3305 C C . GLN B 1 159 ? -16.844 21.266 8.508 1 42.59 159 GLN B C 1
ATOM 3307 O O . GLN B 1 159 ? -16.469 20.469 7.645 1 42.59 159 GLN B O 1
ATOM 3312 N N . GLU B 1 160 ? -18.156 21.531 8.609 1 43.75 160 GLU B N 1
ATOM 3313 C CA . GLU B 1 160 ? -19.172 21.156 7.629 1 43.75 160 GLU B CA 1
ATOM 3314 C C . GLU B 1 160 ? -18.781 21.625 6.23 1 43.75 160 GLU B C 1
ATOM 3316 O O . GLU B 1 160 ? -19.188 21.016 5.234 1 43.75 160 GLU B O 1
ATOM 3321 N N . ILE B 1 161 ? -18.297 22.844 6.148 1 42 161 ILE B N 1
ATOM 3322 C CA . ILE B 1 161 ? -18.25 23.547 4.867 1 42 161 ILE B CA 1
ATOM 3323 C C . ILE B 1 161 ? -17.125 22.969 4.012 1 42 161 ILE B C 1
ATOM 3325 O O . ILE B 1 161 ? -17.141 23.109 2.785 1 42 161 ILE B O 1
ATOM 3329 N N . VAL B 1 162 ? -16.047 22.328 4.578 1 48.16 162 VAL B N 1
ATOM 3330 C CA . VAL B 1 162 ? -14.828 22.188 3.785 1 48.16 162 VAL B CA 1
ATOM 3331 C C . VAL B 1 162 ? -14.789 20.812 3.143 1 48.16 162 VAL B C 1
ATOM 3333 O O . VAL B 1 162 ? -14.875 19.797 3.838 1 48.16 162 VAL B O 1
ATOM 3336 N N . GLN B 1 163 ? -15.234 20.703 1.857 1 56.12 163 GLN B N 1
ATOM 3337 C CA . GLN B 1 163 ? -15.266 19.5 1.025 1 56.12 163 GLN B CA 1
ATOM 3338 C C . GLN B 1 163 ? -13.945 18.734 1.117 1 56.12 163 GLN B C 1
ATOM 3340 O O . GLN B 1 163 ? -13.719 17.797 0.358 1 56.12 163 GLN B O 1
ATOM 3345 N N . GLY B 1 164 ? -13.242 19.094 2.211 1 61.97 164 GLY B N 1
ATOM 3346 C CA . GLY B 1 164 ? -12.039 18.328 2.455 1 61.97 164 GLY B CA 1
ATOM 3347 C C . GLY B 1 164 ? -10.969 18.531 1.401 1 61.97 164 GLY B C 1
ATOM 3348 O O . GLY B 1 164 ? -10.609 19.672 1.098 1 61.97 164 GLY B O 1
ATOM 3349 N N . ILE B 1 165 ? -10.484 17.438 0.768 1 63.47 165 ILE B N 1
ATOM 3350 C CA . ILE B 1 165 ? -9.391 17.438 -0.193 1 63.47 165 ILE B CA 1
ATOM 3351 C C . ILE B 1 165 ? -9.836 18.125 -1.482 1 63.47 165 ILE B C 1
ATOM 3353 O O . ILE B 1 165 ? -9.023 18.734 -2.184 1 63.47 165 ILE B O 1
ATOM 3357 N N . THR B 1 166 ? -11.188 18.172 -1.682 1 66.56 166 THR B N 1
ATOM 3358 C CA . THR B 1 166 ? -11.688 18.656 -2.969 1 66.56 166 THR B CA 1
ATOM 3359 C C . THR B 1 166 ? -11.93 20.156 -2.938 1 66.56 166 THR B C 1
ATOM 3361 O O . THR B 1 166 ? -12.273 20.75 -3.957 1 66.56 166 THR B O 1
ATOM 3364 N N . THR B 1 167 ? -11.641 20.781 -1.841 1 66 167 THR B N 1
ATOM 3365 C CA . THR B 1 167 ? -11.969 22.188 -1.683 1 66 167 THR B CA 1
ATOM 3366 C C . THR B 1 167 ? -11.164 23.047 -2.664 1 66 167 THR B C 1
ATOM 3368 O O . THR B 1 167 ? -11.656 24.062 -3.15 1 66 167 THR B O 1
ATOM 3371 N N . GLU B 1 168 ? -9.977 22.516 -2.965 1 69.19 168 GLU B N 1
ATOM 3372 C CA . GLU B 1 168 ? -9.109 23.344 -3.805 1 69.19 168 GLU B CA 1
ATOM 3373 C C . GLU B 1 168 ? -9.227 22.953 -5.273 1 69.19 168 GLU B C 1
ATOM 3375 O O . GLU B 1 168 ? -8.633 23.594 -6.145 1 69.19 168 GLU B O 1
ATOM 3380 N N . TYR B 1 169 ? -10 21.953 -5.406 1 72.06 169 TYR B N 1
ATOM 3381 C CA . TYR B 1 169 ? -10.125 21.469 -6.777 1 72.06 169 TYR B CA 1
ATOM 3382 C C . TYR B 1 169 ? -11.359 22.062 -7.453 1 72.06 169 TYR B C 1
ATOM 3384 O O . TYR B 1 169 ? -12.367 22.312 -6.793 1 72.06 169 TYR B O 1
ATOM 3392 N N . SER B 1 170 ? -11.062 22.406 -8.664 1 75.31 170 SER B N 1
ATOM 3393 C CA . SER B 1 170 ? -12.188 22.938 -9.43 1 75.31 170 SER B CA 1
ATOM 3394 C C . SER B 1 170 ? -12.156 22.438 -10.875 1 75.31 170 SER B C 1
ATOM 3396 O O . SER B 1 170 ? -11.141 21.906 -11.336 1 75.31 170 SER B O 1
ATOM 3398 N N . GLY B 1 171 ? -13.367 22.344 -11.414 1 80.31 171 GLY B N 1
ATOM 3399 C CA . GLY B 1 171 ? -13.5 22.047 -12.828 1 80.31 171 GLY B CA 1
ATOM 3400 C C . GLY B 1 171 ? -13.109 20.609 -13.172 1 80.31 171 GLY B C 1
ATOM 3401 O O . GLY B 1 171 ? -13.648 19.656 -12.602 1 80.31 171 GLY B O 1
ATOM 3402 N N . LYS B 1 172 ? -12.141 20.547 -14.023 1 81.31 172 LYS B N 1
ATOM 3403 C CA . LYS B 1 172 ? -11.727 19.25 -14.547 1 81.31 172 LYS B CA 1
ATOM 3404 C C . LYS B 1 172 ? -11.078 18.391 -13.461 1 81.31 172 LYS B C 1
ATOM 3406 O O . LYS B 1 172 ? -11.266 17.172 -13.422 1 81.31 172 LYS B O 1
ATOM 3411 N N . ASP B 1 173 ? -10.398 19.016 -12.602 1 83 173 ASP B N 1
ATOM 3412 C CA . ASP B 1 173 ? -9.703 18.297 -11.539 1 83 173 ASP B CA 1
ATOM 3413 C C . ASP B 1 173 ? -10.703 17.656 -10.578 1 83 173 ASP B C 1
ATOM 3415 O O . ASP B 1 173 ? -10.477 16.531 -10.094 1 83 173 ASP B O 1
ATOM 3419 N N . LEU B 1 174 ? -11.75 18.406 -10.336 1 82.81 174 LEU B N 1
ATOM 3420 C CA . LEU B 1 174 ? -12.797 17.844 -9.492 1 82.81 174 LEU B CA 1
ATOM 3421 C C . LEU B 1 174 ? -13.477 16.656 -10.172 1 82.81 174 LEU B C 1
ATOM 3423 O O . LEU B 1 174 ? -13.859 15.688 -9.516 1 82.81 174 LEU B O 1
ATOM 3427 N N . ALA B 1 175 ? -13.648 16.75 -11.438 1 83.81 175 ALA B N 1
ATOM 3428 C CA . ALA B 1 175 ? -14.234 15.648 -12.203 1 83.81 175 ALA B CA 1
ATOM 3429 C C . ALA B 1 175 ? -13.367 14.391 -12.109 1 83.81 175 ALA B C 1
ATOM 3431 O O . ALA B 1 175 ? -13.891 13.289 -11.969 1 83.81 175 ALA B O 1
ATOM 3432 N N . ILE B 1 176 ? -12.133 14.625 -12.195 1 87.06 176 ILE B N 1
ATOM 3433 C CA . ILE B 1 176 ? -11.195 13.508 -12.133 1 87.06 176 ILE B CA 1
ATOM 3434 C C . ILE B 1 176 ? -11.266 12.852 -10.758 1 87.06 176 ILE B C 1
ATOM 3436 O O . ILE B 1 176 ? -11.219 11.625 -10.648 1 87.06 176 ILE B O 1
ATOM 3440 N N . ILE B 1 177 ? -11.414 13.641 -9.805 1 86.31 177 ILE B N 1
ATOM 3441 C CA . ILE B 1 177 ? -11.516 13.117 -8.453 1 86.31 177 ILE B CA 1
ATOM 3442 C C . ILE B 1 177 ? -12.797 12.297 -8.312 1 86.31 177 ILE B C 1
ATOM 3444 O O . ILE B 1 177 ? -12.789 11.211 -7.723 1 86.31 177 ILE B O 1
ATOM 3448 N N . GLN B 1 178 ? -13.844 12.781 -8.867 1 85.69 178 GLN B N 1
ATOM 3449 C CA . GLN B 1 178 ? -15.109 12.062 -8.805 1 85.69 178 GLN B CA 1
ATOM 3450 C C . GLN B 1 178 ? -15.023 10.727 -9.539 1 85.69 178 GLN B C 1
ATOM 3452 O O . GLN B 1 178 ? -15.516 9.711 -9.047 1 85.69 178 GLN B O 1
ATOM 3457 N N . ILE B 1 179 ? -14.414 10.758 -10.641 1 89.25 179 ILE B N 1
ATOM 3458 C CA . ILE B 1 179 ? -14.234 9.539 -11.414 1 89.25 179 ILE B CA 1
ATOM 3459 C C . ILE B 1 179 ? -13.391 8.539 -10.617 1 89.25 179 ILE B C 1
ATOM 3461 O O . ILE B 1 179 ? -13.68 7.344 -10.609 1 89.25 179 ILE B O 1
ATOM 3465 N N . THR B 1 180 ? -12.375 9.039 -10 1 88.69 180 THR B N 1
ATOM 3466 C CA . THR B 1 180 ? -11.523 8.188 -9.18 1 88.69 180 THR B CA 1
ATOM 3467 C C . THR B 1 180 ? -12.328 7.52 -8.07 1 88.69 180 THR B C 1
ATOM 3469 O O . THR B 1 180 ? -12.172 6.32 -7.816 1 88.69 180 THR B O 1
ATOM 3472 N N . HIS B 1 181 ? -13.195 8.258 -7.5 1 86 181 HIS B N 1
ATOM 3473 C CA . HIS B 1 181 ? -14.023 7.707 -6.434 1 86 181 HIS B CA 1
ATOM 3474 C C . HIS B 1 181 ? -14.992 6.652 -6.969 1 86 181 HIS B C 1
ATOM 3476 O O . HIS B 1 181 ? -15.227 5.637 -6.316 1 86 181 HIS B O 1
ATOM 3482 N N . TRP B 1 182 ? -15.492 6.906 -8.125 1 87.69 182 TRP B N 1
ATOM 3483 C CA . TRP B 1 182 ? -16.375 5.922 -8.734 1 87.69 182 TRP B CA 1
ATOM 3484 C C . TRP B 1 182 ? -15.648 4.605 -8.977 1 87.69 182 TRP B C 1
ATOM 3486 O O . TRP B 1 182 ? -16.188 3.531 -8.703 1 87.69 182 TRP B O 1
ATOM 3496 N N . TYR B 1 183 ? -14.484 4.734 -9.453 1 90.56 183 TYR B N 1
ATOM 3497 C CA . TYR B 1 183 ? -13.695 3.535 -9.703 1 90.56 183 TYR B CA 1
ATOM 3498 C C . TYR B 1 183 ? -13.391 2.807 -8.398 1 90.56 183 TYR B C 1
ATOM 3500 O O . TYR B 1 183 ? -13.43 1.575 -8.344 1 90.56 183 TYR B O 1
ATOM 3508 N N . GLU B 1 184 ? -13.07 3.514 -7.418 1 89.44 184 GLU B N 1
ATOM 3509 C CA . GLU B 1 184 ? -12.781 2.895 -6.129 1 89.44 184 GLU B CA 1
ATOM 3510 C C . GLU B 1 184 ? -13.984 2.107 -5.609 1 89.44 184 GLU B C 1
ATOM 3512 O O . GLU B 1 184 ? -13.82 1.023 -5.047 1 89.44 184 GLU B O 1
ATOM 3517 N N . THR B 1 185 ? -15.141 2.678 -5.797 1 87.31 185 THR B N 1
ATOM 3518 C CA . THR B 1 185 ? -16.359 1.99 -5.379 1 87.31 185 THR B CA 1
ATOM 3519 C C . THR B 1 185 ? -16.547 0.695 -6.164 1 87.31 185 THR B C 1
ATOM 3521 O O . THR B 1 185 ? -16.875 -0.346 -5.586 1 87.31 185 THR B O 1
ATOM 3524 N N . ILE B 1 186 ? -16.266 0.773 -7.387 1 90.44 186 ILE B N 1
ATOM 3525 C CA . ILE B 1 186 ? -16.406 -0.403 -8.234 1 90.44 186 ILE B CA 1
ATOM 3526 C C . ILE B 1 186 ? -15.414 -1.477 -7.797 1 90.44 186 ILE B C 1
ATOM 3528 O O . ILE B 1 186 ? -15.758 -2.658 -7.723 1 90.44 186 ILE B O 1
ATOM 3532 N N . ILE B 1 187 ? -14.25 -1.084 -7.535 1 92.69 187 ILE B N 1
ATOM 3533 C CA . ILE B 1 187 ? -13.203 -2.014 -7.109 1 92.69 187 ILE B CA 1
ATOM 3534 C C . ILE B 1 187 ? -13.617 -2.68 -5.797 1 92.69 187 ILE B C 1
ATOM 3536 O O . ILE B 1 187 ? -13.469 -3.895 -5.641 1 92.69 187 ILE B O 1
ATOM 3540 N N . THR B 1 188 ? -14.133 -1.904 -4.945 1 89.38 188 THR B N 1
ATOM 3541 C CA . THR B 1 188 ? -14.547 -2.453 -3.66 1 89.38 188 THR B CA 1
ATOM 3542 C C . THR B 1 188 ? -15.703 -3.438 -3.84 1 89.38 188 THR B C 1
ATOM 3544 O O . THR B 1 188 ? -15.734 -4.484 -3.191 1 89.38 188 THR B O 1
ATOM 3547 N N . LEU B 1 189 ? -16.578 -3.127 -4.703 1 90.69 189 LEU B N 1
ATOM 3548 C CA . LEU B 1 189 ? -17.688 -4.023 -4.977 1 90.69 189 LEU B CA 1
ATOM 3549 C C . LEU B 1 189 ? -17.219 -5.293 -5.676 1 90.69 189 LEU B C 1
ATOM 3551 O O . LEU B 1 189 ? -17.797 -6.363 -5.48 1 90.69 189 LEU B O 1
ATOM 3555 N N . THR B 1 190 ? -16.219 -5.133 -6.461 1 92.06 190 THR B N 1
ATOM 3556 C CA . THR B 1 190 ? -15.641 -6.305 -7.109 1 92.06 190 THR B CA 1
ATOM 3557 C C . THR B 1 190 ? -15.094 -7.281 -6.074 1 92.06 190 THR B C 1
ATOM 3559 O O . THR B 1 190 ? -15.156 -8.5 -6.266 1 92.06 190 THR B O 1
ATOM 3562 N N . LEU B 1 191 ? -14.562 -6.793 -5.043 1 92.06 191 LEU B N 1
ATOM 3563 C CA . LEU B 1 191 ? -14.094 -7.66 -3.973 1 92.06 191 LEU B CA 1
ATOM 3564 C C . LEU B 1 191 ? -15.242 -8.453 -3.365 1 92.06 191 LEU B C 1
ATOM 3566 O O . LEU B 1 191 ? -15.086 -9.633 -3.041 1 92.06 191 LEU B O 1
ATOM 3570 N N . VAL B 1 192 ? -16.344 -7.777 -3.234 1 92 192 VAL B N 1
ATOM 3571 C CA . VAL B 1 192 ? -17.531 -8.469 -2.746 1 92 192 VAL B CA 1
ATOM 3572 C C . VAL B 1 192 ? -17.953 -9.539 -3.748 1 92 192 VAL B C 1
ATOM 3574 O O . VAL B 1 192 ? -18.328 -10.648 -3.359 1 92 192 VAL B O 1
ATOM 3577 N N . TYR B 1 193 ? -17.844 -9.203 -5 1 92.12 193 TYR B N 1
ATOM 3578 C CA . TYR B 1 193 ? -18.188 -10.109 -6.09 1 92.12 193 TYR B CA 1
ATOM 3579 C C . TYR B 1 193 ? -17.375 -11.391 -6.012 1 92.12 193 TYR B C 1
ATOM 3581 O O . TYR B 1 193 ? -17.906 -12.484 -6.234 1 92.12 193 TYR B O 1
ATOM 3589 N N . LEU B 1 194 ? -16.172 -11.336 -5.66 1 91 194 LEU B N 1
ATOM 3590 C CA . LEU B 1 194 ? -15.242 -12.469 -5.668 1 91 194 LEU B CA 1
ATOM 3591 C C . LEU B 1 194 ? -15.586 -13.461 -4.566 1 91 194 LEU B C 1
ATOM 3593 O O . LEU B 1 194 ? -15.219 -14.633 -4.648 1 91 194 LEU B O 1
ATOM 3597 N N . PHE B 1 195 ? -16.281 -12.969 -3.584 1 90.56 195 PHE B N 1
ATOM 3598 C CA . PHE B 1 195 ? -16.641 -13.875 -2.502 1 90.56 195 PHE B CA 1
ATOM 3599 C C . PHE B 1 195 ? -17.734 -14.836 -2.945 1 90.56 195 PHE B C 1
ATOM 3601 O O . PHE B 1 195 ? -17.844 -15.953 -2.424 1 90.56 195 PHE B O 1
ATOM 3608 N N . PHE B 1 196 ? -18.484 -14.445 -3.912 1 89.94 196 PHE B N 1
ATOM 3609 C CA . PHE B 1 196 ? -19.656 -15.234 -4.266 1 89.94 196 PHE B CA 1
ATOM 3610 C C . PHE B 1 196 ? -19.5 -15.867 -5.641 1 89.94 196 PHE B C 1
ATOM 3612 O O . PHE B 1 196 ? -20.25 -16.766 -6.012 1 89.94 196 PHE B O 1
ATOM 3619 N N . ALA B 1 197 ? -18.516 -15.445 -6.316 1 85.69 197 ALA B N 1
ATOM 3620 C CA . ALA B 1 197 ? -18.328 -15.953 -7.668 1 85.69 197 ALA B CA 1
ATOM 3621 C C . ALA B 1 197 ? -17.562 -17.281 -7.66 1 85.69 197 ALA B C 1
ATOM 3623 O O . ALA B 1 197 ? -16.516 -17.391 -7.012 1 85.69 197 ALA B O 1
ATOM 3624 N N . PHE B 1 198 ? -18.156 -18.266 -8.234 1 82.56 198 PHE B N 1
ATOM 3625 C CA . PHE B 1 198 ? -17.516 -19.562 -8.445 1 82.56 198 PHE B CA 1
ATOM 3626 C C . PHE B 1 198 ? -17.828 -20.094 -9.844 1 82.56 198 PHE B C 1
ATOM 3628 O O . PHE B 1 198 ? -18.219 -19.344 -10.734 1 82.56 198 PHE B O 1
ATOM 3635 N N . LYS B 1 199 ? -17.531 -21.344 -10.148 1 81.56 199 LYS B N 1
ATOM 3636 C CA . LYS B 1 199 ? -17.516 -21.938 -11.484 1 81.56 199 LYS B CA 1
ATOM 3637 C C . LYS B 1 199 ? -18.906 -21.938 -12.102 1 81.56 199 LYS B C 1
ATOM 3639 O O . LYS B 1 199 ? -19.062 -21.703 -13.305 1 81.56 199 LYS B O 1
ATOM 3644 N N . SER B 1 200 ? -19.984 -21.906 -11.391 1 84.56 200 SER B N 1
ATOM 3645 C CA . SER B 1 200 ? -21.344 -22.016 -11.922 1 84.56 200 SER B CA 1
ATOM 3646 C C . SER B 1 200 ? -21.844 -20.672 -12.422 1 84.56 200 SER B C 1
ATOM 3648 O O . SER B 1 200 ? -21.625 -19.641 -11.781 1 84.56 200 SER B O 1
ATOM 3650 N N . PRO B 1 201 ? -22.438 -20.641 -13.57 1 84.56 201 PRO B N 1
ATOM 3651 C CA . PRO B 1 201 ? -22.953 -19.391 -14.133 1 84.56 201 PRO B CA 1
ATOM 3652 C C . PRO B 1 201 ? -23.969 -18.719 -13.211 1 84.56 201 PRO B C 1
ATOM 3654 O O . PRO B 1 201 ? -24.047 -17.484 -13.172 1 84.56 201 PRO B O 1
ATOM 3657 N N . VAL B 1 202 ? -24.672 -19.531 -12.547 1 85.25 202 VAL B N 1
ATOM 3658 C CA . VAL B 1 202 ? -25.672 -18.969 -11.648 1 85.25 202 VAL B CA 1
ATOM 3659 C C . VAL B 1 202 ? -24.984 -18.203 -10.523 1 85.25 202 VAL B C 1
ATOM 3661 O O . VAL B 1 202 ? -25.562 -17.25 -9.977 1 85.25 202 VAL B O 1
ATOM 3664 N N . SER B 1 203 ? -23.844 -18.578 -10.289 1 88.25 203 SER B N 1
ATOM 3665 C CA . SER B 1 203 ? -23.109 -17.938 -9.195 1 88.25 203 SER B CA 1
ATOM 3666 C C . SER B 1 203 ? -22.766 -16.5 -9.531 1 88.25 203 SER B C 1
ATOM 3668 O O . SER B 1 203 ? -22.672 -15.648 -8.641 1 88.25 203 SER B O 1
ATOM 3670 N N . HIS B 1 204 ? -22.609 -16.234 -10.812 1 89.19 204 HIS B N 1
ATOM 3671 C CA . HIS B 1 204 ? -22.297 -14.875 -11.211 1 89.19 204 HIS B CA 1
ATOM 3672 C C . HIS B 1 204 ? -23.484 -13.938 -10.961 1 89.19 204 HIS B C 1
ATOM 3674 O O . HIS B 1 204 ? -23.297 -12.781 -10.594 1 89.19 204 HIS B O 1
ATOM 3680 N N . VAL B 1 205 ? -24.594 -14.477 -11.109 1 89.88 205 VAL B N 1
ATOM 3681 C CA . VAL B 1 205 ? -25.797 -13.688 -10.852 1 89.88 205 VAL B CA 1
ATOM 3682 C C . VAL B 1 205 ? -25.922 -13.406 -9.359 1 89.88 205 VAL B C 1
ATOM 3684 O O . VAL B 1 205 ? -26.219 -12.281 -8.953 1 89.88 205 VAL B O 1
ATOM 3687 N N . ILE B 1 206 ? -25.656 -14.391 -8.625 1 89.56 206 ILE B N 1
ATOM 3688 C CA . ILE B 1 206 ? -25.719 -14.25 -7.176 1 89.56 206 ILE B CA 1
ATOM 3689 C C . ILE B 1 206 ? -24.672 -13.234 -6.719 1 89.56 206 ILE B C 1
ATOM 3691 O O . ILE B 1 206 ? -24.922 -12.445 -5.809 1 89.56 206 ILE B O 1
ATOM 3695 N N . ALA B 1 207 ? -23.594 -13.305 -7.332 1 91.56 207 ALA B N 1
ATOM 3696 C CA . ALA B 1 207 ? -22.516 -12.383 -6.984 1 91.56 207 ALA B CA 1
ATOM 3697 C C . ALA B 1 207 ? -22.906 -10.938 -7.301 1 91.56 207 ALA B C 1
ATOM 3699 O O . ALA B 1 207 ? -22.625 -10.031 -6.516 1 91.56 207 ALA B O 1
ATOM 3700 N N . ILE B 1 208 ? -23.531 -10.758 -8.398 1 92 208 ILE B N 1
ATOM 3701 C CA . ILE B 1 208 ? -23.969 -9.414 -8.781 1 92 208 ILE B CA 1
ATOM 3702 C C . ILE B 1 208 ? -25.031 -8.93 -7.801 1 92 208 ILE B C 1
ATOM 3704 O O . ILE B 1 208 ? -25.016 -7.762 -7.395 1 92 208 ILE B O 1
ATOM 3708 N N . LEU B 1 209 ? -25.875 -9.812 -7.453 1 91.88 209 LEU B N 1
ATOM 3709 C CA . LEU B 1 209 ? -26.906 -9.477 -6.48 1 91.88 209 LEU B CA 1
ATOM 3710 C C . LEU B 1 209 ? -26.281 -9.109 -5.133 1 91.88 209 LEU B C 1
ATOM 3712 O O . LEU B 1 209 ? -26.719 -8.164 -4.477 1 91.88 209 LEU B O 1
ATOM 3716 N N . ALA B 1 210 ? -25.344 -9.859 -4.797 1 91.44 210 ALA B N 1
ATOM 3717 C CA . ALA B 1 210 ? -24.656 -9.578 -3.543 1 91.44 210 ALA B CA 1
ATOM 3718 C C . ALA B 1 210 ? -24.016 -8.188 -3.574 1 91.44 210 ALA B C 1
ATOM 3720 O O . ALA B 1 210 ? -24.016 -7.477 -2.566 1 91.44 210 ALA B O 1
ATOM 3721 N N . CYS B 1 211 ? -23.484 -7.832 -4.648 1 92.19 211 CYS B N 1
ATOM 3722 C CA . CYS B 1 211 ? -22.891 -6.508 -4.805 1 92.19 211 CYS B CA 1
ATOM 3723 C C . CYS B 1 211 ? -23.953 -5.418 -4.648 1 92.19 211 CYS B C 1
ATOM 3725 O O . CYS B 1 211 ? -23.719 -4.41 -3.977 1 92.19 211 CYS B O 1
ATOM 3727 N N . ILE B 1 212 ? -25.062 -5.648 -5.242 1 92.31 212 ILE B N 1
ATOM 3728 C CA . ILE B 1 212 ? -26.156 -4.676 -5.18 1 92.31 212 ILE B CA 1
ATOM 3729 C C . ILE B 1 212 ? -26.641 -4.547 -3.738 1 92.31 212 ILE B C 1
ATOM 3731 O O . ILE B 1 212 ? -26.844 -3.436 -3.242 1 92.31 212 ILE B O 1
ATOM 3735 N N . ILE B 1 213 ? -26.781 -5.605 -3.113 1 92.19 213 ILE B N 1
ATOM 3736 C CA . ILE B 1 213 ? -27.25 -5.605 -1.731 1 92.19 213 ILE B CA 1
ATOM 3737 C C . ILE B 1 213 ? -26.219 -4.898 -0.842 1 92.19 213 ILE B C 1
ATOM 3739 O O . ILE B 1 213 ? -26.594 -4.102 0.023 1 92.19 213 ILE B O 1
ATOM 3743 N N . ALA B 1 214 ? -25.016 -5.246 -1.052 1 90.75 214 ALA B N 1
ATOM 3744 C CA . ALA B 1 214 ? -23.969 -4.605 -0.265 1 90.75 214 ALA B CA 1
ATOM 3745 C C . ALA B 1 214 ? -23.969 -3.096 -0.477 1 90.75 214 ALA B C 1
ATOM 3747 O O . ALA B 1 214 ? -23.828 -2.328 0.479 1 90.75 214 ALA B O 1
ATOM 3748 N N . TYR B 1 215 ? -24.078 -2.715 -1.672 1 89.56 215 TYR B N 1
ATOM 3749 C CA . TYR B 1 215 ? -24.094 -1.292 -1.993 1 89.56 215 TYR B CA 1
ATOM 3750 C C . TYR B 1 215 ? -25.297 -0.601 -1.362 1 89.56 215 TYR B C 1
ATOM 3752 O O . TYR B 1 215 ? -25.172 0.486 -0.793 1 89.56 215 TYR B O 1
ATOM 3760 N N . LEU B 1 216 ? -26.453 -1.188 -1.459 1 88.25 216 LEU B N 1
ATOM 3761 C CA . LEU B 1 216 ? -27.672 -0.632 -0.879 1 88.25 216 LEU B CA 1
ATOM 3762 C C . LEU B 1 216 ? -27.578 -0.562 0.641 1 88.25 216 LEU B C 1
ATOM 3764 O O . LEU B 1 216 ? -28.016 0.415 1.253 1 88.25 216 LEU B O 1
ATOM 3768 N N . LEU B 1 217 ? -27.031 -1.564 1.15 1 87.75 217 LEU B N 1
ATOM 3769 C CA . LEU B 1 217 ? -26.828 -1.577 2.594 1 87.75 217 LEU B CA 1
ATOM 3770 C C . LEU B 1 217 ? -25.938 -0.418 3.025 1 87.75 217 LEU B C 1
ATOM 3772 O O . LEU B 1 217 ? -26.203 0.231 4.039 1 87.75 217 LEU B O 1
ATOM 3776 N N . GLU B 1 218 ? -24.922 -0.167 2.299 1 83.94 218 GLU B N 1
ATOM 3777 C CA . GLU B 1 218 ? -24 0.919 2.625 1 83.94 218 GLU B CA 1
ATOM 3778 C C . GLU B 1 218 ? -24.703 2.275 2.525 1 83.94 218 GLU B C 1
ATOM 3780 O O . GLU B 1 218 ? -24.438 3.174 3.326 1 83.94 218 GLU B O 1
ATOM 3785 N N . ILE B 1 219 ? -25.5 2.383 1.593 1 81.31 219 ILE B N 1
ATOM 3786 C CA . ILE B 1 219 ? -26.234 3.635 1.43 1 81.31 219 ILE B CA 1
ATOM 3787 C C . ILE B 1 219 ? -27.172 3.836 2.607 1 81.31 219 ILE B C 1
ATOM 3789 O O . ILE B 1 219 ? -27.281 4.941 3.15 1 81.31 219 ILE B O 1
ATOM 3793 N N . VAL B 1 220 ? -27.828 2.811 2.99 1 83.06 220 VAL B N 1
ATOM 3794 C CA . VAL B 1 220 ? -28.781 2.881 4.09 1 83.06 220 VAL B CA 1
ATOM 3795 C C . VAL B 1 220 ? -28.062 3.205 5.391 1 83.06 220 VAL B C 1
ATOM 3797 O O . VAL B 1 220 ? -28.516 4.043 6.176 1 83.06 220 VAL B O 1
ATOM 3800 N N . ILE B 1 221 ? -26.953 2.555 5.57 1 81.31 221 ILE B N 1
ATOM 3801 C CA . ILE B 1 221 ? -26.188 2.783 6.789 1 81.31 221 ILE B CA 1
ATOM 3802 C C . ILE B 1 221 ? -25.656 4.215 6.801 1 81.31 221 ILE B C 1
ATOM 3804 O O . ILE B 1 221 ? -25.625 4.863 7.848 1 81.31 221 ILE B O 1
ATOM 3808 N N . ASP B 1 222 ? -25.203 4.68 5.715 1 76.19 222 ASP B N 1
ATOM 3809 C CA . ASP B 1 222 ? -24.688 6.039 5.613 1 76.19 222 ASP B CA 1
ATOM 3810 C C . ASP B 1 222 ? -25.766 7.066 5.934 1 76.19 222 ASP B C 1
ATOM 3812 O O . ASP B 1 222 ? -25.484 8.086 6.566 1 76.19 222 ASP B O 1
ATOM 3816 N N . ASN B 1 223 ? -26.906 6.781 5.535 1 72.25 223 ASN B N 1
ATOM 3817 C CA . ASN B 1 223 ? -28.016 7.703 5.766 1 72.25 223 ASN B CA 1
ATOM 3818 C C . ASN B 1 223 ? -28.531 7.609 7.199 1 72.25 223 ASN B C 1
ATOM 3820 O O . ASN B 1 223 ? -29.047 8.586 7.738 1 72.25 223 ASN B O 1
ATOM 3824 N N . ALA B 1 224 ? -28.391 6.492 7.773 1 71.5 224 ALA B N 1
ATOM 3825 C CA . ALA B 1 224 ? -28.938 6.262 9.109 1 71.5 224 ALA B CA 1
ATOM 3826 C C . ALA B 1 224 ? -27.969 6.727 10.188 1 71.5 224 ALA B C 1
ATOM 3828 O O . ALA B 1 224 ? -28.375 7.102 11.281 1 71.5 224 ALA B O 1
ATOM 3829 N N . PHE B 1 225 ? -26.734 6.422 10 1 65 225 PHE B N 1
ATOM 3830 C CA . PHE B 1 225 ? -25.781 6.68 11.07 1 65 225 PHE B CA 1
ATOM 3831 C C . PHE B 1 225 ? -25.172 8.07 10.93 1 65 225 PHE B C 1
ATOM 3833 O O . PHE B 1 225 ? -24.797 8.484 9.828 1 65 225 PHE B O 1
ATOM 3840 N N . ALA B 1 226 ? -25.469 8.914 11.984 1 58.94 226 ALA B N 1
ATOM 3841 C CA . ALA B 1 226 ? -24.922 10.258 12.148 1 58.94 226 ALA B CA 1
ATOM 3842 C C . ALA B 1 226 ? -23.391 10.211 12.164 1 58.94 226 ALA B C 1
ATOM 3844 O O . ALA B 1 226 ? -22.797 9.133 12.141 1 58.94 226 ALA B O 1
ATOM 3845 N N . ARG B 1 227 ? -22.766 11.383 12.43 1 61.84 227 ARG B N 1
ATOM 3846 C CA . ARG B 1 227 ? -21.344 11.695 12.5 1 61.84 227 ARG B CA 1
ATOM 3847 C C . ARG B 1 227 ? -20.672 10.93 13.633 1 61.84 227 ARG B C 1
ATOM 3849 O O . ARG B 1 227 ? -21.125 10.977 14.773 1 61.84 227 ARG B O 1
ATOM 3856 N N . ALA B 1 228 ? -20.094 9.758 13.305 1 62.84 228 ALA B N 1
ATOM 3857 C CA . ALA B 1 228 ? -19.297 9.102 14.328 1 62.84 228 ALA B CA 1
ATOM 3858 C C . ALA B 1 228 ? -17.938 9.758 14.469 1 62.84 228 ALA B C 1
ATOM 3860 O O . ALA B 1 228 ? -17.406 10.32 13.5 1 62.84 228 ALA B O 1
ATOM 3861 N N . LYS B 1 229 ? -17.516 9.789 15.734 1 68.12 229 LYS B N 1
ATOM 3862 C CA . LYS B 1 229 ? -16.141 10.242 15.969 1 68.12 229 LYS B CA 1
ATOM 3863 C C . LYS B 1 229 ? -15.133 9.305 15.312 1 68.12 229 LYS B C 1
ATOM 3865 O O . LYS B 1 229 ? -15.312 8.086 15.32 1 68.12 229 LYS B O 1
ATOM 3870 N N . TRP B 1 230 ? -14.234 9.875 14.703 1 70.44 230 TRP B N 1
ATOM 3871 C CA . TRP B 1 230 ? -13.25 9.125 13.93 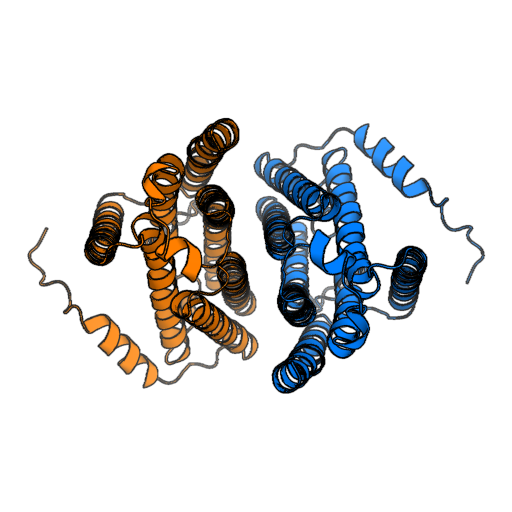1 70.44 230 TRP B CA 1
ATOM 3872 C C . TRP B 1 230 ? -12.492 8.141 14.812 1 70.44 230 TRP B C 1
ATOM 3874 O O . TRP B 1 230 ? -12.141 7.043 14.383 1 70.44 230 TRP B O 1
ATOM 3884 N N . GLN B 1 231 ? -12.336 8.492 16.062 1 71.88 231 GLN B N 1
ATOM 3885 C CA . GLN B 1 231 ? -11.586 7.609 16.953 1 71.88 231 GLN B CA 1
ATOM 3886 C C . GLN B 1 231 ? -12.336 6.301 17.188 1 71.88 231 GLN B C 1
ATOM 3888 O O . GLN B 1 231 ? -11.742 5.223 17.156 1 71.88 231 GLN B O 1
ATOM 3893 N N . PHE B 1 232 ? -13.555 6.535 17.422 1 74.62 232 PHE B N 1
ATOM 3894 C CA . PHE B 1 232 ? -14.367 5.355 17.672 1 74.62 232 PHE B CA 1
ATOM 3895 C C . PHE B 1 232 ? -14.492 4.508 16.406 1 74.62 232 PHE B C 1
ATOM 3897 O O . PHE B 1 232 ? -14.422 3.279 16.469 1 74.62 232 PHE B O 1
ATOM 3904 N N . ALA B 1 233 ? -14.641 5.152 15.367 1 75.81 233 ALA B N 1
ATOM 3905 C CA . ALA B 1 233 ? -14.773 4.438 14.102 1 75.81 233 ALA B CA 1
ATOM 3906 C C . ALA B 1 233 ? -13.516 3.641 13.781 1 75.81 233 ALA B C 1
ATOM 3908 O O . ALA B 1 233 ? -13.586 2.471 13.406 1 75.81 233 ALA B O 1
ATOM 3909 N N . LEU B 1 234 ? -12.438 4.219 14.039 1 78.06 234 LEU B N 1
ATOM 3910 C CA . LEU B 1 234 ? -11.172 3.553 13.75 1 78.06 234 LEU B CA 1
ATOM 3911 C C . LEU B 1 234 ? -10.961 2.367 14.68 1 78.06 234 LEU B C 1
ATOM 3913 O O . LEU B 1 234 ? -10.547 1.292 14.242 1 78.06 234 LEU B O 1
ATOM 3917 N N . LYS B 1 235 ? -11.242 2.609 15.883 1 81.44 235 LYS B N 1
ATOM 3918 C CA . LYS B 1 235 ? -11.086 1.525 16.844 1 81.44 235 LYS B CA 1
ATOM 3919 C C . LYS B 1 235 ? -12.008 0.354 16.516 1 81.44 235 LYS B C 1
ATOM 3921 O O . LYS B 1 235 ? -11.594 -0.806 16.594 1 81.44 235 LYS B O 1
ATOM 3926 N N . SER B 1 236 ? -13.141 0.669 16.156 1 85.81 236 SER B N 1
ATOM 3927 C CA . SER B 1 236 ? -14.109 -0.372 15.82 1 85.81 236 SER B CA 1
ATOM 3928 C C . SER B 1 236 ? -13.664 -1.162 14.594 1 85.81 236 SER B C 1
ATOM 3930 O O . SER B 1 236 ? -13.82 -2.385 14.547 1 85.81 236 SER B O 1
ATOM 3932 N N . THR B 1 237 ? -13.156 -0.499 13.664 1 85.81 237 THR B N 1
ATOM 3933 C CA . THR B 1 237 ? -12.711 -1.18 12.453 1 85.81 237 THR B CA 1
ATOM 3934 C C . THR B 1 237 ? -11.555 -2.125 12.758 1 85.81 237 THR B C 1
ATOM 3936 O O . THR B 1 237 ? -11.492 -3.232 12.219 1 85.81 237 THR B O 1
ATOM 3939 N N . TRP B 1 238 ? -10.727 -1.786 13.617 1 84.44 238 TRP B N 1
ATOM 3940 C CA . TRP B 1 238 ? -9.57 -2.617 13.945 1 84.44 238 TRP B CA 1
ATOM 3941 C C . TRP B 1 238 ? -9.992 -3.848 14.742 1 84.44 238 TRP B C 1
ATOM 3943 O O . TRP B 1 238 ? -9.445 -4.938 14.555 1 84.44 238 TRP B O 1
ATOM 3953 N N . VAL B 1 239 ? -10.922 -3.592 15.586 1 87.25 239 VAL B N 1
ATOM 3954 C CA . VAL B 1 239 ? -11.422 -4.711 16.375 1 87.25 239 VAL B CA 1
ATOM 3955 C C . VAL B 1 239 ? -12.125 -5.715 15.461 1 87.25 239 VAL B C 1
ATOM 3957 O O . VAL B 1 239 ? -11.875 -6.922 15.547 1 87.25 239 VAL B O 1
ATOM 3960 N N . ILE B 1 240 ? -12.859 -5.215 14.617 1 89.44 240 ILE B N 1
ATOM 3961 C CA . ILE B 1 240 ? -13.602 -6.078 13.703 1 89.44 240 ILE B CA 1
ATOM 3962 C C . ILE B 1 240 ? -12.633 -6.801 12.766 1 89.44 240 ILE B C 1
ATOM 3964 O O . ILE B 1 240 ? -12.781 -8 12.523 1 89.44 240 ILE B O 1
ATOM 3968 N N . THR B 1 241 ? -11.688 -6.09 12.281 1 89 241 THR B N 1
ATOM 3969 C CA . THR B 1 241 ? -10.695 -6.699 11.406 1 89 241 THR B CA 1
ATOM 3970 C C . THR B 1 241 ? -9.891 -7.762 12.164 1 89 241 THR B C 1
ATOM 3972 O O . THR B 1 241 ? -9.672 -8.859 11.648 1 89 241 THR B O 1
ATOM 3975 N N . GLY B 1 242 ? -9.5 -7.414 13.32 1 86.81 242 GLY B N 1
ATOM 3976 C CA . GLY B 1 242 ? -8.719 -8.344 14.117 1 86.81 242 GLY B CA 1
ATOM 3977 C C . GLY B 1 242 ? -9.484 -9.586 14.516 1 86.81 242 GLY B C 1
ATOM 3978 O O . GLY B 1 242 ? -8.977 -10.703 14.398 1 86.81 242 GLY B O 1
ATOM 3979 N N . VAL B 1 243 ? -10.656 -9.375 14.82 1 88.19 243 VAL B N 1
ATOM 3980 C CA . VAL B 1 243 ? -11.43 -10.484 15.367 1 88.19 243 VAL B CA 1
ATOM 3981 C C . VAL B 1 243 ? -12.031 -11.312 14.234 1 88.19 243 VAL B C 1
ATOM 3983 O O . VAL B 1 243 ? -11.773 -12.516 14.133 1 88.19 243 VAL B O 1
ATOM 3986 N N . LEU B 1 244 ? -12.68 -10.711 13.344 1 89.88 244 LEU B N 1
ATOM 3987 C CA . LEU B 1 244 ? -13.414 -11.469 12.328 1 89.88 244 LEU B CA 1
ATOM 3988 C C . LEU B 1 244 ? -12.461 -12.023 11.273 1 89.88 244 LEU B C 1
ATOM 3990 O O . LEU B 1 244 ? -12.562 -13.195 10.898 1 89.88 244 LEU B O 1
ATOM 3994 N N . ALA B 1 245 ? -11.602 -11.242 10.828 1 90.25 245 ALA B N 1
ATOM 3995 C CA . ALA B 1 245 ? -10.742 -11.68 9.734 1 90.25 245 ALA B CA 1
ATOM 3996 C C . ALA B 1 245 ? -9.656 -12.633 10.234 1 90.25 245 ALA B C 1
ATOM 3998 O O . ALA B 1 245 ? -9.438 -13.688 9.641 1 90.25 245 ALA B O 1
ATOM 3999 N N . SER B 1 246 ? -9.008 -12.266 11.289 1 88.44 246 SER B N 1
ATOM 4000 C CA . SER B 1 246 ? -7.906 -13.094 11.773 1 88.44 246 SER B CA 1
ATOM 4001 C C . SER B 1 246 ? -8.422 -14.422 12.328 1 88.44 246 SER B C 1
ATOM 4003 O O . SER B 1 246 ? -7.812 -15.469 12.102 1 88.44 246 SER B O 1
ATOM 4005 N N . VAL B 1 247 ? -9.547 -14.328 13.016 1 88.69 247 VAL B N 1
ATOM 4006 C CA . VAL B 1 247 ? -10.102 -15.555 13.578 1 88.69 247 VAL B CA 1
ATOM 4007 C C . VAL B 1 247 ? -10.539 -16.484 12.453 1 88.69 247 VAL B C 1
ATOM 4009 O O . VAL B 1 247 ? -10.289 -17.688 12.5 1 88.69 247 VAL B O 1
ATOM 4012 N N . ASN B 1 248 ? -11.164 -15.961 11.5 1 92.31 248 ASN B N 1
ATOM 4013 C CA . ASN B 1 248 ? -11.578 -16.766 10.359 1 92.31 248 ASN B CA 1
ATOM 4014 C C . ASN B 1 248 ? -10.375 -17.406 9.656 1 92.31 248 ASN B C 1
ATOM 4016 O O . ASN B 1 248 ? -10.43 -18.578 9.273 1 92.31 248 ASN B O 1
ATOM 4020 N N . LEU B 1 249 ? -9.359 -16.719 9.516 1 90.19 249 LEU B N 1
ATOM 4021 C CA . LEU B 1 249 ? -8.172 -17.219 8.828 1 90.19 249 LEU B CA 1
ATOM 4022 C C . LEU B 1 249 ? -7.488 -18.297 9.656 1 90.19 249 LEU B C 1
ATOM 4024 O O . LEU B 1 249 ? -6.98 -19.281 9.102 1 90.19 249 LEU B O 1
ATOM 4028 N N . ILE B 1 250 ? -7.52 -18.062 10.922 1 87.25 250 ILE B N 1
ATOM 4029 C CA . ILE B 1 250 ? -6.934 -19.062 11.805 1 87.25 250 ILE B CA 1
ATOM 4030 C C . ILE B 1 250 ? -7.738 -20.359 11.727 1 87.25 250 ILE B C 1
ATOM 4032 O O . ILE B 1 250 ? -7.168 -21.453 11.641 1 87.25 250 ILE B O 1
ATOM 4036 N N . ILE B 1 251 ? -9.016 -20.25 11.742 1 86.5 251 ILE B N 1
ATOM 4037 C CA . ILE B 1 251 ? -9.883 -21.422 11.641 1 86.5 251 ILE B CA 1
ATOM 4038 C C . ILE B 1 251 ? -9.633 -22.125 10.305 1 86.5 251 ILE B C 1
ATOM 4040 O O . ILE B 1 251 ? -9.531 -23.344 10.258 1 86.5 251 ILE B O 1
ATOM 4044 N N . LEU B 1 252 ? -9.531 -21.375 9.266 1 86.31 252 LEU B N 1
ATOM 4045 C CA . LEU B 1 252 ? -9.32 -21.938 7.941 1 86.31 252 LEU B CA 1
ATOM 4046 C C . LEU B 1 252 ? -7.953 -22.609 7.84 1 86.31 252 LEU B C 1
ATOM 4048 O O . LEU B 1 252 ? -7.789 -23.594 7.129 1 86.31 252 LEU B O 1
ATOM 4052 N N . SER B 1 253 ? -6.945 -22.062 8.492 1 83.25 253 SER B N 1
ATOM 4053 C CA . SER B 1 253 ? -5.602 -22.625 8.445 1 83.25 253 SER B CA 1
ATOM 4054 C C . SER B 1 253 ? -5.562 -24 9.094 1 83.25 253 SER B C 1
ATOM 4056 O O . SER B 1 253 ? -4.746 -24.859 8.719 1 83.25 253 SER B O 1
ATOM 4058 N N . PHE B 1 254 ? -6.461 -24.25 10.008 1 82.19 254 PHE B N 1
ATOM 4059 C CA . PHE B 1 254 ? -6.504 -25.547 10.672 1 82.19 254 PHE B CA 1
ATOM 4060 C C . PHE B 1 254 ? -7.285 -26.562 9.828 1 82.19 254 PHE B C 1
ATOM 4062 O O . PHE B 1 254 ? -7.031 -27.766 9.906 1 82.19 254 PHE B O 1
ATOM 4069 N N . PHE B 1 255 ? -8.156 -26.141 9.086 1 74.75 255 PHE B N 1
ATOM 4070 C CA . PHE B 1 255 ? -8.984 -27.078 8.328 1 74.75 255 PHE B CA 1
ATOM 4071 C C . PHE B 1 255 ? -8.438 -27.281 6.922 1 74.75 255 PHE B C 1
ATOM 4073 O O . PHE B 1 255 ? -8.719 -28.297 6.281 1 74.75 255 PHE B O 1
ATOM 4080 N N . ARG B 1 256 ? -7.742 -26.25 6.395 1 66.5 256 ARG B N 1
ATOM 4081 C CA . ARG B 1 256 ? -7.238 -26.406 5.035 1 66.5 256 ARG B CA 1
ATOM 4082 C C . ARG B 1 256 ? -5.719 -26.328 5 1 66.5 256 ARG B C 1
ATOM 4084 O O . ARG B 1 256 ? -5.125 -25.422 5.59 1 66.5 256 ARG B O 1
#